Protein AF-0000000077903589 (afdb_homodimer)

Nearest PDB structures (foldseek):
  8tne-assembly3_C  TM=9.616E-01  e=4.119E-30  Butyrivibrio proteoclasticus
  8tne-assembly1_A  TM=9.639E-01  e=7.908E-30  Butyrivibrio proteoclasticus
  8tne-assembly2_B  TM=9.588E-01  e=1.260E-29  Butyrivibrio proteoclasticus
  8tms-assembly4_D  TM=8.618E-01  e=4.785E-21  Butyrivibrio fibrisolvens
  1qjv-assembly2_B  TM=7.754E-01  e=7.533E-18  Dickeya chrysanthemi

Organism: NCBI:txid853

Structure (mmCIF, N/CA/C/O backbone):
data_AF-0000000077903589-model_v1
#
loop_
_entity.id
_entity.type
_entity.pdbx_description
1 polymer Pectinesterase
#
loop_
_atom_site.group_PDB
_atom_site.id
_atom_site.type_symbol
_atom_site.label_atom_id
_atom_site.label_alt_id
_atom_site.label_comp_id
_atom_site.label_asym_id
_atom_site.label_entity_id
_atom_site.label_seq_id
_atom_site.pdbx_PDB_ins_code
_atom_site.Cartn_x
_atom_site.Cartn_y
_atom_site.Cartn_z
_atom_site.occupancy
_atom_site.B_iso_or_equiv
_atom_site.auth_seq_id
_atom_site.auth_comp_id
_atom_site.auth_asym_id
_atom_site.auth_atom_id
_atom_site.pdbx_PDB_model_num
ATOM 1 N N . MET A 1 1 ? -12.227 -7.762 14.977 1 90.69 1 MET A N 1
ATOM 2 C CA . MET A 1 1 ? -11.93 -7.812 13.547 1 90.69 1 MET A CA 1
ATOM 3 C C . MET A 1 1 ? -12.656 -6.699 12.797 1 90.69 1 MET A C 1
ATOM 5 O O . MET A 1 1 ? -13.867 -6.535 12.945 1 90.69 1 MET A O 1
ATOM 9 N N . LEU A 1 2 ? -11.93 -5.891 12.086 1 96.06 2 LEU A N 1
ATOM 10 C CA . LEU A 1 2 ? -12.492 -4.801 11.289 1 96.06 2 LEU A CA 1
ATOM 11 C C . LEU A 1 2 ? -13.188 -5.34 10.039 1 96.06 2 LEU A C 1
ATOM 13 O O . LEU A 1 2 ? -12.648 -6.203 9.352 1 96.06 2 LEU A O 1
ATOM 17 N N . THR A 1 3 ? -14.445 -4.949 9.812 1 98.19 3 THR A N 1
ATOM 18 C CA . THR A 1 3 ? -15.156 -5.324 8.594 1 98.19 3 THR A CA 1
ATOM 19 C C . THR A 1 3 ? -15.336 -4.113 7.684 1 98.19 3 THR A C 1
ATOM 21 O O . THR A 1 3 ? -15.836 -3.07 8.117 1 98.19 3 THR A O 1
ATOM 24 N N . VAL A 1 4 ? -14.953 -4.211 6.496 1 98.69 4 VAL A N 1
ATOM 25 C CA . VAL A 1 4 ? -15.062 -3.172 5.477 1 98.69 4 VAL A CA 1
ATOM 26 C C . VAL A 1 4 ? -15.852 -3.695 4.281 1 98.69 4 VAL A C 1
ATOM 28 O O . VAL A 1 4 ? -15.633 -4.824 3.832 1 98.69 4 VAL A O 1
ATOM 31 N N . THR A 1 5 ? -16.75 -2.898 3.719 1 98.81 5 THR A N 1
ATOM 32 C CA . THR A 1 5 ? -17.578 -3.342 2.596 1 98.81 5 THR A CA 1
ATOM 33 C C . THR A 1 5 ? -17.219 -2.57 1.328 1 98.81 5 THR A C 1
ATOM 35 O O . THR A 1 5 ? -16.891 -1.38 1.388 1 98.81 5 THR A O 1
ATOM 38 N N . VAL A 1 6 ? -17.281 -3.295 0.183 1 98.88 6 VAL A N 1
ATOM 39 C CA . VAL A 1 6 ? -17.016 -2.713 -1.13 1 98.88 6 VAL A CA 1
ATOM 40 C C . VAL A 1 6 ? -18.219 -2.922 -2.037 1 98.88 6 VAL A C 1
ATOM 42 O O . VAL A 1 6 ? -18.734 -4.043 -2.164 1 98.88 6 VAL A O 1
ATOM 45 N N . ALA A 1 7 ? -18.641 -1.88 -2.586 1 98.25 7 ALA A N 1
ATOM 46 C CA . ALA A 1 7 ? -19.688 -1.937 -3.592 1 98.25 7 ALA A CA 1
ATOM 47 C C . ALA A 1 7 ? -19.516 -0.838 -4.637 1 98.25 7 ALA A C 1
ATOM 49 O O . ALA A 1 7 ? -19.391 0.339 -4.293 1 98.25 7 ALA A O 1
ATOM 50 N N . GLN A 1 8 ? -19.594 -1.178 -5.859 1 96.19 8 GLN A N 1
ATOM 51 C CA . GLN A 1 8 ? -19.344 -0.229 -6.938 1 96.19 8 GLN A CA 1
ATOM 52 C C . GLN A 1 8 ? -20.453 0.824 -7.016 1 96.19 8 GLN A C 1
ATOM 54 O O . GLN A 1 8 ? -20.219 1.936 -7.496 1 96.19 8 GLN A O 1
ATOM 59 N N . ASP A 1 9 ? -21.594 0.496 -6.453 1 93.88 9 ASP A N 1
ATOM 60 C CA . ASP A 1 9 ? -22.719 1.419 -6.57 1 93.88 9 ASP A CA 1
ATOM 61 C C . ASP A 1 9 ? -22.703 2.441 -5.434 1 93.88 9 ASP A C 1
ATOM 63 O O . ASP A 1 9 ? -23.641 3.246 -5.312 1 93.88 9 ASP A O 1
ATOM 67 N N . GLY A 1 10 ? -21.766 2.348 -4.645 1 91.56 10 GLY A N 1
ATOM 68 C CA . GLY A 1 10 ? -21.625 3.346 -3.596 1 91.56 10 GLY A CA 1
ATOM 69 C C . GLY A 1 10 ? -22.328 2.971 -2.311 1 91.56 10 GLY A C 1
ATOM 70 O O . GLY A 1 10 ? -22.281 3.715 -1.328 1 91.56 10 GLY A O 1
ATOM 71 N N . SER A 1 11 ? -22.875 1.78 -2.271 1 95 11 SER A N 1
ATOM 72 C CA . SER A 1 11 ? -23.625 1.38 -1.08 1 95 11 SER A CA 1
ATOM 73 C C . SER A 1 11 ? -22.688 0.804 -0.017 1 95 11 SER A C 1
ATOM 75 O O . SER A 1 11 ? -23.094 0.639 1.138 1 95 11 SER A O 1
ATOM 77 N N . GLY A 1 12 ? -21.453 0.441 -0.388 1 96.62 12 GLY A N 1
ATOM 78 C CA . GLY A 1 12 ? -20.469 -0.029 0.571 1 96.62 12 GLY A CA 1
ATOM 79 C C . GLY A 1 12 ? -19.672 1.094 1.199 1 96.62 12 GLY A C 1
ATOM 80 O O . GLY A 1 12 ? -19.922 2.27 0.925 1 96.62 12 GLY A O 1
ATOM 81 N N . ASP A 1 13 ? -18.812 0.75 2.111 1 97.38 13 ASP A N 1
ATOM 82 C CA . ASP A 1 13 ? -17.891 1.73 2.68 1 97.38 13 ASP A CA 1
ATOM 83 C C . ASP A 1 13 ? -17.016 2.365 1.596 1 97.38 13 ASP A C 1
ATOM 85 O O . ASP A 1 13 ? -16.719 3.559 1.655 1 97.38 13 ASP A O 1
ATOM 89 N N . PHE A 1 14 ? -16.688 1.561 0.652 1 98.12 14 PHE A N 1
ATOM 90 C CA . PHE A 1 14 ? -15.891 2.008 -0.483 1 98.12 14 PHE A CA 1
ATOM 91 C C . PHE A 1 14 ? -16.438 1.447 -1.788 1 98.12 14 PHE A C 1
ATOM 93 O O . PHE A 1 14 ? -17.188 0.469 -1.781 1 98.12 14 PHE A O 1
ATOM 100 N N . ALA A 1 15 ? -15.969 2.064 -2.887 1 97.62 15 ALA A N 1
ATOM 101 C CA . ALA A 1 15 ? -16.422 1.622 -4.203 1 97.62 15 ALA A CA 1
ATOM 102 C C . ALA A 1 15 ? -15.344 0.804 -4.906 1 97.62 15 ALA A C 1
ATOM 104 O O . ALA A 1 15 ? -15.594 0.211 -5.961 1 97.62 15 ALA A O 1
ATOM 105 N N . SER A 1 16 ? -14.156 0.757 -4.348 1 98.25 16 SER A N 1
ATOM 106 C CA . SER A 1 16 ? -13.062 -0.018 -4.922 1 98.25 16 SER A CA 1
ATOM 107 C C . SER A 1 16 ? -12.406 -0.908 -3.871 1 98.25 16 SER A C 1
ATOM 109 O O . SER A 1 16 ? -12.461 -0.61 -2.676 1 98.25 16 SER A O 1
ATOM 111 N N . ILE A 1 17 ? -11.82 -1.992 -4.359 1 98.88 17 ILE A N 1
ATOM 112 C CA . ILE A 1 17 ? -11.156 -2.939 -3.473 1 98.88 17 ILE A CA 1
ATOM 113 C C . ILE A 1 17 ? -9.883 -2.309 -2.9 1 98.88 17 ILE A C 1
ATOM 115 O O . ILE A 1 17 ? -9.609 -2.438 -1.707 1 98.88 17 ILE A O 1
ATOM 119 N N . ALA A 1 18 ? -9.18 -1.572 -3.705 1 98.81 18 ALA A N 1
ATOM 120 C CA . ALA A 1 18 ? -7.91 -0.968 -3.293 1 98.81 18 ALA A CA 1
ATOM 121 C C . ALA A 1 18 ? -8.125 0.017 -2.146 1 98.81 18 ALA A C 1
ATOM 123 O O . ALA A 1 18 ? -7.348 0.037 -1.188 1 98.81 18 ALA A O 1
ATOM 124 N N . GLU A 1 19 ? -9.156 0.852 -2.197 1 98.56 19 GLU A N 1
ATOM 125 C CA . GLU A 1 19 ? -9.414 1.812 -1.13 1 98.56 19 GLU A CA 1
ATOM 126 C C . GLU A 1 19 ? -9.828 1.106 0.16 1 98.56 19 GLU A C 1
ATOM 128 O O . GLU A 1 19 ? -9.469 1.547 1.255 1 98.56 19 GLU A O 1
ATOM 133 N N . ALA A 1 20 ? -10.602 0.03 -0.009 1 98.81 20 ALA A N 1
ATOM 134 C CA . ALA A 1 20 ? -11 -0.743 1.166 1 98.81 20 ALA A CA 1
ATOM 135 C C . ALA A 1 20 ? -9.781 -1.369 1.845 1 98.81 20 ALA A C 1
ATOM 137 O O . ALA A 1 20 ? -9.664 -1.336 3.072 1 98.81 20 ALA A O 1
ATOM 138 N N . VAL A 1 21 ? -8.898 -1.937 1.03 1 98.88 21 VAL A N 1
ATOM 139 C CA . VAL A 1 21 ? -7.684 -2.545 1.564 1 98.88 21 VAL A CA 1
ATOM 140 C C . VAL A 1 21 ? -6.828 -1.479 2.242 1 98.88 21 VAL A C 1
ATOM 142 O O . VAL A 1 21 ? -6.309 -1.695 3.338 1 98.88 21 VAL A O 1
ATOM 145 N N . LEU A 1 22 ? -6.699 -0.332 1.63 1 98.69 22 LEU A N 1
ATOM 146 C CA . LEU A 1 22 ? -5.91 0.76 2.189 1 98.69 22 LEU A CA 1
ATOM 147 C C . LEU A 1 22 ? -6.477 1.202 3.535 1 98.69 22 LEU A C 1
ATOM 149 O O . LEU A 1 22 ? -5.723 1.579 4.438 1 98.69 22 LEU A O 1
ATOM 153 N N . ALA A 1 23 ? -7.746 1.108 3.711 1 98.5 23 ALA A N 1
ATOM 154 C CA . ALA A 1 23 ? -8.43 1.576 4.914 1 98.5 23 ALA A CA 1
ATOM 155 C C . ALA A 1 23 ? -8.133 0.669 6.102 1 98.5 23 ALA A C 1
ATOM 157 O O . ALA A 1 23 ? -8.406 1.026 7.25 1 98.5 23 ALA A O 1
ATOM 158 N N . VAL A 1 24 ? -7.559 -0.486 5.887 1 98.56 24 VAL A N 1
ATOM 159 C CA . VAL A 1 24 ? -7.195 -1.426 6.941 1 98.56 24 VAL A CA 1
ATOM 160 C C . VAL A 1 24 ? -5.754 -1.181 7.383 1 98.56 24 VAL A C 1
ATOM 162 O O . VAL A 1 24 ? -4.816 -1.451 6.629 1 98.56 24 VAL A O 1
ATOM 165 N N . PRO A 1 25 ? -5.562 -0.703 8.578 1 98.06 25 PRO A N 1
ATOM 166 C CA . PRO A 1 25 ? -4.172 -0.624 9.039 1 98.06 25 PRO A CA 1
ATOM 167 C C . PRO A 1 25 ? -3.475 -1.981 9.047 1 98.06 25 PRO A C 1
ATOM 169 O O . PRO A 1 25 ? -4.117 -3.008 9.289 1 98.06 25 PRO A O 1
ATOM 172 N N . TYR A 1 26 ? -2.178 -1.967 8.867 1 98.31 26 TYR A N 1
ATOM 173 C CA . TYR A 1 26 ? -1.409 -3.201 8.734 1 98.31 26 TYR A CA 1
ATOM 174 C C . TYR A 1 26 ? -1.674 -4.133 9.914 1 98.31 26 TYR A C 1
ATOM 176 O O . TYR A 1 26 ? -1.868 -5.336 9.727 1 98.31 26 TYR A O 1
ATOM 184 N N . GLU A 1 27 ? -1.734 -3.598 11.109 1 96.75 27 GLU A N 1
ATOM 185 C CA . GLU A 1 27 ? -1.732 -4.426 12.312 1 96.75 27 GLU A CA 1
ATOM 186 C C . GLU A 1 27 ? -3.127 -4.969 12.609 1 96.75 27 GLU A C 1
ATOM 188 O O . GLU A 1 27 ? -3.283 -5.883 13.422 1 96.75 27 GLU A O 1
ATOM 193 N N . GLU A 1 28 ? -4.145 -4.434 11.984 1 97.56 28 GLU A N 1
ATOM 194 C CA . GLU A 1 28 ? -5.523 -4.793 12.289 1 97.56 28 GLU A CA 1
ATOM 195 C C . GLU A 1 28 ? -5.969 -6.012 11.484 1 97.56 28 GLU A C 1
ATOM 197 O O . GLU A 1 28 ? -5.641 -6.129 10.297 1 97.56 28 GLU A O 1
ATOM 202 N N . GLU A 1 29 ? -6.574 -6.984 12.148 1 98.44 29 GLU A N 1
ATOM 203 C CA . GLU A 1 29 ? -7.254 -8.062 11.43 1 98.44 29 GLU A CA 1
ATOM 204 C C . GLU A 1 29 ? -8.539 -7.562 10.773 1 98.44 29 GLU A C 1
ATOM 206 O O . GLU A 1 29 ? -9.305 -6.82 11.391 1 98.44 29 GLU A O 1
ATOM 211 N N . ALA A 1 30 ? -8.773 -7.984 9.453 1 98.75 30 ALA A N 1
ATOM 212 C CA . ALA A 1 30 ? -9.938 -7.391 8.797 1 98.75 30 ALA A CA 1
ATOM 213 C C . ALA A 1 30 ? -10.578 -8.375 7.82 1 98.75 30 ALA A C 1
ATOM 215 O O . ALA A 1 30 ? -9.906 -9.281 7.309 1 98.75 30 ALA A O 1
ATOM 216 N N . LEU A 1 31 ? -11.859 -8.266 7.66 1 98.88 31 LEU A N 1
ATOM 217 C CA . LEU A 1 31 ? -12.641 -8.844 6.574 1 98.88 31 LEU A CA 1
ATOM 218 C C . LEU A 1 31 ? -13.102 -7.766 5.598 1 98.88 31 LEU A C 1
ATOM 220 O O . LEU A 1 31 ? -13.773 -6.812 5.992 1 98.88 31 LEU A O 1
ATOM 224 N N . VAL A 1 32 ? -12.703 -7.871 4.387 1 98.94 32 VAL A N 1
ATOM 225 C CA . VAL A 1 32 ? -13.211 -7.023 3.314 1 98.94 32 VAL A CA 1
ATOM 226 C C . VAL A 1 32 ? -14.258 -7.781 2.506 1 98.94 32 VAL A C 1
ATOM 228 O O . VAL A 1 32 ? -13.93 -8.727 1.785 1 98.94 32 VAL A O 1
ATOM 231 N N . GLN A 1 33 ? -15.477 -7.367 2.625 1 98.94 33 GLN A N 1
ATOM 232 C CA . GLN A 1 33 ? -16.578 -7.957 1.873 1 98.94 33 GLN A CA 1
ATOM 233 C C . GLN A 1 33 ? -16.797 -7.227 0.551 1 98.94 33 GLN A C 1
ATOM 235 O O . GLN A 1 33 ? -17.156 -6.047 0.539 1 98.94 33 GLN A O 1
ATOM 240 N N . ILE A 1 34 ? -16.641 -7.953 -0.522 1 98.94 34 ILE A N 1
ATOM 241 C CA . ILE A 1 34 ? -16.672 -7.336 -1.844 1 98.94 34 ILE A CA 1
ATOM 242 C C . ILE A 1 34 ? -17.938 -7.746 -2.586 1 98.94 34 ILE A C 1
ATOM 244 O O . ILE A 1 34 ? -18.172 -8.938 -2.812 1 98.94 34 ILE A O 1
ATOM 248 N N . GLY A 1 35 ? -18.688 -6.812 -3.025 1 98.88 35 GLY A N 1
ATOM 249 C CA . GLY A 1 35 ? -19.922 -7.074 -3.729 1 98.88 35 GLY A CA 1
ATOM 250 C C . GLY A 1 35 ? -19.719 -7.5 -5.168 1 98.88 35 GLY A C 1
ATOM 251 O O . GLY A 1 35 ? -18.594 -7.5 -5.668 1 98.88 35 GLY A O 1
ATOM 252 N N . PRO A 1 36 ? -20.891 -7.875 -5.797 1 98.81 36 PRO A N 1
ATOM 253 C CA . PRO A 1 36 ? -20.797 -8.258 -7.207 1 98.81 36 PRO A CA 1
ATOM 254 C C . PRO A 1 36 ? -20.281 -7.117 -8.086 1 98.81 36 PRO A C 1
ATOM 256 O O . PRO A 1 36 ? -20.562 -5.945 -7.809 1 98.81 36 PRO A O 1
ATOM 259 N N . GLY A 1 37 ? -19.547 -7.477 -9.07 1 98.75 37 GLY A N 1
ATOM 260 C CA . GLY A 1 37 ? -19.062 -6.496 -10.023 1 98.75 37 GLY A CA 1
ATOM 261 C C . GLY A 1 37 ? -17.719 -6.867 -10.633 1 98.75 37 GLY A C 1
ATOM 262 O O . GLY A 1 37 ? -17.109 -7.859 -10.234 1 98.75 37 GLY A O 1
ATOM 263 N N . ILE A 1 38 ? -17.422 -6.176 -11.672 1 98.81 38 ILE A N 1
ATOM 264 C CA . ILE A 1 38 ? -16.094 -6.254 -12.266 1 98.81 38 ILE A CA 1
ATOM 265 C C . ILE A 1 38 ? -15.242 -5.078 -11.781 1 98.81 38 ILE A C 1
ATOM 267 O O . ILE A 1 38 ? -15.516 -3.924 -12.117 1 98.81 38 ILE A O 1
ATOM 271 N N . TYR A 1 39 ? -14.32 -5.371 -10.992 1 98.81 39 TYR A N 1
ATOM 272 C CA . TYR A 1 39 ? -13.391 -4.379 -10.453 1 98.81 39 TYR A CA 1
ATOM 273 C C . TYR A 1 39 ? -12.086 -4.367 -11.234 1 98.81 39 TYR A C 1
ATOM 275 O O . TYR A 1 39 ? -11.227 -5.23 -11.039 1 98.81 39 TYR A O 1
ATOM 283 N N . ARG A 1 40 ? -11.938 -3.375 -12.109 1 98.75 40 ARG A N 1
ATOM 284 C CA . ARG A 1 40 ? -10.695 -3.26 -12.875 1 98.75 40 ARG A CA 1
ATOM 285 C C . ARG A 1 40 ? -9.656 -2.447 -12.109 1 98.75 40 ARG A C 1
ATOM 287 O O . ARG A 1 40 ? -9.609 -1.221 -12.227 1 98.75 40 ARG A O 1
ATOM 294 N N . GLU A 1 41 ? -8.828 -3.135 -11.297 1 98.62 41 GLU A N 1
ATOM 295 C CA . GLU A 1 41 ? -7.836 -2.539 -10.406 1 98.62 41 GLU A CA 1
ATOM 296 C C . GLU A 1 41 ? -6.551 -3.359 -10.383 1 98.62 41 GLU A C 1
ATOM 298 O O . GLU A 1 41 ? -6.586 -4.582 -10.516 1 98.62 41 GLU A O 1
ATOM 303 N N . LYS A 1 42 ? -5.391 -2.693 -10.32 1 98.62 42 LYS A N 1
ATOM 304 C CA . LYS A 1 42 ? -4.148 -3.34 -9.898 1 98.62 42 LYS A CA 1
ATOM 305 C C . LYS A 1 42 ? -3.984 -3.277 -8.383 1 98.62 42 LYS A C 1
ATOM 307 O O . LYS A 1 42 ? -3.738 -2.205 -7.828 1 98.62 42 LYS A O 1
ATOM 312 N N . LEU A 1 43 ? -4.098 -4.344 -7.715 1 98.94 43 LEU A N 1
ATOM 313 C CA . LEU A 1 43 ? -4.27 -4.359 -6.266 1 98.94 43 LEU A CA 1
ATOM 314 C C . LEU A 1 43 ? -2.949 -4.648 -5.562 1 98.94 43 LEU A C 1
ATOM 316 O O . LEU A 1 43 ? -2.23 -5.578 -5.945 1 98.94 43 LEU A O 1
ATOM 320 N N . VAL A 1 44 ? -2.557 -3.826 -4.629 1 98.88 44 VAL A N 1
ATOM 321 C CA . VAL A 1 44 ? -1.501 -4.094 -3.658 1 98.88 44 VAL A CA 1
ATOM 322 C C . VAL A 1 44 ? -2.113 -4.293 -2.273 1 98.88 44 VAL A C 1
ATOM 324 O O . VAL A 1 44 ? -2.771 -3.396 -1.742 1 98.88 44 VAL A O 1
ATOM 327 N N . CYS A 1 45 ? -1.992 -5.434 -1.725 1 98.88 45 CYS A N 1
ATOM 328 C CA . CYS A 1 45 ? -2.521 -5.785 -0.411 1 98.88 45 CYS A CA 1
ATOM 329 C C . CYS A 1 45 ? -1.418 -6.312 0.499 1 98.88 45 CYS A C 1
ATOM 331 O O . CYS A 1 45 ? -1.108 -7.504 0.483 1 98.88 45 CYS A O 1
ATOM 333 N N . GLU A 1 46 ? -0.801 -5.484 1.251 1 98.81 46 GLU A N 1
ATOM 334 C CA . GLU A 1 46 ? 0.19 -5.844 2.262 1 98.81 46 GLU A CA 1
ATOM 335 C C . GLU A 1 46 ? -0.35 -5.617 3.67 1 98.81 46 GLU A C 1
ATOM 337 O O . GLU A 1 46 ? -0.288 -4.504 4.191 1 98.81 46 GLU A O 1
ATOM 342 N N . LYS A 1 47 ? -0.881 -6.648 4.277 1 98.81 47 LYS A N 1
ATOM 343 C CA . LYS A 1 47 ? -1.553 -6.594 5.574 1 98.81 47 LYS A CA 1
ATOM 344 C C . LYS A 1 47 ? -1.167 -7.789 6.441 1 98.81 47 LYS A C 1
ATOM 346 O O . LYS A 1 47 ? -0.905 -8.875 5.93 1 98.81 47 LYS A O 1
ATOM 351 N N . ARG A 1 48 ? -1.155 -7.57 7.746 1 98.5 48 ARG A N 1
ATOM 352 C CA . ARG A 1 48 ? -0.777 -8.641 8.664 1 98.5 48 ARG A CA 1
ATOM 353 C C . ARG A 1 48 ? -1.754 -9.812 8.578 1 98.5 48 ARG A C 1
ATOM 355 O O . ARG A 1 48 ? -1.34 -10.969 8.531 1 98.5 48 ARG A O 1
ATOM 362 N N . CYS A 1 49 ? -3.008 -9.516 8.625 1 98.62 49 CYS A N 1
ATOM 363 C CA . CYS A 1 49 ? -4.066 -10.516 8.633 1 98.62 49 CYS A CA 1
ATOM 364 C C . CYS A 1 49 ? -5.328 -9.984 7.965 1 98.62 49 CYS A C 1
ATOM 366 O O . CYS A 1 49 ? -6.047 -9.172 8.547 1 98.62 49 CYS A O 1
ATOM 368 N N . ILE A 1 50 ? -5.695 -10.508 6.75 1 98.88 50 ILE A N 1
ATOM 369 C CA . ILE A 1 50 ? -6.828 -9.945 6.02 1 98.88 50 ILE A CA 1
ATOM 370 C C . ILE A 1 50 ? -7.527 -11.047 5.223 1 98.88 50 ILE A C 1
ATOM 372 O O . ILE A 1 50 ? -6.875 -11.961 4.711 1 98.88 50 ILE A O 1
ATOM 376 N N . THR A 1 51 ? -8.805 -11.016 5.16 1 98.94 51 THR A N 1
ATOM 377 C CA . THR A 1 51 ? -9.648 -11.836 4.293 1 98.94 51 THR A CA 1
ATOM 378 C C . THR A 1 51 ? -10.352 -10.977 3.246 1 98.94 51 THR A C 1
ATOM 380 O O . THR A 1 51 ? -10.992 -9.977 3.584 1 98.94 51 THR A O 1
ATOM 383 N N . LEU A 1 52 ? -10.203 -11.266 2.018 1 99 52 LEU A N 1
ATOM 384 C CA . LEU A 1 52 ? -11.008 -10.734 0.925 1 99 52 LEU A CA 1
ATOM 385 C C . LEU A 1 52 ? -12.07 -11.734 0.488 1 99 52 LEU A C 1
ATOM 387 O O . LEU A 1 52 ? -11.742 -12.844 0.059 1 99 52 LEU A O 1
ATOM 391 N N . ARG A 1 53 ? -13.281 -11.375 0.63 1 98.94 53 ARG A N 1
ATOM 392 C CA . ARG A 1 53 ? -14.375 -12.281 0.299 1 98.94 53 ARG A CA 1
ATOM 393 C C . ARG A 1 53 ? -15.32 -11.656 -0.718 1 98.94 53 ARG A C 1
ATOM 395 O O . ARG A 1 53 ? -15.953 -10.633 -0.439 1 98.94 53 ARG A O 1
ATOM 402 N N . GLY A 1 54 ? -15.43 -12.242 -1.923 1 98.94 54 GLY A N 1
ATOM 403 C CA . GLY A 1 54 ? -16.391 -11.805 -2.926 1 98.94 54 GLY A CA 1
ATOM 404 C C . GLY A 1 54 ? -17.75 -12.43 -2.75 1 98.94 54 GLY A C 1
ATOM 405 O O . GLY A 1 54 ? -18 -13.125 -1.764 1 98.94 54 GLY A O 1
ATOM 406 N N . ALA A 1 55 ? -18.625 -12.117 -3.734 1 98.81 55 ALA A N 1
ATOM 407 C CA . ALA A 1 55 ? -20 -12.609 -3.723 1 98.81 55 ALA A CA 1
ATOM 408 C C . ALA A 1 55 ? -20.109 -13.93 -4.477 1 98.81 55 ALA A C 1
ATOM 410 O O . ALA A 1 55 ? -21.219 -14.43 -4.699 1 98.81 55 ALA A O 1
ATOM 411 N N . GLY A 1 56 ? -19.047 -14.484 -4.797 1 98.81 56 GLY A N 1
ATOM 412 C CA . GLY A 1 56 ? -18.969 -15.656 -5.648 1 98.81 56 GLY A CA 1
ATOM 413 C C . GLY A 1 56 ? -18.031 -15.477 -6.832 1 98.81 56 GLY A C 1
ATOM 414 O O . GLY A 1 56 ? -17.953 -14.383 -7.398 1 98.81 56 GLY A O 1
ATOM 415 N N . ALA A 1 57 ? -17.391 -16.531 -7.242 1 98.69 57 ALA A N 1
ATOM 416 C CA . ALA A 1 57 ? -16.359 -16.469 -8.273 1 98.69 57 ALA A CA 1
ATOM 417 C C . ALA A 1 57 ? -16.938 -15.992 -9.602 1 98.69 57 ALA A C 1
ATOM 419 O O . ALA A 1 57 ? -16.234 -15.43 -10.438 1 98.69 57 ALA A O 1
ATOM 420 N N . ASP A 1 58 ? -18.266 -16.125 -9.758 1 98.5 58 ASP A N 1
ATOM 421 C CA . ASP A 1 58 ? -18.891 -15.719 -11.008 1 98.5 58 ASP A CA 1
ATOM 422 C C . ASP A 1 58 ? -19.484 -14.312 -10.898 1 98.5 58 ASP A C 1
ATOM 424 O O . ASP A 1 58 ? -19.922 -13.742 -11.898 1 98.5 58 ASP A O 1
ATOM 428 N N . LYS A 1 59 ? -19.438 -13.773 -9.727 1 98.81 59 LYS A N 1
ATOM 429 C CA . LYS A 1 59 ? -20.141 -12.508 -9.508 1 98.81 59 LYS A CA 1
ATOM 430 C C . LYS A 1 59 ? -19.156 -11.391 -9.18 1 98.81 59 LYS A C 1
ATOM 432 O O . LYS A 1 59 ? -19.422 -10.219 -9.461 1 98.81 59 LYS A O 1
ATOM 437 N N . THR A 1 60 ? -18.078 -11.703 -8.492 1 98.94 60 THR A N 1
ATOM 438 C CA . THR A 1 60 ? -17.047 -10.727 -8.125 1 98.94 60 THR A CA 1
ATOM 439 C C . THR A 1 60 ? -15.742 -11.008 -8.859 1 98.94 60 THR A C 1
ATOM 441 O O . THR A 1 60 ? -15.148 -12.078 -8.695 1 98.94 60 THR A O 1
ATOM 444 N N . LYS A 1 61 ? -15.328 -10.094 -9.664 1 98.94 61 LYS A N 1
ATOM 445 C CA . LYS A 1 61 ? -14.102 -10.273 -10.445 1 98.94 61 LYS A CA 1
ATOM 446 C C . LYS A 1 61 ? -13.156 -9.094 -10.266 1 98.94 61 LYS A C 1
ATOM 448 O O . LYS A 1 61 ? -13.547 -7.941 -10.445 1 98.94 61 LYS A O 1
ATOM 453 N N . LEU A 1 62 ? -11.945 -9.336 -9.781 1 98.94 62 LEU A N 1
ATOM 454 C CA . LEU A 1 62 ? -10.828 -8.398 -9.844 1 98.94 62 LEU A CA 1
ATOM 455 C C . LEU A 1 62 ? -9.992 -8.633 -11.102 1 98.94 62 LEU A C 1
ATOM 457 O O . LEU A 1 62 ? -9.508 -9.742 -11.336 1 98.94 62 LEU A O 1
ATOM 461 N N . VAL A 1 63 ? -9.836 -7.562 -11.961 1 98.94 63 VAL A N 1
ATOM 462 C CA . VAL A 1 63 ? -9.188 -7.793 -13.25 1 98.94 63 VAL A CA 1
ATOM 463 C C . VAL A 1 63 ? -8.234 -6.645 -13.562 1 98.94 63 VAL A C 1
ATOM 465 O O . VAL A 1 63 ? -8.508 -5.488 -13.227 1 98.94 63 VAL A O 1
ATOM 468 N N . TRP A 1 64 ? -7.094 -6.922 -14.062 1 98.81 64 TRP A N 1
ATOM 469 C CA . TRP A 1 64 ? -6.109 -5.996 -14.617 1 98.81 64 TRP A CA 1
ATOM 470 C C . TRP A 1 64 ? -5.402 -6.609 -15.82 1 98.81 64 TRP A C 1
ATOM 472 O O . TRP A 1 64 ? -5.656 -7.762 -16.172 1 98.81 64 TRP A O 1
ATOM 482 N N . GLY A 1 65 ? -4.512 -5.781 -16.609 1 98.62 65 GLY A N 1
ATOM 483 C CA . GLY A 1 65 ? -4.059 -6.305 -17.875 1 98.62 65 GLY A CA 1
ATOM 484 C C . GLY A 1 65 ? -2.625 -5.938 -18.203 1 98.62 65 GLY A C 1
ATOM 485 O O . GLY A 1 65 ? -2.295 -5.648 -19.359 1 98.62 65 GLY A O 1
ATOM 486 N N . ASP A 1 66 ? -1.746 -5.945 -17.203 1 98.44 66 ASP A N 1
ATOM 487 C CA . ASP A 1 66 ? -0.326 -5.77 -17.484 1 98.44 66 ASP A CA 1
ATOM 488 C C . ASP A 1 66 ? 0.287 -7.059 -18.031 1 98.44 66 ASP A C 1
ATOM 490 O O . ASP A 1 66 ? -0.186 -8.156 -17.734 1 98.44 66 ASP A O 1
ATOM 494 N N . GLY A 1 67 ? 1.332 -6.918 -18.844 1 98.56 67 GLY A N 1
ATOM 495 C CA . GLY A 1 67 ? 2.1 -8.016 -19.406 1 98.56 67 GLY A CA 1
ATOM 496 C C . GLY A 1 67 ? 3.594 -7.754 -19.422 1 98.56 67 GLY A C 1
ATOM 497 O O . GLY A 1 67 ? 4.031 -6.617 -19.625 1 98.56 67 GLY A O 1
ATOM 498 N N . GLY A 1 68 ? 4.301 -8.766 -19.25 1 98 68 GLY A N 1
ATOM 499 C CA . GLY A 1 68 ? 5.742 -8.648 -19.109 1 98 68 GLY A CA 1
ATOM 500 C C . GLY A 1 68 ? 6.406 -7.957 -20.297 1 98 68 GLY A C 1
ATOM 501 O O . GLY A 1 68 ? 7.402 -7.254 -20.125 1 98 68 GLY A O 1
ATOM 502 N N . LYS A 1 69 ? 5.855 -8.109 -21.5 1 96.94 69 LYS A N 1
ATOM 503 C CA . LYS A 1 69 ? 6.445 -7.543 -22.703 1 96.94 69 LYS A CA 1
ATOM 504 C C . LYS A 1 69 ? 5.887 -6.152 -22.984 1 96.94 69 LYS A C 1
ATOM 506 O O . LYS A 1 69 ? 6.422 -5.418 -23.828 1 96.94 69 LYS A O 1
ATOM 511 N N . LEU A 1 70 ? 4.766 -5.828 -22.297 1 96.94 70 LEU A N 1
ATOM 512 C CA . LEU A 1 70 ? 4.129 -4.531 -22.516 1 96.94 70 LEU A CA 1
ATOM 513 C C . LEU A 1 70 ? 4.867 -3.428 -21.781 1 96.94 70 LEU A C 1
ATOM 515 O O . LEU A 1 70 ? 5.516 -3.688 -20.75 1 96.94 70 LEU A O 1
ATOM 519 N N . PRO A 1 71 ? 4.719 -2.252 -22.266 1 95.88 71 PRO A N 1
ATOM 520 C CA . PRO A 1 71 ? 5.465 -1.163 -21.641 1 95.88 71 PRO A CA 1
ATOM 521 C C . PRO A 1 71 ? 4.938 -0.822 -20.25 1 95.88 71 PRO A C 1
ATOM 523 O O . PRO A 1 71 ? 3.729 -0.874 -20 1 95.88 71 PRO A O 1
ATOM 526 N N . HIS A 1 72 ? 5.84 -0.451 -19.438 1 95.12 72 HIS A N 1
ATOM 527 C CA . HIS A 1 72 ? 5.559 0.123 -18.125 1 95.12 72 HIS A CA 1
ATOM 528 C C . HIS A 1 72 ? 5.602 1.646 -18.172 1 95.12 72 HIS A C 1
ATOM 530 O O . HIS A 1 72 ? 6.133 2.229 -19.125 1 95.12 72 HIS A O 1
ATOM 536 N N . LYS A 1 73 ? 5.055 2.295 -17.172 1 91.62 73 LYS A N 1
ATOM 537 C CA . LYS A 1 73 ? 4.992 3.754 -17.141 1 91.62 73 LYS A CA 1
ATOM 538 C C . LYS A 1 73 ? 6.395 4.359 -17.109 1 91.62 73 LYS A C 1
ATOM 540 O O . LYS A 1 73 ? 6.578 5.523 -17.469 1 91.62 73 LYS A O 1
ATOM 545 N N . ASP A 1 74 ? 7.363 3.639 -16.703 1 91.56 74 ASP A N 1
ATOM 546 C CA . ASP A 1 74 ? 8.719 4.172 -16.609 1 91.56 74 ASP A CA 1
ATOM 547 C C . ASP A 1 74 ? 9.461 4.016 -17.938 1 91.56 74 ASP A C 1
ATOM 549 O O . ASP A 1 74 ? 10.641 4.355 -18.047 1 91.56 74 ASP A O 1
ATOM 553 N N . GLY A 1 75 ? 8.836 3.479 -18.938 1 91 75 GLY A N 1
ATOM 554 C CA . GLY A 1 75 ? 9.414 3.361 -20.266 1 91 75 GLY A CA 1
ATOM 555 C C . GLY A 1 75 ? 10.086 2.025 -20.5 1 91 75 GLY A C 1
ATOM 556 O O . GLY A 1 75 ? 10.43 1.691 -21.641 1 91 75 GLY A O 1
ATOM 557 N N . ARG A 1 76 ? 10.266 1.241 -19.469 1 90.88 76 ARG A N 1
ATOM 558 C CA . ARG A 1 76 ? 10.828 -0.1 -19.578 1 90.88 76 ARG A CA 1
ATOM 559 C C . ARG A 1 76 ? 9.734 -1.138 -19.812 1 90.88 76 ARG A C 1
ATOM 561 O O . ARG A 1 76 ? 8.555 -0.849 -19.625 1 90.88 76 ARG A O 1
ATOM 568 N N . PRO A 1 77 ? 10.203 -2.373 -20.156 1 93.12 77 PRO A N 1
ATOM 569 C CA . PRO A 1 77 ? 9.211 -3.447 -20.094 1 93.12 77 PRO A CA 1
ATOM 570 C C . PRO A 1 77 ? 8.688 -3.684 -18.672 1 93.12 77 PRO A C 1
ATOM 572 O O . PRO A 1 77 ? 9.391 -3.418 -17.688 1 93.12 77 PRO A O 1
ATOM 575 N N . THR A 1 78 ? 7.477 -4.195 -18.562 1 97.12 78 THR A N 1
ATOM 576 C CA . THR A 1 78 ? 6.836 -4.414 -17.266 1 97.12 78 THR A CA 1
ATOM 577 C C . THR A 1 78 ? 7.516 -5.551 -16.516 1 97.12 78 THR A C 1
ATOM 579 O O . THR A 1 78 ? 7.598 -5.527 -15.289 1 97.12 78 THR A O 1
ATOM 582 N N . HIS A 1 79 ? 8.031 -6.531 -17.297 1 96.75 79 HIS A N 1
ATOM 583 C CA . HIS A 1 79 ? 8.633 -7.727 -16.719 1 96.75 79 HIS A CA 1
ATOM 584 C C . HIS A 1 79 ? 7.617 -8.516 -15.898 1 96.75 79 HIS A C 1
ATOM 586 O O . HIS A 1 79 ? 6.504 -8.047 -15.664 1 96.75 79 HIS A O 1
ATOM 592 N N . THR A 1 80 ? 7.945 -9.656 -15.461 1 98.31 80 THR A N 1
ATOM 593 C CA . THR A 1 80 ? 7.023 -10.633 -14.891 1 98.31 80 THR A CA 1
ATOM 594 C C . THR A 1 80 ? 6.441 -10.117 -13.57 1 98.31 80 THR A C 1
ATOM 596 O O . THR A 1 80 ? 5.223 -10.047 -13.414 1 98.31 80 THR A O 1
ATOM 599 N N . PHE A 1 81 ? 7.277 -9.641 -12.773 1 98.69 81 PHE A N 1
ATOM 600 C CA . PHE A 1 81 ? 6.867 -9.5 -11.383 1 98.69 81 PHE A CA 1
ATOM 601 C C . PHE A 1 81 ? 6.246 -8.133 -11.133 1 98.69 81 PHE A C 1
ATOM 603 O O . PHE A 1 81 ? 5.777 -7.852 -10.031 1 98.69 81 PHE A O 1
ATOM 610 N N . ARG A 1 82 ? 6.172 -7.328 -12.195 1 98.5 82 ARG A N 1
ATOM 611 C CA . ARG A 1 82 ? 5.406 -6.086 -12.164 1 98.5 82 ARG A CA 1
ATOM 612 C C . ARG A 1 82 ? 4.074 -6.242 -12.883 1 98.5 82 ARG A C 1
ATOM 614 O O . ARG A 1 82 ? 3.248 -5.328 -12.883 1 98.5 82 ARG A O 1
ATOM 621 N N . SER A 1 83 ? 3.805 -7.406 -13.422 1 98.81 83 SER A N 1
ATOM 622 C CA . SER A 1 83 ? 2.654 -7.582 -14.305 1 98.81 83 SER A CA 1
ATOM 623 C C . SER A 1 83 ? 1.428 -8.039 -13.531 1 98.81 83 SER A C 1
ATOM 625 O O . SER A 1 83 ? 0.386 -8.336 -14.117 1 98.81 83 SER A O 1
ATOM 627 N N . TYR A 1 84 ? 1.439 -8.07 -12.258 1 98.94 84 TYR A N 1
ATOM 628 C CA . TYR A 1 84 ? 0.394 -8.688 -11.453 1 98.94 84 TYR A CA 1
ATOM 629 C C . TYR A 1 84 ? -0.887 -7.859 -11.492 1 98.94 84 TYR A C 1
ATOM 631 O O . TYR A 1 84 ? -0.837 -6.629 -11.578 1 98.94 84 TYR A O 1
ATOM 639 N N . THR A 1 85 ? -1.98 -8.602 -11.398 1 98.94 85 THR A N 1
ATOM 640 C CA . THR A 1 85 ? -3.252 -7.977 -11.047 1 98.94 85 THR A CA 1
ATOM 641 C C . THR A 1 85 ? -3.32 -7.703 -9.547 1 98.94 85 THR A C 1
ATOM 643 O O . THR A 1 85 ? -3.693 -6.605 -9.125 1 98.94 85 THR A O 1
ATOM 646 N N . ALA A 1 86 ? -2.941 -8.695 -8.789 1 99 86 ALA A N 1
ATOM 647 C CA . ALA A 1 86 ? -2.967 -8.539 -7.34 1 99 86 ALA A CA 1
ATOM 648 C C . ALA A 1 86 ? -1.648 -8.992 -6.719 1 99 86 ALA A C 1
ATOM 650 O O . ALA A 1 86 ? -1.159 -10.086 -7.004 1 99 86 ALA A O 1
ATOM 651 N N . PHE A 1 87 ? -1.077 -8.18 -5.969 1 98.94 87 PHE A N 1
ATOM 652 C CA . PHE A 1 87 ? 0.071 -8.492 -5.129 1 98.94 87 PHE A CA 1
ATOM 653 C C . PHE A 1 87 ? -0.344 -8.609 -3.666 1 98.94 87 PHE A C 1
ATOM 655 O O . PHE A 1 87 ? -0.962 -7.695 -3.117 1 98.94 87 PHE A O 1
ATOM 662 N N . PHE A 1 88 ? -0.092 -9.75 -3.049 1 98.94 88 PHE A N 1
ATOM 663 C CA . PHE A 1 88 ? -0.41 -10 -1.648 1 98.94 88 PHE A CA 1
ATOM 664 C C . PHE A 1 88 ? 0.861 -10.203 -0.832 1 98.94 88 PHE A C 1
ATOM 666 O O . PHE A 1 88 ? 1.751 -10.953 -1.233 1 98.94 88 PHE A O 1
ATOM 673 N N . SER A 1 89 ? 0.965 -9.547 0.259 1 98.69 89 SER A N 1
ATOM 674 C CA . SER A 1 89 ? 2.072 -9.703 1.195 1 98.69 89 SER A CA 1
ATOM 675 C C . SER A 1 89 ? 1.611 -9.508 2.637 1 98.69 89 SER A C 1
ATOM 677 O O . SER A 1 89 ? 0.533 -8.961 2.879 1 98.69 89 SER A O 1
ATOM 679 N N . GLY A 1 90 ? 2.426 -9.859 3.57 1 98.19 90 GLY A N 1
ATOM 680 C CA . GLY A 1 90 ? 2.098 -9.852 4.984 1 98.19 90 GLY A CA 1
ATOM 681 C C . GLY A 1 90 ? 2.145 -11.234 5.613 1 98.19 90 GLY A C 1
ATOM 682 O O . GLY A 1 90 ? 2.885 -12.102 5.156 1 98.19 90 GLY A O 1
ATOM 683 N N . GLU A 1 91 ? 1.326 -11.438 6.699 1 98.25 91 GLU A N 1
ATOM 684 C CA . GLU A 1 91 ? 1.452 -12.688 7.445 1 98.25 91 GLU A CA 1
ATOM 685 C C . GLU A 1 91 ? 0.392 -13.703 7.012 1 98.25 91 GLU A C 1
ATOM 687 O O . GLU A 1 91 ? 0.72 -14.766 6.484 1 98.25 91 GLU A O 1
ATOM 692 N N . THR A 1 92 ? -0.903 -13.32 7.203 1 98.5 92 THR A N 1
ATOM 693 C CA . THR A 1 92 ? -2 -14.242 6.93 1 98.5 92 THR A CA 1
ATOM 694 C C . THR A 1 92 ? -2.973 -13.633 5.918 1 98.5 92 THR A C 1
ATOM 696 O O . THR A 1 92 ? -3.535 -12.562 6.156 1 98.5 92 THR A O 1
ATOM 699 N N . LEU A 1 93 ? -3.182 -14.359 4.824 1 98.88 93 LEU A N 1
ATOM 700 C CA . LEU A 1 93 ? -4.102 -13.953 3.768 1 98.88 93 LEU A CA 1
ATOM 701 C C . LEU A 1 93 ? -5.156 -15.023 3.52 1 98.88 93 LEU A C 1
ATOM 703 O O . LEU A 1 93 ? -4.84 -16.219 3.475 1 98.88 93 LEU A O 1
ATOM 707 N N . CYS A 1 94 ? -6.355 -14.602 3.385 1 98.88 94 CYS A N 1
ATOM 708 C CA . CYS A 1 94 ? -7.422 -15.461 2.873 1 98.88 94 CYS A CA 1
ATOM 709 C C . CYS A 1 94 ? -8.188 -14.766 1.754 1 98.88 94 CYS A C 1
ATOM 711 O O . CYS A 1 94 ? -8.609 -13.617 1.905 1 98.88 94 CYS A O 1
ATOM 713 N N . VAL A 1 95 ? -8.344 -15.391 0.62 1 98.94 95 VAL A N 1
ATOM 714 C CA . VAL A 1 95 ? -9.164 -14.922 -0.491 1 98.94 95 VAL A CA 1
ATOM 715 C C . VAL A 1 95 ? -10.234 -15.961 -0.814 1 98.94 95 VAL A C 1
ATOM 717 O O . VAL A 1 95 ? -9.93 -17.141 -0.994 1 98.94 95 VAL A O 1
ATOM 720 N N . GLU A 1 96 ? -11.469 -15.477 -0.937 1 98.88 96 GLU A N 1
ATOM 721 C CA . GLU A 1 96 ? -12.547 -16.438 -1.135 1 98.88 96 GLU A CA 1
ATOM 722 C C . GLU A 1 96 ? -13.602 -15.883 -2.09 1 98.88 96 GLU A C 1
ATOM 724 O O . GLU A 1 96 ? -13.883 -14.68 -2.084 1 98.88 96 GLU A O 1
ATOM 729 N N . GLU A 1 97 ? -14.195 -16.75 -2.834 1 98.88 97 GLU A N 1
ATOM 730 C CA . GLU A 1 97 ? -15.453 -16.516 -3.543 1 98.88 97 GLU A CA 1
ATOM 731 C C . GLU A 1 97 ? -15.312 -15.359 -4.531 1 98.88 97 GLU A C 1
ATOM 733 O O . GLU A 1 97 ? -16.172 -14.469 -4.574 1 98.88 97 GLU A O 1
ATOM 738 N N . MET A 1 98 ? -14.281 -15.359 -5.285 1 98.94 98 MET A N 1
ATOM 739 C CA . MET A 1 98 ? -14.102 -14.328 -6.305 1 98.94 98 MET A CA 1
ATOM 740 C C . MET A 1 98 ? -13.148 -14.797 -7.398 1 98.94 98 MET A C 1
ATOM 742 O O . MET A 1 98 ? -12.508 -15.844 -7.262 1 98.94 98 MET A O 1
ATOM 746 N N . THR A 1 99 ? -13.086 -14.062 -8.484 1 99 99 THR A N 1
ATOM 747 C CA . THR A 1 99 ? -12.133 -14.281 -9.57 1 99 99 THR A CA 1
ATOM 748 C C . THR A 1 99 ? -11.062 -13.188 -9.578 1 99 99 THR A C 1
ATOM 750 O O . THR A 1 99 ? -11.375 -12.008 -9.398 1 99 99 THR A O 1
ATOM 753 N N . ILE A 1 100 ? -9.852 -13.586 -9.656 1 99 100 ILE A N 1
ATOM 754 C CA . ILE A 1 100 ? -8.75 -12.68 -9.977 1 99 100 ILE A CA 1
ATOM 755 C C . ILE A 1 100 ? -8.18 -13.023 -11.352 1 99 100 ILE A C 1
ATOM 757 O O . ILE A 1 100 ? -7.762 -14.164 -11.586 1 99 100 ILE A O 1
ATOM 761 N N . GLU A 1 101 ? -8.164 -12.031 -12.25 1 98.94 101 GLU A N 1
ATOM 762 C CA . GLU A 1 101 ? -7.793 -12.297 -13.641 1 98.94 101 GLU A CA 1
ATOM 763 C C . GLU A 1 101 ? -6.762 -11.289 -14.133 1 98.94 101 GLU A C 1
ATOM 765 O O . GLU A 1 101 ? -6.852 -10.102 -13.828 1 98.94 101 GLU A O 1
ATOM 770 N N . ASN A 1 102 ? -5.707 -11.758 -14.766 1 98.94 102 ASN A N 1
ATOM 771 C CA . ASN A 1 102 ? -4.914 -10.938 -15.672 1 98.94 102 ASN A CA 1
ATOM 772 C C . ASN A 1 102 ? -5.328 -11.156 -17.125 1 98.94 102 ASN A C 1
ATOM 774 O O . ASN A 1 102 ? -5.141 -12.242 -17.672 1 98.94 102 ASN A O 1
ATOM 778 N N . ASP A 1 103 ? -5.844 -10.094 -17.688 1 98.75 103 ASP A N 1
ATOM 779 C CA . ASP A 1 103 ? -6.426 -10.281 -19.016 1 98.75 103 ASP A CA 1
ATOM 780 C C . ASP A 1 103 ? -5.52 -9.695 -20.094 1 98.75 103 ASP A C 1
ATOM 782 O O . ASP A 1 103 ? -6.004 -9.242 -21.141 1 98.75 103 ASP A O 1
ATOM 786 N N . ALA A 1 104 ? -4.195 -9.609 -19.891 1 98.38 104 ALA A N 1
ATOM 787 C CA . ALA A 1 104 ? -3.236 -9.062 -20.844 1 98.38 104 ALA A CA 1
ATOM 788 C C . ALA A 1 104 ? -3.238 -9.867 -22.141 1 98.38 104 ALA A C 1
ATOM 790 O O . ALA A 1 104 ? -2.922 -9.328 -23.219 1 98.38 104 ALA A O 1
ATOM 791 N N . GLY A 1 105 ? -3.568 -11.188 -22 1 96.94 105 GLY A N 1
ATOM 792 C CA . GLY A 1 105 ? -3.629 -12.023 -23.188 1 96.94 105 GLY A CA 1
ATOM 793 C C . GLY A 1 105 ? -2.479 -13.008 -23.297 1 96.94 105 GLY A C 1
ATOM 794 O O . GLY A 1 105 ? -1.745 -13.211 -22.328 1 96.94 105 GLY A O 1
ATOM 795 N N . PRO A 1 106 ? -2.346 -13.633 -24.453 1 96.06 106 PRO A N 1
ATOM 796 C CA . PRO A 1 106 ? -1.363 -14.703 -24.625 1 96.06 106 PRO A CA 1
ATOM 797 C C . PRO A 1 106 ? 0.077 -14.211 -24.516 1 96.06 106 PRO A C 1
ATOM 799 O O . PRO A 1 106 ? 0.383 -13.086 -24.938 1 96.06 106 PRO A O 1
ATOM 802 N N . GLY A 1 107 ? 0.913 -15.094 -24.047 1 92.31 107 GLY A N 1
ATOM 803 C CA . GLY A 1 107 ? 2.309 -14.766 -23.797 1 92.31 107 GLY A CA 1
ATOM 804 C C . GLY A 1 107 ? 3.043 -14.305 -25.047 1 92.31 107 GLY A C 1
ATOM 805 O O . GLY A 1 107 ? 3.951 -13.477 -24.969 1 92.31 107 GLY A O 1
ATOM 806 N N . ALA A 1 108 ? 2.633 -14.859 -26.172 1 89.31 108 ALA A N 1
ATOM 807 C CA . ALA A 1 108 ? 3.291 -14.469 -27.422 1 89.31 108 ALA A CA 1
ATOM 808 C C . ALA A 1 108 ? 3.209 -12.961 -27.641 1 89.31 108 ALA A C 1
ATOM 810 O O . ALA A 1 108 ? 4.137 -12.359 -28.172 1 89.31 108 ALA A O 1
ATOM 811 N N . LYS A 1 109 ? 2.213 -12.406 -27.141 1 91.25 109 LYS A N 1
ATOM 812 C CA . LYS A 1 109 ? 2.006 -10.977 -27.328 1 91.25 109 LYS A CA 1
ATOM 813 C C . LYS A 1 109 ? 2.299 -10.211 -26.031 1 91.25 109 LYS A C 1
ATOM 815 O O . LYS A 1 109 ? 3.109 -9.281 -26.031 1 91.25 109 LYS A O 1
ATOM 820 N N . ALA A 1 110 ? 1.765 -10.648 -24.906 1 96.62 110 ALA A N 1
ATOM 821 C CA . ALA A 1 110 ? 1.763 -9.883 -23.656 1 96.62 110 ALA A CA 1
ATOM 822 C C . ALA A 1 110 ? 2.938 -10.273 -22.766 1 96.62 110 ALA A C 1
ATOM 824 O O . ALA A 1 110 ? 3.309 -9.531 -21.859 1 96.62 110 ALA A O 1
ATOM 825 N N . GLY A 1 111 ? 3.59 -11.438 -23.094 1 97.06 111 GLY A N 1
ATOM 826 C CA . GLY A 1 111 ? 4.555 -11.969 -22.141 1 97.06 111 GLY A CA 1
ATOM 827 C C . GLY A 1 111 ? 3.912 -12.5 -20.875 1 97.06 111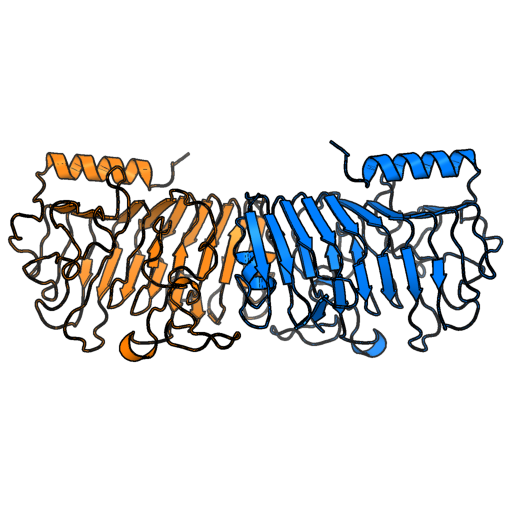 GLY A C 1
ATOM 828 O O . GLY A 1 111 ? 2.791 -13.008 -20.906 1 97.06 111 GLY A O 1
ATOM 829 N N . GLN A 1 112 ? 4.645 -12.562 -19.812 1 98.12 112 GLN A N 1
ATOM 830 C CA . GLN A 1 112 ? 4.168 -12.984 -18.5 1 98.12 112 GLN A CA 1
ATOM 831 C C . GLN A 1 112 ? 3.053 -12.07 -18 1 98.12 112 GLN A C 1
ATOM 833 O O . GLN A 1 112 ? 3.115 -10.852 -18.188 1 98.12 112 GLN A O 1
ATOM 838 N N . ALA A 1 113 ? 2.072 -12.617 -17.438 1 98.69 113 ALA A N 1
ATOM 839 C CA . ALA A 1 113 ? 0.907 -11.883 -16.938 1 98.69 113 ALA A CA 1
ATOM 840 C C . ALA A 1 113 ? 0.376 -12.5 -15.656 1 98.69 113 ALA A C 1
ATOM 842 O O . ALA A 1 113 ? -0.538 -13.328 -15.688 1 98.69 113 ALA A O 1
ATOM 843 N N . VAL A 1 114 ? 0.837 -12.031 -14.531 1 98.94 114 VAL A N 1
ATOM 844 C CA . VAL A 1 114 ? 0.541 -12.617 -13.227 1 98.94 114 VAL A CA 1
ATOM 845 C C . VAL A 1 114 ? -0.833 -12.148 -12.75 1 98.94 114 VAL A C 1
ATOM 847 O O . VAL A 1 114 ? -1.103 -10.945 -12.695 1 98.94 114 VAL A O 1
ATOM 850 N N . ALA A 1 115 ? -1.714 -13.094 -12.469 1 98.94 115 ALA A N 1
ATOM 851 C CA . ALA A 1 115 ? -2.967 -12.727 -11.812 1 98.94 115 ALA A CA 1
ATOM 852 C C . ALA A 1 115 ? -2.752 -12.469 -10.32 1 98.94 115 ALA A C 1
ATOM 854 O O . ALA A 1 115 ? -3.131 -11.414 -9.805 1 98.94 115 ALA A O 1
ATOM 855 N N . ALA A 1 116 ? -2.072 -13.414 -9.695 1 99 116 ALA A N 1
ATOM 856 C CA . ALA A 1 116 ? -1.834 -13.289 -8.258 1 99 116 ALA A CA 1
ATOM 857 C C . ALA A 1 116 ? -0.363 -13.516 -7.926 1 99 116 ALA A C 1
ATOM 859 O O . ALA A 1 116 ? 0.193 -14.57 -8.242 1 99 116 ALA A O 1
ATOM 860 N N . TYR A 1 117 ? 0.309 -12.523 -7.434 1 98.94 117 TYR A N 1
ATOM 861 C CA . TYR A 1 117 ? 1.614 -12.586 -6.785 1 98.94 117 TYR A CA 1
ATOM 862 C C . TYR A 1 117 ? 1.469 -12.773 -5.281 1 98.94 117 TYR A C 1
ATOM 864 O O . TYR A 1 117 ? 1.192 -11.812 -4.555 1 98.94 117 TYR A O 1
ATOM 872 N N . VAL A 1 118 ? 1.618 -14.039 -4.781 1 98.94 118 VAL A N 1
ATOM 873 C CA . VAL A 1 118 ? 1.292 -14.367 -3.396 1 98.94 118 VAL A CA 1
ATOM 874 C C . VAL A 1 118 ? 2.574 -14.477 -2.574 1 98.94 118 VAL A C 1
ATOM 876 O O . VAL A 1 118 ? 3.27 -15.5 -2.631 1 98.94 118 VAL A O 1
ATOM 879 N N . ASP A 1 119 ? 2.84 -13.492 -1.808 1 98.88 119 ASP A N 1
ATOM 880 C CA . ASP A 1 119 ? 4.051 -13.406 -0.995 1 98.88 119 ASP A CA 1
ATOM 881 C C . ASP A 1 119 ? 3.709 -13.352 0.493 1 98.88 119 ASP A C 1
ATOM 883 O O . ASP A 1 119 ? 4.562 -13.023 1.319 1 98.88 119 ASP A O 1
ATOM 887 N N . SER A 1 120 ? 2.482 -13.672 0.895 1 98.75 120 SER A N 1
ATOM 888 C CA . SER A 1 120 ? 2.107 -13.789 2.301 1 98.75 120 SER A CA 1
ATOM 889 C C . SER A 1 120 ? 2.715 -15.039 2.936 1 98.75 120 SER A C 1
ATOM 891 O O . SER A 1 120 ? 2.785 -16.094 2.301 1 98.75 120 SER A O 1
ATOM 893 N N . THR A 1 121 ? 3.035 -14.93 4.238 1 98.5 121 THR A N 1
ATOM 894 C CA . THR A 1 121 ? 3.623 -16.078 4.93 1 98.5 121 THR A CA 1
ATOM 895 C C . THR A 1 121 ? 2.703 -17.281 4.852 1 98.5 121 THR A C 1
ATOM 897 O O . THR A 1 121 ? 3.16 -18.406 4.598 1 98.5 121 THR A O 1
ATOM 900 N N . ARG A 1 122 ? 1.463 -17.078 5.141 1 98.75 122 ARG A N 1
ATOM 901 C CA . ARG A 1 122 ? 0.412 -18.078 5.012 1 98.75 122 ARG A CA 1
ATOM 902 C C . ARG A 1 122 ? -0.746 -17.562 4.168 1 98.75 122 ARG A C 1
ATOM 904 O O . ARG A 1 122 ? -1.321 -16.516 4.477 1 98.75 122 ARG A O 1
ATOM 911 N N . ALA A 1 123 ? -1.104 -18.312 3.137 1 98.88 123 ALA A N 1
ATOM 912 C CA . ALA A 1 123 ? -2.188 -17.875 2.264 1 98.88 123 ALA A CA 1
ATOM 913 C C . ALA A 1 123 ? -3.176 -19.016 2 1 98.88 123 ALA A C 1
ATOM 915 O O . ALA A 1 123 ? -2.773 -20.156 1.814 1 98.88 123 ALA A O 1
ATOM 916 N N . VAL A 1 124 ? -4.426 -18.672 2.051 1 98.94 124 VAL A N 1
ATOM 917 C CA . VAL A 1 124 ? -5.492 -19.609 1.727 1 98.94 124 VAL A CA 1
ATOM 918 C C . VAL A 1 124 ? -6.391 -19.016 0.643 1 98.94 124 VAL A C 1
ATOM 920 O O . VAL A 1 124 ? -6.867 -17.891 0.772 1 98.94 124 VAL A O 1
ATOM 923 N N . PHE A 1 125 ? -6.59 -19.75 -0.408 1 98.94 125 PHE A N 1
ATOM 924 C CA . PHE A 1 125 ? -7.562 -19.438 -1.448 1 98.94 125 PHE A CA 1
ATOM 925 C C . PHE A 1 125 ? -8.656 -20.5 -1.503 1 98.94 125 PHE A C 1
ATOM 927 O O . PHE A 1 125 ? -8.359 -21.703 -1.604 1 98.94 125 PHE A O 1
ATOM 934 N N . ARG A 1 126 ? -9.914 -20.062 -1.405 1 98.81 126 ARG A N 1
ATOM 935 C CA . ARG A 1 126 ? -11.047 -20.969 -1.413 1 98.81 126 ARG A CA 1
ATOM 936 C C . ARG A 1 126 ? -12.109 -20.516 -2.406 1 98.81 126 ARG A C 1
ATOM 938 O O . ARG A 1 126 ? -12.617 -19.391 -2.314 1 98.81 126 ARG A O 1
ATOM 945 N N . ARG A 1 127 ? -12.477 -21.406 -3.33 1 98.88 127 ARG A N 1
ATOM 946 C CA . ARG A 1 127 ? -13.508 -21.094 -4.309 1 98.88 127 ARG A CA 1
ATOM 947 C C . ARG A 1 127 ? -13.172 -19.812 -5.074 1 98.88 127 ARG A C 1
ATOM 949 O O . ARG A 1 127 ? -14.008 -18.922 -5.191 1 98.88 127 ARG A O 1
ATOM 956 N N . VAL A 1 128 ? -11.977 -19.844 -5.52 1 98.94 128 VAL A N 1
ATOM 957 C CA . VAL A 1 128 ? -11.43 -18.719 -6.285 1 98.94 128 VAL A CA 1
ATOM 958 C C . VAL A 1 128 ? -11.055 -19.188 -7.688 1 98.94 128 VAL A C 1
ATOM 960 O O . VAL A 1 128 ? -10.609 -20.328 -7.871 1 98.94 128 VAL A O 1
ATOM 963 N N . LYS A 1 129 ? -11.281 -18.344 -8.688 1 99 129 LYS A N 1
ATOM 964 C CA . LYS A 1 129 ? -10.703 -18.531 -10.016 1 99 129 LYS A CA 1
ATOM 965 C C . LYS A 1 129 ? -9.508 -17.609 -10.242 1 99 129 LYS A C 1
ATOM 967 O O . LYS A 1 129 ? -9.609 -16.406 -10.031 1 99 129 LYS A O 1
ATOM 972 N N . LEU A 1 130 ? -8.367 -18.188 -10.508 1 99 130 LEU A N 1
ATOM 973 C CA . LEU A 1 130 ? -7.195 -17.453 -10.977 1 99 130 LEU A CA 1
ATOM 974 C C . LEU A 1 130 ? -6.984 -17.656 -12.469 1 99 130 LEU A C 1
ATOM 976 O O . LEU A 1 130 ? -6.699 -18.781 -12.914 1 99 130 LEU A O 1
ATOM 980 N N . LEU A 1 131 ? -7.152 -16.562 -13.25 1 98.94 131 LEU A N 1
ATOM 981 C CA . LEU A 1 131 ? -7.219 -16.719 -14.695 1 98.94 131 LEU A CA 1
ATOM 982 C C . LEU A 1 131 ? -6.16 -15.867 -15.383 1 98.94 131 LEU A C 1
ATOM 984 O O . LEU A 1 131 ? -5.945 -14.711 -15.016 1 98.94 131 LEU A O 1
ATOM 988 N N . GLY A 1 132 ? -5.484 -16.406 -16.281 1 98.56 132 GLY A N 1
ATOM 989 C CA . GLY A 1 132 ? -4.48 -15.742 -17.109 1 98.56 132 GLY A CA 1
ATOM 990 C C . GLY A 1 132 ? -3.961 -16.609 -18.234 1 98.56 132 GLY A C 1
ATOM 991 O O . GLY A 1 132 ? -4.707 -17.406 -18.797 1 98.56 132 GLY A O 1
ATOM 992 N N . SER A 1 133 ? -2.748 -16.344 -18.719 1 97.75 133 SER A N 1
ATOM 993 C CA . SER A 1 133 ? -2.041 -17.125 -19.719 1 97.75 133 SER A CA 1
ATOM 994 C C . SER A 1 133 ? -0.678 -17.578 -19.203 1 97.75 133 SER A C 1
ATOM 996 O O . SER A 1 133 ? -0.587 -18.547 -18.438 1 97.75 133 SER A O 1
ATOM 998 N N . GLN A 1 134 ? 0.321 -16.781 -19.453 1 98.31 134 GLN A N 1
ATOM 999 C CA . GLN A 1 134 ? 1.648 -17.141 -18.953 1 98.31 134 GLN A CA 1
ATOM 1000 C C . GLN A 1 134 ? 1.888 -16.578 -17.562 1 98.31 134 GLN A C 1
ATOM 1002 O O . GLN A 1 134 ? 1.656 -15.391 -17.312 1 98.31 134 GLN A O 1
ATOM 1007 N N . ASP A 1 135 ? 2.338 -17.438 -16.594 1 98.69 135 ASP A N 1
ATOM 1008 C CA . ASP A 1 135 ? 2.711 -17.031 -15.242 1 98.69 135 ASP A CA 1
ATOM 1009 C C . ASP A 1 135 ? 1.509 -16.469 -14.492 1 98.69 135 ASP A C 1
ATOM 1011 O O . ASP A 1 135 ? 1.576 -15.367 -13.938 1 98.69 135 ASP A O 1
ATOM 1015 N N . THR A 1 136 ? 0.46 -17.266 -14.312 1 98.88 136 THR A N 1
ATOM 1016 C CA . THR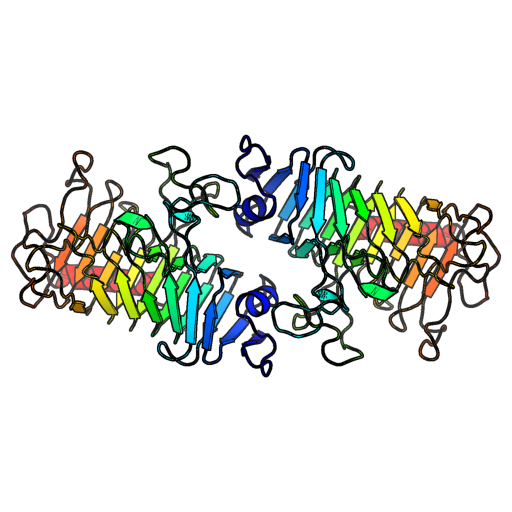 A 1 136 ? -0.792 -16.812 -13.711 1 98.88 136 THR A CA 1
ATOM 1017 C C . THR A 1 136 ? -0.639 -16.641 -12.203 1 98.88 136 THR A C 1
ATOM 1019 O O . THR A 1 136 ? -1 -15.602 -11.656 1 98.88 136 THR A O 1
ATOM 1022 N N . LEU A 1 137 ? -0.128 -17.656 -11.547 1 99 137 LEU A N 1
ATOM 1023 C CA . LEU A 1 137 ? 0.003 -17.688 -10.094 1 99 137 LEU A CA 1
ATOM 1024 C C . LEU A 1 137 ? 1.466 -17.812 -9.68 1 99 137 LEU A C 1
ATOM 1026 O O . LEU A 1 137 ? 2.109 -18.828 -9.961 1 99 137 LEU A O 1
ATOM 1030 N N . PHE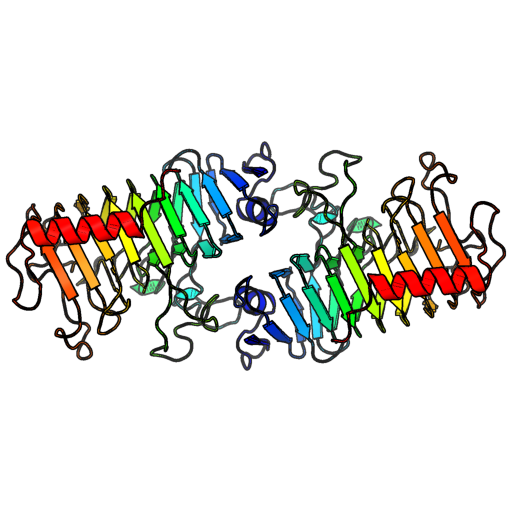 A 1 138 ? 1.951 -16.812 -9.07 1 98.94 138 PHE A N 1
ATOM 1031 C CA . PHE A 1 138 ? 3.291 -16.875 -8.5 1 98.94 138 PHE A CA 1
ATOM 1032 C C . PHE A 1 138 ? 3.23 -17.203 -7.008 1 98.94 138 PHE A C 1
ATOM 1034 O O . PHE A 1 138 ? 2.738 -16.391 -6.211 1 98.94 138 PHE A O 1
ATOM 1041 N N . CYS A 1 139 ? 3.736 -18.281 -6.672 1 98.94 139 CYS A N 1
ATOM 1042 C CA . CYS A 1 139 ? 3.891 -18.688 -5.277 1 98.94 139 CYS A CA 1
ATOM 1043 C C . CYS A 1 139 ? 5.27 -18.297 -4.75 1 98.94 139 CYS A C 1
ATOM 1045 O O . CYS A 1 139 ? 6.215 -19.094 -4.848 1 98.94 139 CYS A O 1
ATOM 1047 N N . ALA A 1 140 ? 5.379 -17.219 -4.102 1 98.69 140 ALA A N 1
ATOM 1048 C CA . ALA A 1 140 ? 6.652 -16.734 -3.584 1 98.69 140 ALA A CA 1
ATOM 1049 C C . ALA A 1 140 ? 7.219 -17.688 -2.535 1 98.69 140 ALA A C 1
ATOM 1051 O O . ALA A 1 140 ? 6.473 -18.453 -1.926 1 98.69 140 ALA A O 1
ATOM 1052 N N . PRO A 1 141 ? 8.578 -17.625 -2.332 1 98.5 141 PRO A N 1
ATOM 1053 C CA . PRO A 1 141 ? 9.516 -16.531 -2.654 1 98.5 141 PRO A CA 1
ATOM 1054 C C . PRO A 1 141 ? 10.164 -16.703 -4.027 1 98.5 141 PRO A C 1
ATOM 1056 O O . PRO A 1 141 ? 10.039 -17.766 -4.645 1 98.5 141 PRO A O 1
ATOM 1059 N N . LEU A 1 142 ? 10.844 -15.672 -4.457 1 98.44 142 LEU A N 1
ATOM 1060 C CA . LEU A 1 142 ? 11.766 -15.672 -5.59 1 98.44 142 LEU A CA 1
ATOM 1061 C C . LEU A 1 142 ? 12.984 -16.531 -5.297 1 98.44 142 LEU A C 1
ATOM 1063 O O . LEU A 1 142 ? 13.367 -16.703 -4.137 1 98.44 142 LEU A O 1
ATOM 1067 N N . PRO A 1 143 ? 13.57 -17 -6.438 1 96.62 143 PRO A N 1
ATOM 1068 C CA . PRO A 1 143 ? 14.914 -17.547 -6.254 1 96.62 143 PRO A CA 1
ATOM 1069 C C . PRO A 1 143 ? 15.898 -16.516 -5.715 1 96.62 143 PRO A C 1
ATOM 1071 O O . PRO A 1 143 ? 15.617 -15.312 -5.734 1 96.62 143 PRO A O 1
ATOM 1074 N N . GLU A 1 144 ? 17.047 -16.984 -5.246 1 95.19 144 GLU A N 1
ATOM 1075 C CA . GLU A 1 144 ? 18.031 -16.094 -4.645 1 95.19 144 GLU A CA 1
ATOM 1076 C C . GLU A 1 144 ? 18.609 -15.117 -5.676 1 95.19 144 GLU A C 1
ATOM 1078 O O . GLU A 1 144 ? 18.859 -13.953 -5.363 1 95.19 144 GLU A O 1
ATOM 1083 N N . LYS A 1 145 ? 18.781 -15.656 -6.922 1 94.44 145 LYS A N 1
ATOM 1084 C CA . LYS A 1 145 ? 19.406 -14.828 -7.953 1 94.44 145 LYS A CA 1
ATOM 1085 C C . LYS A 1 145 ? 18.578 -14.844 -9.242 1 94.44 145 LYS A C 1
ATOM 1087 O O . LYS A 1 145 ? 18.047 -15.883 -9.625 1 94.44 145 LYS A O 1
ATOM 1092 N N . GLU A 1 146 ? 18.531 -13.656 -9.891 1 94.69 146 GLU A N 1
ATOM 1093 C CA . GLU A 1 146 ? 17.891 -13.586 -11.203 1 94.69 146 GLU A CA 1
ATOM 1094 C C . GLU A 1 146 ? 18.781 -14.188 -12.289 1 94.69 146 GLU A C 1
ATOM 1096 O O . GLU A 1 146 ? 20 -14.242 -12.133 1 94.69 146 GLU A O 1
ATOM 1101 N N . ARG A 1 147 ? 18.219 -14.641 -13.383 1 89.19 147 ARG A N 1
ATOM 1102 C CA . ARG A 1 147 ? 18.969 -15.18 -14.508 1 89.19 147 ARG A CA 1
ATOM 1103 C C . ARG A 1 147 ? 19.359 -14.078 -15.492 1 89.19 147 ARG A C 1
ATOM 1105 O O . ARG A 1 147 ? 20.375 -14.188 -16.188 1 89.19 147 ARG A O 1
ATOM 1112 N N . GLU A 1 148 ? 18.516 -13.141 -15.547 1 90 148 GLU A N 1
ATOM 1113 C CA . GLU A 1 148 ? 18.734 -12 -16.422 1 90 148 GLU A CA 1
ATOM 1114 C C . GLU A 1 148 ? 18.547 -10.68 -15.68 1 90 148 GLU A C 1
ATOM 1116 O O . GLU A 1 148 ? 17.828 -10.633 -14.68 1 90 148 GLU A O 1
ATOM 1121 N N . LYS A 1 149 ? 19.203 -9.727 -16.312 1 87.94 149 LYS A N 1
ATOM 1122 C CA . LYS A 1 149 ? 19.094 -8.406 -15.688 1 87.94 149 LYS A CA 1
ATOM 1123 C C . LYS A 1 149 ? 17.641 -7.965 -15.562 1 87.94 149 LYS A C 1
ATOM 1125 O O . LYS A 1 149 ? 16.859 -8.094 -16.5 1 87.94 149 LYS A O 1
ATOM 1130 N N . ASP A 1 150 ? 17.203 -7.523 -14.344 1 89.25 150 ASP A N 1
ATOM 1131 C CA . ASP A 1 150 ? 15.883 -6.992 -14.039 1 89.25 150 ASP A CA 1
ATOM 1132 C C . ASP A 1 150 ? 14.828 -8.094 -14.047 1 89.25 150 ASP A C 1
ATOM 1134 O O . ASP A 1 150 ? 13.633 -7.816 -14.109 1 89.25 150 ASP A O 1
ATOM 1138 N N . GLY A 1 151 ? 15.352 -9.336 -14.023 1 94.94 151 GLY A N 1
ATOM 1139 C CA . GLY A 1 151 ? 14.438 -10.469 -14.047 1 94.94 151 GLY A CA 1
ATOM 1140 C C . GLY A 1 151 ? 13.508 -10.516 -12.844 1 94.94 151 GLY A C 1
ATOM 1141 O O . GLY A 1 151 ? 12.453 -11.156 -12.891 1 94.94 151 GLY A O 1
ATOM 1142 N N . PHE A 1 152 ? 13.93 -9.852 -11.75 1 97.5 152 PHE A N 1
ATOM 1143 C CA . PHE A 1 152 ? 13.117 -9.852 -10.539 1 97.5 152 PHE A CA 1
ATOM 1144 C C . PHE A 1 152 ? 12.578 -8.461 -10.242 1 97.5 152 PHE A C 1
ATOM 1146 O O . PHE A 1 152 ? 12.133 -8.188 -9.125 1 97.5 152 PHE A O 1
ATOM 1153 N N . LEU A 1 153 ? 12.703 -7.555 -11.242 1 97.19 153 LEU A N 1
ATOM 1154 C CA . LEU A 1 153 ? 12.211 -6.191 -11.055 1 97.19 153 LEU A CA 1
ATOM 1155 C C . LEU A 1 153 ? 10.758 -6.199 -10.609 1 97.19 153 LEU A C 1
ATOM 1157 O O . LEU A 1 153 ? 9.891 -6.727 -11.305 1 97.19 153 LEU A O 1
ATOM 1161 N N . GLY A 1 154 ? 10.508 -5.73 -9.438 1 97.62 154 GLY A N 1
ATOM 1162 C CA . GLY A 1 154 ? 9.18 -5.758 -8.836 1 97.62 154 GLY A CA 1
ATOM 1163 C C . GLY A 1 154 ? 9.203 -5.68 -7.324 1 97.62 154 GLY A C 1
ATOM 1164 O O . GLY A 1 154 ? 10.227 -5.324 -6.73 1 97.62 154 GLY A O 1
ATOM 1165 N N . PRO A 1 155 ? 8.117 -5.953 -6.664 1 98.06 155 PRO A N 1
ATOM 1166 C CA . PRO A 1 155 ? 7.93 -5.641 -5.246 1 98.06 155 PRO A CA 1
ATOM 1167 C C . PRO A 1 155 ? 8.914 -6.379 -4.34 1 98.06 155 PRO A C 1
ATOM 1169 O O . PRO A 1 155 ? 9.289 -5.867 -3.283 1 98.06 155 PRO A O 1
ATOM 1172 N N . ARG A 1 156 ? 9.438 -7.562 -4.746 1 98.19 156 ARG A N 1
ATOM 1173 C CA . ARG A 1 156 ? 10.242 -8.344 -3.805 1 98.19 156 ARG A CA 1
ATOM 1174 C C . ARG A 1 156 ? 11.609 -8.672 -4.395 1 98.19 156 ARG A C 1
ATOM 1176 O O . ARG A 1 156 ? 12.305 -9.555 -3.895 1 98.19 156 ARG A O 1
ATOM 1183 N N . GLY A 1 157 ? 11.922 -7.93 -5.461 1 97.88 157 GLY A N 1
ATOM 1184 C CA . GLY A 1 157 ? 13.203 -8.164 -6.105 1 97.88 157 GLY A CA 1
ATOM 1185 C C . GLY A 1 157 ? 14.383 -7.957 -5.176 1 97.88 157 GLY A C 1
ATOM 1186 O O . GLY A 1 157 ? 15.367 -8.695 -5.242 1 97.88 157 GLY A O 1
ATOM 1187 N N . LEU A 1 158 ? 14.234 -7.016 -4.215 1 96.75 158 LEU A N 1
ATOM 1188 C CA . LEU A 1 158 ? 15.352 -6.629 -3.355 1 96.75 158 LEU A CA 1
ATOM 1189 C C . LEU A 1 158 ? 15.156 -7.172 -1.942 1 96.75 158 LEU A C 1
ATOM 1191 O O . LEU A 1 158 ? 16 -6.965 -1.072 1 96.75 158 LEU A O 1
ATOM 1195 N N . ALA A 1 159 ? 14.094 -7.816 -1.714 1 96.44 159 ALA A N 1
ATOM 1196 C CA . ALA A 1 159 ? 13.719 -8.25 -0.37 1 96.44 159 ALA A CA 1
ATOM 1197 C C . ALA A 1 159 ? 14.383 -9.578 -0.019 1 96.44 159 ALA A C 1
ATOM 1199 O O . ALA A 1 159 ? 14.672 -10.391 -0.904 1 96.44 159 ALA A O 1
ATOM 1200 N N . PRO A 1 160 ? 14.602 -9.773 1.288 1 95.75 160 PRO A N 1
ATOM 1201 C CA . PRO A 1 160 ? 14.992 -11.133 1.683 1 95.75 160 PRO A CA 1
ATOM 1202 C C . PRO A 1 160 ? 13.945 -12.18 1.312 1 95.75 160 PRO A C 1
ATOM 1204 O O . PRO A 1 160 ? 12.75 -11.875 1.285 1 95.75 160 PRO A O 1
ATOM 1207 N N . ARG A 1 161 ? 14.445 -13.391 1.028 1 97.25 161 ARG A N 1
ATOM 1208 C CA . ARG A 1 161 ? 13.531 -14.484 0.72 1 97.25 161 ARG A CA 1
ATOM 1209 C C . ARG A 1 161 ? 12.906 -15.055 1.99 1 97.25 161 ARG A C 1
ATOM 1211 O O . ARG A 1 161 ? 13.625 -15.43 2.924 1 97.25 161 ARG A O 1
ATOM 1218 N N . LYS A 1 162 ? 11.633 -15.055 1.977 1 96 162 LYS A N 1
ATOM 1219 C CA . LYS A 1 162 ? 10.906 -15.648 3.096 1 96 162 LYS A CA 1
ATOM 1220 C C . LYS A 1 162 ? 10.023 -16.812 2.631 1 96 162 LYS A C 1
ATOM 1222 O O . LYS A 1 162 ? 9.32 -16.688 1.627 1 96 162 LYS A O 1
ATOM 1227 N N . PRO A 1 163 ? 10.109 -17.906 3.395 1 97.38 163 PRO A N 1
ATOM 1228 C CA . PRO A 1 163 ? 9.258 -19.031 3.004 1 97.38 163 PRO A CA 1
ATOM 1229 C C . PRO A 1 163 ? 7.77 -18.703 3.084 1 97.38 163 PRO A C 1
ATOM 1231 O O . PRO A 1 163 ? 7.344 -17.969 3.98 1 97.38 163 PRO A O 1
ATOM 1234 N N . THR A 1 164 ? 7.031 -19.25 2.193 1 98.56 164 THR A N 1
ATOM 1235 C CA . THR A 1 164 ? 5.578 -19.141 2.215 1 98.56 164 THR A CA 1
ATOM 1236 C C . THR A 1 164 ? 4.922 -20.516 2.162 1 98.56 164 THR A C 1
ATOM 1238 O O . THR A 1 164 ? 5.469 -21.438 1.565 1 98.56 164 THR A O 1
ATOM 1241 N N . ALA A 1 165 ? 3.791 -20.656 2.842 1 98.81 165 ALA A N 1
ATOM 1242 C CA . ALA A 1 165 ? 2.92 -21.828 2.787 1 98.81 165 ALA A CA 1
ATOM 1243 C C . ALA A 1 165 ? 1.531 -21.453 2.275 1 98.81 165 ALA A C 1
ATOM 1245 O O . ALA A 1 165 ? 0.85 -20.609 2.869 1 98.81 165 ALA A O 1
ATOM 1246 N N . GLN A 1 166 ? 1.121 -22.141 1.206 1 98.94 166 GLN A N 1
ATOM 1247 C CA . GLN A 1 166 ? -0.086 -21.703 0.514 1 98.94 166 GLN A CA 1
ATOM 1248 C C . GLN A 1 166 ? -1.045 -22.859 0.287 1 98.94 166 GLN A C 1
ATOM 1250 O O . GLN A 1 166 ? -0.616 -23.969 -0.034 1 98.94 166 GLN A O 1
ATOM 1255 N N . TYR A 1 167 ? -2.32 -22.625 0.489 1 98.94 167 TYR A N 1
ATOM 1256 C CA . TYR A 1 167 ? -3.367 -23.641 0.35 1 98.94 167 TYR A CA 1
ATOM 1257 C C . TYR A 1 167 ? -4.453 -23.156 -0.611 1 98.94 167 TYR A C 1
ATOM 1259 O O . TYR A 1 167 ? -5.055 -22.109 -0.408 1 98.94 167 TYR A O 1
ATOM 1267 N N . TYR A 1 168 ? -4.676 -23.891 -1.625 1 98.94 168 TYR A N 1
ATOM 1268 C CA . TYR A 1 168 ? -5.719 -23.656 -2.613 1 98.94 168 TYR A CA 1
ATOM 1269 C C . TYR A 1 168 ? -6.742 -24.781 -2.617 1 98.94 168 TYR A C 1
ATOM 1271 O O . TYR A 1 168 ? -6.391 -25.938 -2.84 1 98.94 168 TYR A O 1
ATOM 1279 N N . THR A 1 169 ? -7.98 -24.484 -2.371 1 98.94 169 THR A N 1
ATOM 1280 C CA . THR A 1 169 ? -8.992 -25.531 -2.354 1 98.94 169 THR A CA 1
ATOM 1281 C C . THR A 1 169 ? -10.242 -25.094 -3.121 1 98.94 169 THR A C 1
ATOM 1283 O O . THR A 1 169 ? -10.68 -23.953 -2.996 1 98.94 169 THR A O 1
ATOM 1286 N N . ASP A 1 170 ? -10.75 -25.953 -3.936 1 98.88 170 ASP A N 1
ATOM 1287 C CA . ASP A 1 170 ? -11.945 -25.703 -4.73 1 98.88 170 ASP A CA 1
ATOM 1288 C C . ASP A 1 170 ? -11.766 -24.469 -5.613 1 98.88 170 ASP A C 1
ATOM 1290 O O . ASP A 1 170 ? -12.672 -23.641 -5.738 1 98.88 170 ASP A O 1
ATOM 1294 N N . CYS A 1 171 ? -10.539 -24.391 -6.152 1 98.94 171 CYS A N 1
ATOM 1295 C CA . CYS A 1 171 ? -10.195 -23.281 -7.035 1 98.94 171 CYS A CA 1
ATOM 1296 C C . CYS A 1 171 ? -10.109 -23.75 -8.484 1 98.94 171 CYS A C 1
ATOM 1298 O O . CYS A 1 171 ? -10.023 -24.938 -8.75 1 98.94 171 CYS A O 1
ATOM 1300 N N . GLU A 1 172 ? -10.242 -22.828 -9.383 1 98.94 172 GLU A N 1
ATOM 1301 C CA . GLU A 1 172 ? -9.828 -22.984 -10.773 1 98.94 172 GLU A CA 1
ATOM 1302 C C . GLU A 1 172 ? -8.625 -22.109 -11.102 1 98.94 172 GLU A C 1
ATOM 1304 O O . GLU A 1 172 ? -8.633 -20.906 -10.836 1 98.94 172 GLU A O 1
ATOM 1309 N N . ILE A 1 173 ? -7.574 -22.688 -11.562 1 99 173 ILE A N 1
ATOM 1310 C CA . ILE A 1 173 ? -6.387 -21.953 -11.992 1 99 173 ILE A CA 1
ATOM 1311 C C . ILE A 1 173 ? -6.121 -22.234 -13.469 1 99 173 ILE A C 1
ATOM 1313 O O . ILE A 1 173 ? -6.004 -23.391 -13.883 1 99 173 ILE A O 1
ATOM 1317 N N . ALA A 1 174 ? -6.062 -21.156 -14.25 1 98.94 174 ALA A N 1
ATOM 1318 C CA . ALA A 1 174 ? -5.957 -21.328 -15.695 1 98.94 174 ALA A CA 1
ATOM 1319 C C . ALA A 1 174 ? -4.762 -20.562 -16.25 1 98.94 174 ALA A C 1
ATOM 1321 O O . ALA A 1 174 ? -4.457 -19.469 -15.805 1 98.94 174 ALA A O 1
ATOM 1322 N N . GLY A 1 175 ? -4.113 -21.109 -17.219 1 98.62 175 GLY A N 1
ATOM 1323 C CA . GLY A 1 175 ? -3.004 -20.5 -17.938 1 98.62 175 GLY A CA 1
ATOM 1324 C C . GLY A 1 175 ? -2.432 -21.406 -19.016 1 98.62 175 GLY A C 1
ATOM 1325 O O . GLY A 1 175 ? -3.016 -22.438 -19.344 1 98.62 175 GLY A O 1
ATOM 1326 N N . ASP A 1 176 ? -1.313 -21 -19.641 1 97.44 176 ASP A N 1
ATOM 1327 C CA . ASP A 1 176 ? -0.757 -21.812 -20.719 1 97.44 176 ASP A CA 1
ATOM 1328 C C . ASP A 1 176 ? 0.707 -22.156 -20.453 1 97.44 176 ASP A C 1
ATOM 1330 O O . ASP A 1 176 ? 1.111 -23.312 -20.578 1 97.44 176 ASP A O 1
ATOM 1334 N N . ILE A 1 177 ? 1.491 -21.141 -20.078 1 98.06 177 ILE A N 1
ATOM 1335 C CA . ILE A 1 177 ? 2.916 -21.391 -19.891 1 98.06 177 ILE A CA 1
ATOM 1336 C C . ILE A 1 177 ? 3.291 -21.109 -18.438 1 98.06 177 ILE A C 1
ATOM 1338 O O . ILE A 1 177 ? 3.133 -20 -17.953 1 98.06 177 ILE A O 1
ATOM 1342 N N . ASP A 1 178 ? 3.83 -22.172 -17.734 1 98.25 178 ASP A N 1
ATOM 1343 C CA . ASP A 1 178 ? 4.324 -22.031 -16.375 1 98.25 178 ASP A CA 1
ATOM 1344 C C . ASP A 1 178 ? 3.328 -21.266 -15.5 1 98.25 178 ASP A C 1
ATOM 1346 O O . ASP A 1 178 ? 3.707 -20.359 -14.766 1 98.25 178 ASP A O 1
ATOM 1350 N N . PHE A 1 179 ? 2.078 -21.641 -15.578 1 98.69 179 PHE A N 1
ATOM 1351 C CA . PHE A 1 179 ? 1.089 -20.703 -15.039 1 98.69 179 PHE A CA 1
ATOM 1352 C C . PHE A 1 179 ? 0.912 -20.922 -13.539 1 98.69 179 PHE A C 1
ATOM 1354 O O . PHE A 1 179 ? 0.191 -20.172 -12.883 1 98.69 179 PHE A O 1
ATOM 1361 N N . ILE A 1 180 ? 1.517 -21.891 -12.969 1 98.94 180 ILE A N 1
ATOM 1362 C CA . ILE A 1 180 ? 1.758 -22.016 -11.539 1 98.94 180 ILE A CA 1
ATOM 1363 C C . ILE A 1 180 ? 3.258 -22.125 -11.273 1 98.94 180 ILE A C 1
ATOM 1365 O O . ILE A 1 180 ? 3.877 -23.141 -11.609 1 98.94 180 ILE A O 1
ATOM 1369 N N . PHE A 1 181 ? 3.875 -21.094 -10.672 1 98.81 181 PHE A N 1
ATOM 1370 C CA . PHE A 1 181 ? 5.332 -21.094 -10.594 1 98.81 181 PHE A CA 1
ATOM 1371 C C . PHE A 1 181 ? 5.805 -20.453 -9.305 1 98.81 181 PHE A C 1
ATOM 1373 O O . PHE A 1 181 ? 5.023 -19.797 -8.609 1 98.81 181 PHE A O 1
ATOM 1380 N N . GLY A 1 182 ? 7.039 -20.688 -8.938 1 98.56 182 GLY A N 1
ATOM 1381 C CA . GLY A 1 182 ? 7.625 -20.016 -7.785 1 98.56 182 GLY A CA 1
ATOM 1382 C C . GLY A 1 182 ? 8.25 -20.984 -6.793 1 98.56 182 GLY A C 1
ATOM 1383 O O . GLY A 1 182 ? 8.43 -22.172 -7.098 1 98.56 182 GLY A O 1
ATOM 1384 N N . GLY A 1 183 ? 8.664 -20.391 -5.668 1 98.25 183 GLY A N 1
ATOM 1385 C CA . GLY A 1 183 ? 9.461 -21.156 -4.723 1 98.25 183 GLY A CA 1
ATOM 1386 C C . GLY A 1 183 ? 8.703 -21.516 -3.457 1 98.25 183 GLY A C 1
ATOM 1387 O O . GLY A 1 183 ? 9.281 -22.047 -2.508 1 98.25 183 GLY A O 1
ATOM 1388 N N . GLY A 1 184 ? 7.422 -21.25 -3.391 1 98.5 184 GLY A N 1
ATOM 1389 C CA . GLY A 1 184 ? 6.629 -21.5 -2.199 1 98.5 184 GLY A CA 1
ATOM 1390 C C . GLY A 1 184 ? 6.234 -22.969 -2.053 1 98.5 184 GLY A C 1
ATOM 1391 O O . GLY A 1 184 ? 6.391 -23.75 -2.988 1 98.5 184 GLY A O 1
ATOM 1392 N N . ASP A 1 185 ? 5.82 -23.328 -0.875 1 98.81 185 ASP A N 1
ATOM 1393 C CA . ASP A 1 185 ? 5.168 -24.609 -0.6 1 98.81 185 ASP A CA 1
ATOM 1394 C C . ASP A 1 185 ? 3.65 -24.484 -0.727 1 98.81 185 ASP A C 1
ATOM 1396 O O . ASP A 1 185 ? 3.027 -23.672 -0.036 1 98.81 185 ASP A O 1
ATOM 1400 N N . ALA A 1 186 ? 3.078 -25.297 -1.595 1 98.94 186 ALA A N 1
ATOM 1401 C CA . ALA A 1 186 ? 1.658 -25.109 -1.874 1 98.94 186 ALA A CA 1
ATOM 1402 C C . ALA A 1 186 ? 0.941 -26.453 -2.02 1 98.94 186 ALA A C 1
ATOM 1404 O O . ALA A 1 186 ? 1.479 -27.391 -2.613 1 98.94 186 ALA A O 1
ATOM 1405 N N . LEU A 1 187 ? -0.192 -26.516 -1.442 1 98.94 187 LEU A N 1
ATOM 1406 C CA . LEU A 1 187 ? -1.12 -27.625 -1.634 1 98.94 187 LEU A CA 1
ATOM 1407 C C . LEU A 1 187 ? -2.354 -27.172 -2.41 1 98.94 187 LEU A C 1
ATOM 1409 O O . LEU A 1 187 ? -3.033 -26.234 -2.008 1 98.94 187 LEU A O 1
ATOM 1413 N N . PHE A 1 188 ? -2.592 -27.828 -3.539 1 99 188 PHE A N 1
ATOM 1414 C CA . PHE A 1 188 ? -3.797 -27.641 -4.34 1 99 188 PHE A CA 1
ATOM 1415 C C . PHE A 1 188 ? -4.742 -28.828 -4.16 1 99 188 PHE A C 1
ATOM 1417 O O . PHE A 1 188 ? -4.414 -29.953 -4.535 1 99 188 PHE A O 1
ATOM 1424 N N . GLU A 1 189 ? -5.867 -28.547 -3.555 1 98.88 189 GLU A N 1
ATOM 1425 C CA . GLU A 1 189 ? -6.805 -29.609 -3.215 1 98.88 189 GLU A CA 1
ATOM 1426 C C . GLU A 1 189 ? -8.164 -29.391 -3.879 1 98.88 189 GLU A C 1
ATOM 1428 O O . GLU A 1 189 ? -8.781 -28.328 -3.699 1 98.88 189 GLU A O 1
ATOM 1433 N N . ASN A 1 190 ? -8.656 -30.375 -4.637 1 98.88 190 ASN A N 1
ATOM 1434 C CA . ASN A 1 190 ? -9.961 -30.312 -5.281 1 98.88 190 ASN A CA 1
ATOM 1435 C C . ASN A 1 190 ? -10.062 -29.125 -6.234 1 98.88 190 ASN A C 1
ATOM 1437 O O . ASN A 1 190 ? -11.07 -28.406 -6.246 1 98.88 190 ASN A O 1
ATOM 1441 N N . CYS A 1 191 ? -8.969 -28.922 -6.949 1 98.94 191 CYS A N 1
ATOM 1442 C CA . CYS A 1 191 ? -8.922 -27.797 -7.871 1 98.94 191 CYS A CA 1
ATOM 1443 C C . CYS A 1 191 ? -9.102 -28.266 -9.312 1 98.94 191 CYS A C 1
ATOM 1445 O O . CYS A 1 191 ? -8.906 -29.438 -9.617 1 98.94 191 CYS A O 1
ATOM 1447 N N . VAL A 1 192 ? -9.555 -27.359 -10.148 1 99 192 VAL A N 1
ATOM 1448 C CA . VAL A 1 192 ? -9.484 -27.516 -11.602 1 99 192 VAL A CA 1
ATOM 1449 C C . VAL A 1 192 ? -8.281 -26.75 -12.141 1 99 192 VAL A C 1
ATOM 1451 O O . VAL A 1 192 ? -8.164 -25.547 -11.945 1 99 192 VAL A O 1
ATOM 1454 N N . ILE A 1 193 ? -7.375 -27.5 -12.695 1 99 193 ILE A N 1
ATOM 1455 C CA . ILE A 1 193 ? -6.211 -26.922 -13.359 1 99 193 ILE A CA 1
ATOM 1456 C C . ILE A 1 193 ? -6.422 -26.906 -14.867 1 99 193 ILE A C 1
ATOM 1458 O O . ILE A 1 193 ? -6.359 -27.953 -15.516 1 99 193 ILE A O 1
ATOM 1462 N N . ARG A 1 194 ? -6.652 -25.75 -15.461 1 98.94 194 ARG A N 1
ATOM 1463 C CA . ARG A 1 194 ? -7.078 -25.672 -16.859 1 98.94 194 ARG A CA 1
ATOM 1464 C C . ARG A 1 194 ? -6.008 -25.031 -17.719 1 98.94 194 ARG A C 1
ATOM 1466 O O . ARG A 1 194 ? -5.723 -23.828 -17.578 1 98.94 194 ARG A O 1
ATOM 1473 N N . THR A 1 195 ? -5.422 -25.812 -18.656 1 98.81 195 THR A N 1
ATOM 1474 C CA . THR A 1 195 ? -4.52 -25.219 -19.641 1 98.81 195 THR A CA 1
ATOM 1475 C C . THR A 1 195 ? -5.309 -24.562 -20.766 1 98.81 195 THR A C 1
ATOM 1477 O O . THR A 1 195 ? -6.125 -25.219 -21.422 1 98.81 195 THR A O 1
ATOM 1480 N N . VAL A 1 196 ? -5.023 -23.297 -20.953 1 98.31 196 VAL A N 1
ATOM 1481 C CA . VAL A 1 196 ? -5.699 -22.531 -22.016 1 98.31 196 VAL A CA 1
ATOM 1482 C C . VAL A 1 196 ? -5.035 -22.812 -23.359 1 98.31 196 VAL A C 1
ATOM 1484 O O . VAL A 1 196 ? -3.807 -22.812 -23.469 1 98.31 196 VAL A O 1
ATOM 1487 N N . ASP A 1 197 ? -5.871 -23.078 -24.359 1 97.88 197 ASP A N 1
ATOM 1488 C CA . ASP A 1 197 ? -5.34 -23.312 -25.703 1 97.88 197 ASP A CA 1
ATOM 1489 C C . ASP A 1 197 ? -5.105 -21.984 -26.438 1 97.88 197 ASP A C 1
ATOM 1491 O O . ASP A 1 197 ? -6.023 -21.438 -27.047 1 97.88 197 ASP A O 1
ATOM 1495 N N . ASN A 1 198 ? -3.934 -21.562 -26.375 1 96.19 198 ASN A N 1
ATOM 1496 C CA . ASN A 1 198 ? -3.543 -20.375 -27.125 1 96.19 198 ASN A CA 1
ATOM 1497 C C . ASN A 1 198 ? -2.814 -20.734 -28.422 1 96.19 198 ASN A C 1
ATOM 1499 O O . ASN A 1 198 ? -2.109 -19.906 -29 1 96.19 198 ASN A O 1
ATOM 1503 N N . HIS A 1 199 ? -2.916 -21.969 -28.828 1 96 199 HIS A N 1
ATOM 1504 C CA . HIS A 1 199 ? -2.416 -22.516 -30.094 1 96 199 HIS A CA 1
ATOM 1505 C C . HIS A 1 199 ? -0.893 -22.469 -30.156 1 96 199 HIS A C 1
ATOM 1507 O O . HIS A 1 199 ? -0.322 -22.047 -31.156 1 96 199 HIS A O 1
ATOM 1513 N N . ILE A 1 200 ? -0.277 -22.766 -29.031 1 96.06 200 ILE A N 1
ATOM 1514 C CA . ILE A 1 200 ? 1.174 -22.922 -28.984 1 96.06 200 ILE A CA 1
ATOM 1515 C C . ILE A 1 200 ? 1.543 -24.391 -28.969 1 96.06 200 ILE A C 1
ATOM 1517 O O . ILE A 1 200 ? 0.724 -25.25 -28.594 1 96.06 200 ILE A O 1
ATOM 1521 N N . PRO A 1 201 ? 2.768 -24.688 -29.359 1 96.06 201 PRO A N 1
ATOM 1522 C CA . PRO A 1 201 ? 3.107 -26.109 -29.531 1 96.06 201 PRO A CA 1
ATOM 1523 C C . PRO A 1 201 ? 3.086 -26.891 -28.234 1 96.06 201 PRO A C 1
ATOM 1525 O O . PRO A 1 201 ? 2.668 -28.047 -28.203 1 96.06 201 PRO A O 1
ATOM 1528 N N . HIS A 1 202 ? 3.586 -26.219 -27.156 1 96.94 202 HIS A N 1
ATOM 1529 C CA . HIS A 1 202 ? 3.621 -26.875 -25.844 1 96.94 202 HIS A CA 1
ATOM 1530 C C . HIS A 1 202 ? 3.277 -25.875 -24.734 1 96.94 202 HIS A C 1
ATOM 1532 O O . HIS A 1 202 ? 3.592 -24.688 -24.828 1 96.94 202 HIS A O 1
ATOM 1538 N N . SER A 1 203 ? 2.617 -26.391 -23.781 1 97.69 203 SER A N 1
ATOM 1539 C CA . SER A 1 203 ? 2.318 -25.656 -22.562 1 97.69 203 SER A CA 1
ATOM 1540 C C . SER A 1 203 ? 2.875 -26.359 -21.328 1 97.69 203 SER A C 1
ATOM 1542 O O . SER A 1 203 ? 3.258 -27.531 -21.406 1 97.69 203 SER A O 1
ATOM 1544 N N . TYR A 1 204 ? 3.039 -25.625 -20.25 1 98.06 204 TYR A N 1
ATOM 1545 C CA . TYR A 1 204 ? 3.578 -26.125 -18.984 1 98.06 204 TYR A CA 1
ATOM 1546 C C . TYR A 1 204 ? 2.727 -25.672 -17.812 1 98.06 204 TYR A C 1
ATOM 1548 O O . TYR A 1 204 ? 2.479 -24.484 -17.641 1 98.06 204 TYR A O 1
ATOM 1556 N N . VAL A 1 205 ? 2.342 -26.594 -16.969 1 98.88 205 VAL A N 1
ATOM 1557 C CA . VAL A 1 205 ? 1.447 -26.266 -15.867 1 98.88 205 VAL A CA 1
ATOM 1558 C C . VAL A 1 205 ? 2.242 -25.641 -14.727 1 98.88 205 VAL A C 1
ATOM 1560 O O . VAL A 1 205 ? 1.887 -24.562 -14.234 1 98.88 205 VAL A O 1
ATOM 1563 N N . THR A 1 206 ? 3.344 -26.266 -14.336 1 98.75 206 THR A N 1
ATOM 1564 C CA . THR A 1 206 ? 4.074 -25.781 -13.172 1 98.75 206 THR A CA 1
ATOM 1565 C C . THR A 1 206 ? 5.52 -25.453 -13.531 1 98.75 206 THR A C 1
ATOM 1567 O O . THR A 1 206 ? 6.102 -26.094 -14.414 1 98.75 206 THR A O 1
ATOM 1570 N N . ALA A 1 207 ? 6.098 -24.469 -12.883 1 98.06 207 ALA A N 1
ATOM 1571 C CA . ALA A 1 207 ? 7.523 -24.156 -12.898 1 98.06 207 ALA A CA 1
ATOM 1572 C C . ALA A 1 207 ? 8.039 -23.875 -11.492 1 98.06 207 ALA A C 1
ATOM 1574 O O . ALA A 1 207 ? 8.289 -22.719 -11.141 1 98.06 207 ALA A O 1
ATOM 1575 N N . PRO A 1 208 ? 8.289 -24.953 -10.734 1 97.62 208 PRO A N 1
ATOM 1576 C CA . PRO A 1 208 ? 8.719 -24.797 -9.344 1 97.62 208 PRO A CA 1
ATOM 1577 C C . PRO A 1 208 ? 10.188 -24.375 -9.227 1 97.62 208 PRO A C 1
ATOM 1579 O O . PRO A 1 208 ? 11.016 -24.781 -10.047 1 97.62 208 PRO A O 1
ATOM 1582 N N . SER A 1 209 ? 10.469 -23.562 -8.211 1 96.5 209 SER A N 1
ATOM 1583 C CA . SER A 1 209 ? 11.836 -23.125 -7.945 1 96.5 209 SER A CA 1
ATOM 1584 C C . SER A 1 209 ? 12.203 -23.297 -6.477 1 96.5 209 SER A C 1
ATOM 1586 O O . SER A 1 209 ? 13.156 -22.688 -5.988 1 96.5 209 SER A O 1
ATOM 1588 N N . GLY A 1 210 ? 11.43 -24.062 -5.738 1 94.12 210 GLY A N 1
ATOM 1589 C CA . GLY A 1 210 ? 11.633 -24.234 -4.309 1 94.12 210 GLY A CA 1
ATOM 1590 C C . GLY A 1 210 ? 12.914 -24.969 -3.975 1 94.12 210 GLY A C 1
ATOM 1591 O O . GLY A 1 210 ? 13.578 -25.516 -4.867 1 94.12 210 GLY A O 1
ATOM 1592 N N . LYS A 1 211 ? 13.141 -24.984 -2.684 1 90.75 211 LYS A N 1
ATOM 1593 C CA . LYS A 1 211 ? 14.344 -25.625 -2.184 1 90.75 211 LYS A CA 1
ATOM 1594 C C . LYS A 1 211 ? 14.164 -27.141 -2.084 1 90.75 211 LYS A C 1
ATOM 1596 O O . LYS A 1 211 ? 13.039 -27.625 -1.95 1 90.75 211 LYS A O 1
ATOM 1601 N N . ALA A 1 212 ? 15.32 -27.75 -1.993 1 89.69 212 ALA A N 1
ATOM 1602 C CA . ALA A 1 212 ? 15.32 -29.203 -1.951 1 89.69 212 ALA A CA 1
ATOM 1603 C C . ALA A 1 212 ? 14.641 -29.719 -0.686 1 89.69 212 ALA A C 1
ATOM 1605 O O . ALA A 1 212 ? 13.977 -30.766 -0.707 1 89.69 212 ALA A O 1
ATOM 1606 N N . ASP A 1 213 ? 14.797 -28.953 0.333 1 92.25 213 ASP A N 1
ATOM 1607 C CA . ASP A 1 213 ? 14.266 -29.422 1.607 1 92.25 213 ASP A CA 1
ATOM 1608 C C . ASP A 1 213 ? 12.844 -28.906 1.834 1 92.25 213 ASP A C 1
ATOM 1610 O O . ASP A 1 213 ? 12.273 -29.094 2.91 1 92.25 213 ASP A O 1
ATOM 1614 N N . GLY A 1 214 ? 12.266 -28.266 0.893 1 95.69 214 GLY A N 1
ATOM 1615 C CA . GLY A 1 214 ? 10.891 -27.781 0.983 1 95.69 214 GLY A CA 1
ATOM 1616 C C . GLY A 1 214 ? 9.875 -28.766 0.425 1 95.69 214 GLY A C 1
ATOM 1617 O O . GLY A 1 214 ? 10.242 -29.828 -0.065 1 95.69 214 GLY A O 1
ATOM 1618 N N . LEU A 1 215 ? 8.586 -28.438 0.473 1 98 215 LEU A N 1
ATOM 1619 C CA . LEU A 1 215 ? 7.473 -29.25 -0.009 1 98 215 LEU A CA 1
ATOM 1620 C C . LEU A 1 215 ? 7.324 -29.125 -1.522 1 98 215 LEU A C 1
ATOM 1622 O O . LEU A 1 215 ? 7.051 -30.109 -2.205 1 98 215 LEU A O 1
ATOM 1626 N N . GLY A 1 216 ? 7.496 -27.922 -2.004 1 98.25 216 GLY A N 1
ATOM 1627 C CA . GLY A 1 216 ? 7.137 -27.625 -3.383 1 98.25 216 GLY A CA 1
ATOM 1628 C C . GLY A 1 216 ? 5.637 -27.594 -3.617 1 98.25 216 GLY A C 1
ATOM 1629 O O . GLY A 1 216 ? 4.875 -27.156 -2.75 1 98.25 216 GLY A O 1
ATOM 1630 N N . PHE A 1 217 ? 5.234 -28 -4.875 1 98.94 217 PHE A N 1
ATOM 1631 C CA . PHE A 1 217 ? 3.822 -28.016 -5.234 1 98.94 217 PHE A CA 1
ATOM 1632 C C . PHE A 1 217 ? 3.242 -29.422 -5.129 1 98.94 217 PHE A C 1
ATOM 1634 O O . PHE A 1 217 ? 3.787 -30.359 -5.699 1 98.94 217 PHE A O 1
ATOM 1641 N N . VAL A 1 218 ? 2.166 -29.547 -4.418 1 98.94 218 VAL A N 1
ATOM 1642 C CA . VAL A 1 218 ? 1.457 -30.812 -4.312 1 98.94 218 VAL A CA 1
ATOM 1643 C C . VAL A 1 218 ? 0.015 -30.656 -4.785 1 98.94 218 VAL A C 1
ATOM 1645 O O . VAL A 1 218 ? -0.724 -29.812 -4.254 1 98.94 218 VAL A O 1
ATOM 1648 N N . PHE A 1 219 ? -0.348 -31.391 -5.766 1 98.94 219 PHE A N 1
ATOM 1649 C CA . PHE A 1 219 ? -1.728 -31.469 -6.234 1 98.94 219 PHE A CA 1
ATOM 1650 C C . PHE A 1 219 ? -2.398 -32.75 -5.738 1 98.94 219 PHE A C 1
ATOM 1652 O O . PHE A 1 219 ? -1.88 -33.844 -5.938 1 98.94 219 PHE A O 1
ATOM 1659 N N . TRP A 1 220 ? -3.482 -32.562 -5.125 1 98.81 220 TRP A N 1
ATOM 1660 C CA . TRP A 1 220 ? -4.246 -33.688 -4.629 1 98.81 220 TRP A CA 1
ATOM 1661 C C . TRP A 1 220 ? -5.703 -33.594 -5.07 1 98.81 220 TRP A C 1
ATOM 1663 O O . TRP A 1 220 ? -6.383 -32.594 -4.801 1 98.81 220 TRP A O 1
ATOM 1673 N N . SER A 1 221 ? -6.227 -34.656 -5.727 1 98.75 221 SER A N 1
ATOM 1674 C CA . SER A 1 221 ? -7.629 -34.75 -6.121 1 98.75 221 SER A CA 1
ATOM 1675 C C . SER A 1 221 ? -8.031 -33.562 -7.008 1 98.75 221 SER A C 1
ATOM 1677 O O . SER A 1 221 ? -9.07 -32.938 -6.781 1 98.75 221 SER A O 1
ATOM 1679 N N . CYS A 1 222 ? -7.125 -33.281 -7.953 1 98.94 222 CYS A N 1
ATOM 1680 C CA . CYS A 1 222 ? -7.387 -32.188 -8.898 1 98.94 222 CYS A CA 1
ATOM 1681 C C . CYS A 1 222 ? -7.77 -32.75 -10.266 1 98.94 222 CYS A C 1
ATOM 1683 O O . CYS A 1 222 ? -7.512 -33.906 -10.562 1 98.94 222 CYS A O 1
ATOM 1685 N N . ASP A 1 223 ? -8.453 -31.953 -11.047 1 98.94 223 ASP A N 1
ATOM 1686 C CA . ASP A 1 223 ? -8.766 -32.25 -12.438 1 98.94 223 ASP A CA 1
ATOM 1687 C C . ASP A 1 223 ? -7.938 -31.375 -13.383 1 98.94 223 ASP A C 1
ATOM 1689 O O . ASP A 1 223 ? -8.078 -30.141 -13.375 1 98.94 223 ASP A O 1
ATOM 1693 N N . PHE A 1 224 ? -7.039 -32 -14.133 1 98.94 224 PHE A N 1
ATOM 1694 C CA . PHE A 1 224 ? -6.324 -31.312 -15.195 1 98.94 224 PHE A CA 1
ATOM 1695 C C . PHE A 1 224 ? -7.102 -31.375 -16.5 1 98.94 224 PHE A C 1
ATOM 1697 O O . PHE A 1 224 ? -7.281 -32.438 -17.062 1 98.94 224 PHE A O 1
ATOM 1704 N N . VAL A 1 225 ? -7.535 -30.203 -16.984 1 98.94 225 VAL A N 1
ATOM 1705 C CA . VAL A 1 225 ? -8.422 -30.172 -18.141 1 98.94 225 VAL A CA 1
ATOM 1706 C C . VAL A 1 225 ? -7.891 -29.203 -19.188 1 98.94 225 VAL A C 1
ATOM 1708 O O . VAL A 1 225 ? -7.141 -28.281 -18.859 1 98.94 225 VAL A O 1
ATOM 1711 N N . SER A 1 226 ? -8.25 -29.422 -20.484 1 98.81 226 SER A N 1
ATOM 1712 C CA . SER A 1 226 ? -7.832 -28.531 -21.547 1 98.81 226 SER A CA 1
ATOM 1713 C C . SER A 1 226 ? -8.469 -28.922 -22.875 1 98.81 226 SER A C 1
ATOM 1715 O O . SER A 1 226 ? -8.891 -30.062 -23.062 1 98.81 226 SER A O 1
ATOM 1717 N N . ASP A 1 227 ? -8.492 -27.922 -23.75 1 97.94 227 ASP A N 1
ATOM 1718 C CA . ASP A 1 227 ? -8.836 -28.188 -25.141 1 97.94 227 ASP A CA 1
ATOM 1719 C C . ASP A 1 227 ? -7.586 -28.25 -26.016 1 97.94 227 ASP A C 1
ATOM 1721 O O . ASP A 1 227 ? -7.68 -28.328 -27.234 1 97.94 227 ASP A O 1
ATOM 1725 N N . CYS A 1 228 ? -6.473 -28.203 -25.453 1 98.56 228 CYS A N 1
ATOM 1726 C CA . CYS A 1 228 ? -5.227 -28.328 -26.203 1 98.56 228 CYS A CA 1
ATOM 1727 C C . CYS A 1 228 ? -5.113 -29.688 -26.875 1 98.56 228 CYS A C 1
ATOM 1729 O O . CYS A 1 228 ? -5.758 -30.641 -26.453 1 98.56 228 CYS A O 1
ATOM 1731 N N . PRO A 1 229 ? -4.273 -29.828 -27.906 1 98.44 229 PRO A N 1
ATOM 1732 C CA . PRO A 1 229 ? -4.066 -31.141 -28.547 1 98.44 229 PRO A CA 1
ATOM 1733 C C . PRO A 1 229 ? -3.555 -32.188 -27.562 1 98.44 229 PRO A C 1
ATOM 1735 O O . PRO A 1 229 ? -2.861 -31.859 -26.609 1 98.44 229 PRO A O 1
ATOM 1738 N N . PRO A 1 230 ? -3.9 -33.438 -27.875 1 98.44 230 PRO A N 1
ATOM 1739 C CA . PRO A 1 230 ? -3.398 -34.531 -27.016 1 98.44 230 PRO A CA 1
ATOM 1740 C C . PRO A 1 230 ? -1.876 -34.531 -26.891 1 98.44 230 PRO A C 1
ATOM 1742 O O . PRO A 1 230 ? -1.177 -34.312 -27.891 1 98.44 230 PRO A O 1
ATOM 1745 N N . GLY A 1 231 ? -1.41 -34.625 -25.703 1 98.5 231 GLY A N 1
ATOM 1746 C CA . GLY A 1 231 ? 0.007 -34.812 -25.438 1 98.5 231 GLY A CA 1
ATOM 1747 C C . GLY A 1 231 ? 0.815 -33.562 -25.578 1 98.5 231 GLY A C 1
ATOM 1748 O O . GLY A 1 231 ? 2.045 -33.594 -25.656 1 98.5 231 GLY A O 1
ATOM 1749 N N . SER A 1 232 ? 0.169 -32.375 -25.594 1 98.5 232 SER A N 1
ATOM 1750 C CA . SER A 1 232 ? 0.871 -31.125 -25.906 1 98.5 232 SER A CA 1
ATOM 1751 C C . SER A 1 232 ? 1.213 -30.359 -24.641 1 98.5 232 SER A C 1
ATOM 1753 O O . SER A 1 232 ? 1.926 -29.344 -24.688 1 98.5 232 SER A O 1
ATOM 1755 N N . VAL A 1 233 ? 0.77 -30.812 -23.469 1 98.75 233 VAL A N 1
ATOM 1756 C CA . VAL A 1 233 ? 0.926 -30.047 -22.219 1 98.75 233 VAL A CA 1
ATOM 1757 C C . VAL A 1 233 ? 1.719 -30.875 -21.219 1 98.75 233 VAL A C 1
ATOM 1759 O O . VAL A 1 233 ? 1.387 -32.031 -20.953 1 98.75 233 VAL A O 1
ATOM 1762 N N . TYR A 1 234 ? 2.775 -30.266 -20.688 1 98.31 234 TYR A N 1
ATOM 1763 C CA . TYR A 1 234 ? 3.537 -30.906 -19.625 1 98.31 234 TYR A CA 1
ATOM 1764 C C . TYR A 1 234 ? 3.035 -30.469 -18.25 1 98.31 234 TYR A C 1
ATOM 1766 O O . TYR A 1 234 ? 2.641 -29.312 -18.062 1 98.31 234 TYR A O 1
ATOM 1774 N N . LEU A 1 235 ? 3.076 -31.406 -17.25 1 98.62 235 LEU A N 1
ATOM 1775 C CA . LEU A 1 235 ? 2.699 -31.109 -15.875 1 98.62 235 LEU A CA 1
ATOM 1776 C C . LEU A 1 235 ? 3.66 -30.109 -15.25 1 98.62 235 LEU A C 1
ATOM 1778 O O . LEU A 1 235 ? 3.293 -29.391 -14.328 1 98.62 235 LEU A O 1
ATOM 1782 N N . GLY A 1 236 ? 4.891 -30.109 -15.781 1 96.81 236 GLY A N 1
ATOM 1783 C CA . GLY A 1 236 ? 5.785 -29.094 -15.266 1 96.81 236 GLY A CA 1
ATOM 1784 C C . GLY A 1 236 ? 7.211 -29.234 -15.766 1 96.81 236 GLY A C 1
ATOM 1785 O O . GLY A 1 236 ? 7.547 -30.219 -16.438 1 96.81 236 GLY A O 1
ATOM 1786 N N . ARG A 1 237 ? 7.969 -28.266 -15.516 1 96.38 237 ARG A N 1
ATOM 1787 C CA . ARG A 1 237 ? 9.414 -28.188 -15.719 1 96.38 237 ARG A CA 1
ATOM 1788 C C . ARG A 1 237 ? 10.078 -27.359 -14.625 1 96.38 237 ARG A C 1
ATOM 1790 O O . ARG A 1 237 ? 9.477 -26.422 -14.094 1 96.38 237 ARG A O 1
ATOM 1797 N N . PRO A 1 238 ? 11.312 -27.734 -14.227 1 95.56 238 PRO A N 1
ATOM 1798 C CA . PRO A 1 238 ? 11.938 -27.078 -13.078 1 95.56 238 PRO A CA 1
ATOM 1799 C C . PRO A 1 238 ? 12.523 -25.719 -13.422 1 95.56 238 PRO A C 1
ATOM 1801 O O . PRO A 1 238 ? 13.562 -25.625 -14.078 1 95.56 238 PRO A O 1
ATOM 1804 N N . TRP A 1 239 ? 11.914 -24.656 -12.906 1 95.12 239 TRP A N 1
ATOM 1805 C CA . TRP A 1 239 ? 12.453 -23.312 -13.109 1 95.12 239 TRP A CA 1
ATOM 1806 C C . TRP A 1 239 ? 13.852 -23.188 -12.516 1 95.12 239 TRP A C 1
ATOM 1808 O O . TRP A 1 239 ? 14.695 -22.469 -13.039 1 95.12 239 TRP A O 1
ATOM 1818 N N . ARG A 1 240 ? 14.047 -23.844 -11.383 1 93.88 240 ARG A N 1
ATOM 1819 C CA . ARG A 1 240 ? 15.359 -24.016 -10.781 1 93.88 240 ARG A CA 1
ATOM 1820 C C . ARG A 1 240 ? 15.648 -25.484 -10.508 1 93.88 240 ARG A C 1
ATOM 1822 O O . ARG A 1 240 ? 14.727 -26.297 -10.453 1 93.88 240 ARG A O 1
ATOM 1829 N N . PRO A 1 241 ? 16.891 -25.797 -10.234 1 90.69 241 PRO A N 1
ATOM 1830 C CA . PRO A 1 241 ? 17.312 -27.203 -10.289 1 90.69 241 PRO A CA 1
ATOM 1831 C C . PRO A 1 241 ? 16.578 -28.078 -9.273 1 90.69 241 PRO A C 1
ATOM 1833 O O . PRO A 1 241 ? 16.312 -29.25 -9.555 1 90.69 241 PRO A O 1
ATOM 1836 N N . GLU A 1 242 ? 16.172 -27.531 -8.219 1 92.44 242 GLU A N 1
ATOM 1837 C CA . GLU A 1 242 ? 15.617 -28.359 -7.16 1 92.44 242 GLU A CA 1
ATOM 1838 C C . GLU A 1 242 ? 14.094 -28.266 -7.121 1 92.44 242 GLU A C 1
ATOM 1840 O O . GLU A 1 242 ? 13.461 -28.672 -6.148 1 92.44 242 GLU A O 1
ATOM 1845 N N . GLY A 1 243 ? 13.547 -27.703 -8.133 1 94.19 243 GLY A N 1
ATOM 1846 C CA . GLY A 1 243 ? 12.102 -27.562 -8.188 1 94.19 243 GLY A CA 1
ATOM 1847 C C . GLY A 1 243 ? 11.367 -28.875 -7.973 1 94.19 243 GLY A C 1
ATOM 1848 O O . GLY A 1 243 ? 11.828 -29.922 -8.43 1 94.19 243 GLY A O 1
ATOM 1849 N N . LYS A 1 244 ? 10.203 -28.812 -7.289 1 95.94 244 LYS A N 1
ATOM 1850 C CA . LYS A 1 244 ? 9.453 -30.016 -6.914 1 95.94 244 LYS A CA 1
ATOM 1851 C C . LYS A 1 244 ? 7.969 -29.844 -7.215 1 95.94 244 LYS A C 1
ATOM 1853 O O . LYS A 1 244 ? 7.375 -28.812 -6.91 1 95.94 244 LYS A O 1
ATOM 1858 N N . THR A 1 245 ? 7.379 -30.906 -7.84 1 98.12 245 THR A N 1
ATOM 1859 C CA . THR A 1 245 ? 5.938 -31 -8.023 1 98.12 245 THR A CA 1
ATOM 1860 C C . THR A 1 245 ? 5.473 -32.438 -7.879 1 98.12 245 THR A C 1
ATOM 1862 O O . THR A 1 245 ? 6.105 -33.375 -8.406 1 98.12 245 THR A O 1
ATOM 1865 N N . ALA A 1 246 ? 4.469 -32.625 -7.109 1 98.69 246 ALA A N 1
ATOM 1866 C CA . ALA A 1 246 ? 3.848 -33.938 -6.984 1 98.69 246 ALA A CA 1
ATOM 1867 C C . ALA A 1 246 ? 2.373 -33.875 -7.375 1 98.69 246 ALA A C 1
ATOM 1869 O O . ALA A 1 246 ? 1.648 -32.969 -6.973 1 98.69 246 ALA A O 1
ATOM 1870 N N . VAL A 1 247 ? 1.941 -34.844 -8.188 1 98.88 247 VAL A N 1
ATOM 1871 C CA . VAL A 1 247 ? 0.562 -34.969 -8.641 1 98.88 247 VAL A CA 1
ATOM 1872 C C . VAL A 1 247 ? -0.023 -36.281 -8.086 1 98.88 247 VAL A C 1
ATOM 1874 O O . VAL A 1 247 ? 0.346 -37.375 -8.523 1 98.88 247 VAL A O 1
ATOM 1877 N N . LEU A 1 248 ? -0.944 -36.125 -7.148 1 98.75 248 LEU A N 1
ATOM 1878 C CA . LEU A 1 248 ? -1.441 -37.281 -6.383 1 98.75 248 LEU A CA 1
ATOM 1879 C C . LEU A 1 248 ? -2.943 -37.438 -6.578 1 98.75 248 LEU A C 1
ATOM 1881 O O . LEU A 1 248 ? -3.721 -36.531 -6.27 1 98.75 248 LEU A O 1
ATOM 1885 N N . GLY A 1 249 ? -3.326 -38.594 -7.027 1 98.44 249 GLY A N 1
ATOM 1886 C CA . GLY A 1 249 ? -4.742 -38.875 -7.141 1 98.44 249 GLY A CA 1
ATOM 1887 C C . GLY A 1 249 ? -5.5 -37.906 -8.008 1 98.44 249 GLY A C 1
ATOM 1888 O O . GLY A 1 249 ? -6.613 -37.5 -7.676 1 98.44 249 GLY A O 1
ATOM 1889 N N . CYS A 1 250 ? -4.91 -37.5 -9.094 1 98.81 250 CYS A N 1
ATOM 1890 C CA . CYS A 1 250 ? -5.512 -36.5 -9.977 1 98.81 250 CYS A CA 1
ATOM 1891 C C . CYS A 1 250 ? -6.035 -37.125 -11.25 1 98.81 250 CYS A C 1
ATOM 1893 O O . CYS A 1 250 ? -5.625 -38.25 -11.602 1 98.81 250 CYS A O 1
ATOM 1895 N N . ARG A 1 251 ? -7.008 -36.469 -11.867 1 98.88 251 ARG A N 1
ATOM 1896 C CA . ARG A 1 251 ? -7.473 -36.844 -13.195 1 98.88 251 ARG A CA 1
ATOM 1897 C C . ARG A 1 251 ? -6.793 -36.031 -14.273 1 98.88 251 ARG A C 1
ATOM 1899 O O . ARG A 1 251 ? -6.895 -34.781 -14.266 1 98.88 251 ARG A O 1
ATOM 1906 N N . LEU A 1 252 ? -6.105 -36.719 -15.188 1 98.88 252 LEU A N 1
ATOM 1907 C CA . LEU A 1 252 ? -5.328 -36.062 -16.234 1 98.88 252 LEU A CA 1
ATOM 1908 C C . LEU A 1 252 ? -5.988 -36.219 -17.594 1 98.88 252 LEU A C 1
ATOM 1910 O O . LEU A 1 252 ? -6.215 -37.344 -18.047 1 98.88 252 LEU A O 1
ATOM 1914 N N . GLY A 1 253 ? -6.305 -35.094 -18.203 1 98.88 253 GLY A N 1
ATOM 1915 C CA . GLY A 1 253 ? -6.895 -35.156 -19.531 1 98.88 253 GLY A CA 1
ATOM 1916 C C . GLY A 1 253 ? -5.91 -35.562 -20.594 1 98.88 253 GLY A C 1
ATOM 1917 O O . GLY A 1 253 ? -4.707 -35.656 -20.344 1 98.88 253 GLY A O 1
ATOM 1918 N N . ALA A 1 254 ? -6.449 -35.781 -21.859 1 98.69 254 ALA A N 1
ATOM 1919 C CA . ALA A 1 254 ? -5.668 -36.312 -22.969 1 98.69 254 ALA A CA 1
ATOM 1920 C C . ALA A 1 254 ? -4.578 -35.312 -23.391 1 98.69 254 ALA A C 1
ATOM 1922 O O . ALA A 1 254 ? -3.621 -35.719 -24.062 1 98.69 254 ALA A O 1
ATOM 1923 N N . HIS A 1 255 ? -4.75 -34.125 -22.953 1 98.75 255 HIS A N 1
ATOM 1924 C CA . HIS A 1 255 ? -3.805 -33.094 -23.359 1 98.75 255 HIS A CA 1
ATOM 1925 C C . HIS A 1 255 ? -2.455 -33.281 -22.672 1 98.75 255 HIS A C 1
ATOM 1927 O O . HIS A 1 255 ? -1.454 -32.688 -23.094 1 98.75 255 HIS A O 1
ATOM 1933 N N . ILE A 1 256 ? -2.322 -34 -21.594 1 98.88 256 ILE A N 1
ATOM 1934 C CA . ILE A 1 256 ? -1.077 -34.156 -20.844 1 98.88 256 ILE A CA 1
ATOM 1935 C C . ILE A 1 256 ? -0.108 -35.031 -21.641 1 98.88 256 ILE A C 1
ATOM 1937 O O . ILE A 1 256 ? -0.478 -36.125 -22.109 1 98.88 256 ILE A O 1
ATOM 1941 N N . ALA A 1 257 ? 1.096 -34.594 -21.781 1 98.56 257 ALA A N 1
ATOM 1942 C CA . ALA A 1 257 ? 2.15 -35.312 -22.484 1 98.56 257 ALA A CA 1
ATOM 1943 C C . ALA A 1 257 ? 2.484 -36.625 -21.766 1 98.56 257 ALA A C 1
ATOM 1945 O O . ALA A 1 257 ? 2.527 -36.656 -20.531 1 98.56 257 ALA A O 1
ATOM 1946 N N . PRO A 1 258 ? 2.809 -37.625 -22.531 1 97.5 258 PRO A N 1
ATOM 1947 C CA . PRO A 1 258 ? 3.129 -38.906 -21.891 1 97.5 258 PRO A CA 1
ATOM 1948 C C . PRO A 1 258 ? 4.34 -38.812 -20.969 1 97.5 258 PRO A C 1
ATOM 1950 O O . PRO A 1 258 ? 4.41 -39.531 -19.969 1 97.5 258 PRO A O 1
ATOM 1953 N N . GLU A 1 259 ? 5.258 -37.938 -21.172 1 95.94 259 GLU A N 1
ATOM 1954 C CA . GLU A 1 259 ? 6.441 -37.75 -20.328 1 95.94 259 GLU A CA 1
ATOM 1955 C C . GLU A 1 259 ? 6.074 -37.156 -18.969 1 95.94 259 GLU A C 1
ATOM 1957 O O . GLU A 1 259 ? 6.832 -37.281 -18.016 1 95.94 259 GLU A O 1
ATOM 1962 N N . GLY A 1 260 ? 4.887 -36.469 -18.969 1 97.31 260 GLY A N 1
ATOM 1963 C CA . GLY A 1 260 ? 4.469 -35.812 -17.75 1 97.31 260 GLY A CA 1
ATOM 1964 C C . GLY A 1 260 ? 5.219 -34.5 -17.484 1 97.31 260 GLY A C 1
ATOM 1965 O O . GLY A 1 260 ? 4.656 -33.406 -17.625 1 97.31 260 GLY A O 1
ATOM 1966 N N . PHE A 1 261 ? 6.539 -34.75 -17.172 1 96.5 261 PHE A N 1
ATOM 1967 C CA . PHE A 1 261 ? 7.43 -33.625 -16.906 1 96.5 261 PHE A CA 1
ATOM 1968 C C . PHE A 1 261 ? 8.562 -33.594 -17.922 1 96.5 261 PHE A C 1
ATOM 1970 O O . PHE A 1 261 ? 8.844 -34.594 -18.594 1 96.5 261 PHE A O 1
ATOM 1977 N N . ILE A 1 262 ? 9.141 -32.344 -18.016 1 94.31 262 ILE A N 1
ATOM 1978 C CA . ILE A 1 262 ? 10.234 -32.219 -18.969 1 94.31 262 ILE A CA 1
ATOM 1979 C C . ILE A 1 262 ? 11.336 -31.344 -18.359 1 94.31 262 ILE A C 1
ATOM 1981 O O . ILE A 1 262 ? 11.086 -30.562 -17.453 1 94.31 262 ILE A O 1
ATOM 1985 N N . ALA A 1 263 ? 12.562 -31.578 -18.828 1 91.31 263 ALA A N 1
ATOM 1986 C CA . ALA A 1 263 ? 13.695 -30.766 -18.406 1 91.31 263 ALA A CA 1
ATOM 1987 C C . ALA A 1 263 ? 13.562 -29.328 -18.906 1 91.31 263 ALA A C 1
ATOM 1989 O O . ALA A 1 263 ? 12.844 -29.062 -19.891 1 91.31 263 ALA A O 1
ATOM 1990 N N . TRP A 1 264 ? 14.195 -28.406 -18.141 1 90.19 264 TRP A N 1
ATOM 1991 C CA . TRP A 1 264 ? 14.25 -27.031 -18.594 1 90.19 264 TRP A CA 1
ATOM 1992 C C . TRP A 1 264 ? 15.445 -26.797 -19.516 1 90.19 264 TRP A C 1
ATOM 1994 O O . TRP A 1 264 ? 16.531 -26.453 -19.062 1 90.19 264 TRP A O 1
ATOM 2004 N N . ASN A 1 265 ? 15.141 -26.828 -20.672 1 73.06 265 ASN A N 1
ATOM 2005 C CA . ASN A 1 265 ? 16.203 -26.719 -21.656 1 73.06 265 ASN A CA 1
ATOM 2006 C C . ASN A 1 265 ? 17.438 -27.531 -21.25 1 73.06 265 ASN A C 1
ATOM 2008 O O . ASN A 1 265 ? 17.297 -28.641 -20.734 1 73.06 265 ASN A O 1
ATOM 2012 N N . ASP A 1 266 ? 18.609 -27.062 -21.578 1 63.97 266 ASP A N 1
ATOM 2013 C CA . ASP A 1 266 ? 19.859 -27.75 -21.266 1 63.97 266 ASP A CA 1
ATOM 2014 C C . ASP A 1 266 ? 20.328 -27.422 -19.859 1 63.97 266 ASP A C 1
ATOM 2016 O O . ASP A 1 266 ? 21.453 -27.75 -19.484 1 63.97 266 ASP A O 1
ATOM 2020 N N . ARG A 1 267 ? 19.562 -26.828 -19.125 1 59.34 267 ARG A N 1
ATOM 2021 C CA . ARG A 1 267 ? 19.984 -26.25 -17.844 1 59.34 267 ARG A CA 1
ATOM 2022 C C . ARG A 1 267 ? 19.688 -27.188 -16.688 1 59.34 267 ARG A C 1
ATOM 2024 O O . ARG A 1 267 ? 20.078 -26.922 -15.547 1 59.34 267 ARG A O 1
ATOM 2031 N N . THR A 1 268 ? 18.75 -28.109 -16.875 1 61.53 268 THR A N 1
ATOM 2032 C CA . THR A 1 268 ? 18.312 -28.797 -15.672 1 61.53 268 THR A CA 1
ATOM 2033 C C . THR A 1 268 ? 18.922 -30.188 -15.594 1 61.53 268 THR A C 1
ATOM 2035 O O . THR A 1 268 ? 18.922 -30.922 -16.578 1 61.53 268 THR A O 1
ATOM 2038 N N . ASP A 1 269 ? 19.672 -30.312 -14.594 1 61.66 269 ASP A N 1
ATOM 2039 C CA . ASP A 1 269 ? 19.984 -31.656 -14.117 1 61.66 269 ASP A CA 1
ATOM 2040 C C . ASP A 1 269 ? 18.75 -32.344 -13.516 1 61.66 269 ASP A C 1
ATOM 2042 O O . ASP A 1 269 ? 18.328 -32 -12.406 1 61.66 269 ASP A O 1
ATOM 2046 N N . THR A 1 270 ? 18.094 -33.031 -14.359 1 67.25 270 THR A N 1
ATOM 2047 C CA . THR A 1 270 ? 16.891 -33.75 -13.969 1 67.25 270 THR A CA 1
ATOM 2048 C C . THR A 1 270 ? 17.125 -34.562 -12.703 1 67.25 270 THR A C 1
ATOM 2050 O O . THR A 1 270 ? 16.172 -34.969 -12.023 1 67.25 270 THR A O 1
ATOM 2053 N N . GLY A 1 271 ? 18.344 -34.656 -12.43 1 75.12 271 GLY A N 1
ATOM 2054 C CA . GLY A 1 271 ? 18.641 -35.375 -11.219 1 75.12 271 GLY A CA 1
ATOM 2055 C C . GLY A 1 271 ? 18.422 -34.594 -9.953 1 75.12 271 GLY A C 1
ATOM 2056 O O . GLY A 1 271 ? 18.312 -35.156 -8.859 1 75.12 271 GLY A O 1
ATOM 2057 N N . LEU A 1 272 ? 18.25 -33.344 -10.094 1 85.06 272 LEU A N 1
ATOM 2058 C CA . LEU A 1 272 ? 18.109 -32.5 -8.898 1 85.06 272 LEU A CA 1
ATOM 2059 C C . LEU A 1 272 ? 16.641 -32.156 -8.648 1 85.06 272 LEU A C 1
ATOM 2061 O O . LEU A 1 272 ? 16.234 -31.969 -7.496 1 85.06 272 LEU A O 1
ATOM 2065 N N . ALA A 1 273 ? 15.891 -32.156 -9.703 1 87.75 273 ALA A N 1
ATOM 2066 C CA . ALA A 1 273 ? 14.461 -31.891 -9.57 1 87.75 273 ALA A CA 1
ATOM 2067 C C . ALA A 1 273 ? 13.727 -33.094 -8.977 1 87.75 273 ALA A C 1
ATOM 2069 O O . ALA A 1 273 ? 14.219 -34.219 -9.062 1 87.75 273 ALA A O 1
ATOM 2070 N N . SER A 1 274 ? 12.688 -32.844 -8.344 1 92.56 274 SER A N 1
ATOM 2071 C CA . SER A 1 274 ? 11.883 -33.906 -7.77 1 92.56 274 SER A CA 1
ATOM 2072 C C . SER A 1 274 ? 10.438 -33.844 -8.242 1 92.56 274 SER A C 1
ATOM 2074 O O . SER A 1 274 ? 9.609 -33.188 -7.613 1 92.56 274 SER A O 1
ATOM 2076 N N . PHE A 1 275 ? 10.148 -34.562 -9.281 1 96.38 275 PHE A N 1
ATOM 2077 C CA . PHE A 1 275 ? 8.797 -34.688 -9.812 1 96.38 275 PHE A CA 1
ATOM 2078 C C . PHE A 1 275 ? 8.234 -36.094 -9.516 1 96.38 275 PHE A C 1
ATOM 2080 O O . PHE A 1 275 ? 8.953 -37.094 -9.594 1 96.38 275 PHE A O 1
ATOM 2087 N N . ALA A 1 276 ? 6.988 -36.062 -9.133 1 97.31 276 ALA A N 1
ATOM 2088 C CA . ALA A 1 276 ? 6.418 -37.344 -8.695 1 97.31 276 ALA A CA 1
ATOM 2089 C C . ALA A 1 276 ? 4.938 -37.438 -9.055 1 97.31 276 ALA A C 1
ATOM 2091 O O . ALA A 1 276 ? 4.266 -36.406 -9.195 1 97.31 276 ALA A O 1
ATOM 2092 N N . GLU A 1 277 ? 4.457 -38.594 -9.227 1 98.19 277 GLU A N 1
ATOM 2093 C CA . GLU A 1 277 ? 3.043 -38.906 -9.438 1 98.19 277 GLU A CA 1
ATOM 2094 C C . GLU A 1 277 ? 2.617 -40.156 -8.656 1 98.19 277 GLU A C 1
ATOM 2096 O O . GLU A 1 277 ? 3.432 -41.031 -8.406 1 98.19 277 GLU A O 1
ATOM 2101 N N . ALA A 1 278 ? 1.43 -40.156 -8.289 1 98.06 278 ALA A N 1
ATOM 2102 C CA . ALA A 1 278 ? 0.811 -41.344 -7.719 1 98.06 278 ALA A CA 1
ATOM 2103 C C . ALA A 1 278 ? -0.683 -41.375 -8.031 1 98.06 278 ALA A C 1
ATOM 2105 O O . ALA A 1 278 ? -1.386 -40.375 -7.871 1 98.06 278 ALA A O 1
ATOM 2106 N N . ASP A 1 279 ? -1.121 -42.5 -8.594 1 96.75 279 ASP A N 1
ATOM 2107 C CA . ASP A 1 279 ? -2.531 -42.875 -8.719 1 96.75 279 ASP A CA 1
ATOM 2108 C C . ASP A 1 279 ? -3.279 -41.844 -9.586 1 96.75 279 ASP A C 1
ATOM 2110 O O . ASP A 1 279 ? -4.391 -41.438 -9.242 1 96.75 279 ASP A O 1
ATOM 2114 N N . SER A 1 280 ? -2.6 -41.344 -10.555 1 95.62 280 SER A N 1
ATOM 2115 C CA . SER A 1 280 ? -3.295 -40.5 -11.523 1 95.62 280 SER A CA 1
ATOM 2116 C C . SER A 1 280 ? -4.184 -41.312 -12.445 1 95.62 280 SER A C 1
ATOM 2118 O O . SER A 1 280 ? -3.875 -42.469 -12.734 1 95.62 280 SER A O 1
ATOM 2120 N N . THR A 1 281 ? -5.242 -40.75 -12.82 1 98.19 281 THR A N 1
ATOM 2121 C CA . THR A 1 281 ? -6.164 -41.438 -13.727 1 98.19 281 THR A CA 1
ATOM 2122 C C . THR A 1 281 ? -6.473 -40.531 -14.93 1 98.19 281 THR A C 1
ATOM 2124 O O . THR A 1 281 ? -6.012 -39.406 -15 1 98.19 281 THR A O 1
ATOM 2127 N N . GLY A 1 282 ? -7.234 -41.125 -15.914 1 98.44 282 GLY A N 1
ATOM 2128 C CA . GLY A 1 282 ? -7.605 -40.406 -17.125 1 98.44 282 GLY A CA 1
ATOM 2129 C C . GLY A 1 282 ? -6.695 -40.688 -18.297 1 98.44 282 GLY A C 1
ATOM 2130 O O . GLY A 1 282 ? -5.688 -41.375 -18.156 1 98.44 282 GLY A O 1
ATOM 2131 N N . PRO A 1 283 ? -7.02 -40.156 -19.438 1 98.44 283 PRO A N 1
ATOM 2132 C CA . PRO A 1 283 ? -6.281 -40.469 -20.656 1 98.44 283 PRO A CA 1
ATOM 2133 C C . PRO A 1 283 ? -4.844 -39.938 -20.625 1 98.44 283 PRO A C 1
ATOM 2135 O O . PRO A 1 283 ? -3.998 -40.438 -21.391 1 98.44 283 PRO A O 1
ATOM 2138 N N . GLY A 1 284 ? -4.59 -39 -19.734 1 98.06 284 GLY A N 1
ATOM 2139 C CA . GLY A 1 284 ? -3.252 -38.438 -19.656 1 98.06 284 GLY A CA 1
ATOM 2140 C C . GLY A 1 284 ? -2.359 -39.188 -18.656 1 98.06 284 GLY A C 1
ATOM 2141 O O . GLY A 1 284 ? -1.169 -38.875 -18.547 1 98.06 284 GLY A O 1
ATOM 2142 N N . ALA A 1 285 ? -3.051 -40.094 -17.938 1 97.25 285 ALA A N 1
ATOM 2143 C CA . ALA A 1 285 ? -2.236 -40.938 -17.047 1 97.25 285 ALA A CA 1
ATOM 2144 C C . ALA A 1 285 ? -1.405 -41.938 -17.844 1 97.25 285 ALA A C 1
ATOM 2146 O O . ALA A 1 285 ? -1.921 -42.594 -18.734 1 97.25 285 ALA A O 1
ATOM 2147 N N . ALA A 1 286 ? -0.126 -41.969 -17.656 1 94.56 286 ALA A N 1
ATOM 2148 C CA . ALA A 1 286 ? 0.796 -42.844 -18.391 1 94.56 286 ALA A CA 1
ATOM 2149 C C . ALA A 1 286 ? 2.025 -43.156 -17.547 1 94.56 286 ALA A C 1
ATOM 2151 O O . ALA A 1 286 ? 2.256 -42.562 -16.516 1 94.56 286 ALA A O 1
ATOM 2152 N N . GLU A 1 287 ? 2.732 -44.188 -18.016 1 94.12 287 GLU A N 1
ATOM 2153 C CA . GLU A 1 287 ? 4.062 -44.406 -17.453 1 94.12 287 GLU A CA 1
ATOM 2154 C C . GLU A 1 287 ? 5.016 -43.281 -17.828 1 94.12 287 GLU A C 1
ATOM 2156 O O . GLU A 1 287 ? 5.031 -42.844 -18.984 1 94.12 287 GLU A O 1
ATOM 2161 N N . ARG A 1 288 ? 5.656 -42.906 -16.812 1 96.31 288 ARG A N 1
ATOM 2162 C CA . ARG A 1 288 ? 6.559 -41.75 -16.984 1 96.31 288 ARG A CA 1
ATOM 2163 C C . ARG A 1 288 ? 8 -42.219 -17.156 1 96.31 288 ARG A C 1
ATOM 2165 O O . ARG A 1 288 ? 8.32 -43.375 -16.875 1 96.31 288 ARG A O 1
ATOM 2172 N N . PRO A 1 289 ? 8.836 -41.281 -17.672 1 93.19 289 PRO A N 1
ATOM 2173 C CA . PRO A 1 289 ? 10.266 -41.625 -17.656 1 93.19 289 PRO A CA 1
ATOM 2174 C C . PRO A 1 289 ? 10.789 -41.906 -16.25 1 93.19 289 PRO A C 1
ATOM 2176 O O . PRO A 1 289 ? 10.211 -41.438 -15.266 1 93.19 289 PRO A O 1
ATOM 2179 N N . ALA A 1 290 ? 11.938 -42.469 -16.188 1 91.12 290 ALA A N 1
ATOM 2180 C CA . ALA A 1 290 ? 12.477 -43 -14.938 1 91.12 290 ALA A CA 1
ATOM 2181 C C . ALA A 1 290 ? 12.781 -41.875 -13.945 1 91.12 290 ALA A C 1
ATOM 2183 O O . ALA A 1 290 ? 12.75 -42.094 -12.734 1 91.12 290 ALA A O 1
ATOM 2184 N N . TRP A 1 291 ? 13.055 -40.688 -14.43 1 91.25 291 TRP A N 1
ATOM 2185 C CA . TRP A 1 291 ? 13.453 -39.625 -13.531 1 91.25 291 TRP A CA 1
ATOM 2186 C C . TRP A 1 291 ? 12.242 -39.031 -12.828 1 91.25 291 TRP A C 1
ATOM 2188 O O . TRP A 1 291 ? 12.383 -38.25 -11.883 1 91.25 291 TRP A O 1
ATOM 2198 N N . VAL A 1 292 ? 11.031 -39.406 -13.281 1 94.88 292 VAL A N 1
ATOM 2199 C CA . VAL A 1 292 ? 9.805 -39.031 -12.578 1 94.88 292 VAL A CA 1
ATOM 2200 C C . VAL A 1 292 ? 9.445 -40.125 -11.562 1 94.88 292 VAL A C 1
ATOM 2202 O O . VAL A 1 292 ? 9.18 -41.281 -11.93 1 94.88 292 VAL A O 1
ATOM 2205 N N . LYS A 1 293 ? 9.383 -39.75 -10.391 1 95.56 293 LYS A N 1
ATOM 2206 C CA . LYS A 1 293 ? 9.18 -40.75 -9.328 1 95.56 293 LYS A CA 1
ATOM 2207 C C . LYS A 1 293 ? 7.738 -41.219 -9.305 1 95.56 293 LYS A C 1
ATOM 2209 O O . LYS A 1 293 ? 6.801 -40.438 -9.32 1 95.56 293 LYS A O 1
ATOM 2214 N N . ARG A 1 294 ? 7.586 -42.5 -9.281 1 96.81 294 ARG A N 1
ATOM 2215 C CA . ARG A 1 294 ? 6.297 -43.125 -8.992 1 96.81 294 ARG A CA 1
ATOM 2216 C C . ARG A 1 294 ? 6.176 -43.469 -7.516 1 96.81 294 ARG A C 1
ATOM 2218 O O . ARG A 1 294 ? 6.824 -44.406 -7.039 1 96.81 294 ARG A O 1
ATOM 2225 N N . LEU A 1 295 ? 5.359 -42.781 -6.859 1 97.75 295 LEU A N 1
ATOM 2226 C CA . LEU A 1 295 ? 5.238 -43 -5.418 1 97.75 295 LEU A CA 1
ATOM 2227 C C . LEU A 1 295 ? 4.324 -44.188 -5.113 1 97.75 295 LEU A C 1
ATOM 2229 O O . LEU A 1 295 ? 3.305 -44.375 -5.777 1 97.75 295 LEU A O 1
ATOM 2233 N N . SER A 1 296 ? 4.738 -44.875 -4.062 1 97.5 296 SER A N 1
ATOM 2234 C CA . SER A 1 296 ? 3.838 -45.906 -3.535 1 97.5 296 SER A CA 1
ATOM 2235 C C . SER A 1 296 ? 2.686 -45.25 -2.76 1 97.5 296 SER A C 1
ATOM 2237 O O . SER A 1 296 ? 2.711 -44.062 -2.459 1 97.5 296 SER A O 1
ATOM 2239 N N . GLY A 1 297 ? 1.735 -46.094 -2.482 1 96.75 297 GLY A N 1
ATOM 2240 C CA . GLY A 1 297 ? 0.623 -45.625 -1.672 1 96.75 297 GLY A CA 1
ATOM 2241 C C . GLY A 1 297 ? 1.062 -44.969 -0.376 1 96.75 297 GLY A C 1
ATOM 2242 O O . GLY A 1 297 ? 0.722 -43.812 -0.11 1 96.75 297 GLY A O 1
ATOM 2243 N N . PRO A 1 298 ? 1.863 -45.688 0.357 1 97.94 298 PRO A N 1
ATOM 2244 C CA . PRO A 1 298 ? 2.332 -45.125 1.627 1 97.94 298 PRO A CA 1
ATOM 2245 C C . PRO A 1 298 ? 3.16 -43.844 1.441 1 97.94 298 PRO A C 1
ATOM 2247 O O . PRO A 1 298 ? 3.033 -42.906 2.225 1 97.94 298 PRO A O 1
ATOM 2250 N N . GLU A 1 299 ? 3.971 -43.75 0.488 1 98 299 GLU A N 1
ATOM 2251 C CA . GLU A 1 299 ? 4.77 -42.562 0.215 1 98 299 GLU A CA 1
ATOM 2252 C C . GLU A 1 299 ? 3.885 -41.375 -0.128 1 98 299 GLU A C 1
ATOM 2254 O O . GLU A 1 299 ? 4.121 -40.25 0.347 1 98 299 GLU A O 1
ATOM 2259 N N . ALA A 1 300 ? 2.912 -41.656 -0.98 1 98.31 300 ALA A N 1
ATOM 2260 C CA . ALA A 1 300 ? 1.967 -40.594 -1.369 1 98.31 300 ALA A CA 1
ATOM 2261 C C . ALA A 1 300 ? 1.18 -40.094 -0.162 1 98.31 300 ALA A C 1
ATOM 2263 O O . ALA A 1 300 ? 0.978 -38.875 -0.005 1 98.31 300 ALA A O 1
ATOM 2264 N N . ALA A 1 301 ? 0.771 -41 0.667 1 98.44 301 ALA A N 1
ATOM 2265 C CA . ALA A 1 301 ? 0.017 -40.625 1.864 1 98.44 301 ALA A CA 1
ATOM 2266 C C . ALA A 1 301 ? 0.86 -39.781 2.807 1 98.44 301 ALA A C 1
ATOM 2268 O O . ALA A 1 301 ? 0.358 -38.812 3.41 1 98.44 301 ALA A O 1
ATOM 2269 N N . GLU A 1 302 ? 2.043 -40.125 2.992 1 98.44 302 GLU A N 1
ATOM 2270 C CA . GLU A 1 302 ? 2.953 -39.375 3.848 1 98.44 302 GLU A CA 1
ATOM 2271 C C . GLU A 1 302 ? 3.182 -37.969 3.299 1 98.44 302 GLU A C 1
ATOM 2273 O O . GLU A 1 302 ? 3.176 -37 4.055 1 98.44 302 GLU A O 1
ATOM 2278 N N . LEU A 1 303 ? 3.453 -37.875 2.014 1 98.25 303 LEU A N 1
ATOM 2279 C CA . LEU A 1 303 ? 3.645 -36.562 1.377 1 98.25 303 LEU A CA 1
ATOM 2280 C C . LEU A 1 303 ? 2.406 -35.688 1.543 1 98.25 303 LEU A C 1
ATOM 2282 O O . LEU A 1 303 ? 2.52 -34.5 1.863 1 98.25 303 LEU A O 1
ATOM 2286 N N . LEU A 1 304 ? 1.277 -36.281 1.346 1 98.5 304 LEU A N 1
ATOM 2287 C CA . LEU A 1 304 ? 0.03 -35.531 1.489 1 98.5 304 LEU A CA 1
ATOM 2288 C C . LEU A 1 304 ? -0.162 -35.062 2.928 1 98.5 304 LEU A C 1
ATOM 2290 O O . LEU A 1 304 ? -0.594 -33.938 3.164 1 98.5 304 LEU A O 1
ATOM 2294 N N . ALA A 1 305 ? 0.15 -35.906 3.861 1 98.62 305 ALA A N 1
ATOM 2295 C CA . ALA A 1 305 ? 0.053 -35.531 5.27 1 98.62 305 ALA A CA 1
ATOM 2296 C C . ALA A 1 305 ? 0.961 -34.344 5.586 1 98.62 305 ALA A C 1
ATOM 2298 O O . ALA A 1 305 ? 0.573 -33.438 6.32 1 98.62 305 ALA A O 1
ATOM 2299 N N . ASN A 1 306 ? 2.129 -34.375 5.125 1 98.38 306 ASN A N 1
ATOM 2300 C CA . ASN A 1 306 ? 3.066 -33.25 5.297 1 98.38 306 ASN A CA 1
ATOM 2301 C C . ASN A 1 306 ? 2.537 -31.969 4.672 1 98.38 306 ASN A C 1
ATOM 2303 O O . ASN A 1 306 ? 2.617 -30.906 5.277 1 98.38 306 ASN A O 1
ATOM 2307 N N . ALA A 1 307 ? 2.016 -32.094 3.42 1 98.75 307 ALA A N 1
ATOM 2308 C CA . ALA A 1 307 ? 1.451 -30.953 2.727 1 98.75 307 ALA A CA 1
ATOM 2309 C C . ALA A 1 307 ? 0.3 -30.344 3.521 1 98.75 307 ALA A C 1
ATOM 2311 O O . ALA A 1 307 ? 0.209 -29.109 3.656 1 98.75 307 ALA A O 1
ATOM 2312 N N . ARG A 1 308 ? -0.558 -31.188 4.047 1 98.5 308 ARG A N 1
ATOM 2313 C CA . ARG A 1 308 ? -1.704 -30.719 4.828 1 98.5 308 ARG A CA 1
ATOM 2314 C C . ARG A 1 308 ? -1.254 -30.031 6.105 1 98.5 308 ARG A C 1
ATOM 2316 O O . ARG A 1 308 ? -1.795 -28.984 6.469 1 98.5 308 ARG A O 1
ATOM 2323 N N . THR A 1 309 ? -0.289 -30.562 6.766 1 98.12 309 THR A N 1
ATOM 2324 C CA . THR A 1 309 ? 0.237 -29.984 7.996 1 98.12 309 THR A CA 1
ATOM 2325 C C . THR A 1 309 ? 0.845 -28.609 7.727 1 98.12 309 THR A C 1
ATOM 2327 O O . THR A 1 309 ? 0.656 -27.672 8.508 1 98.12 309 THR A O 1
ATOM 2330 N N . LEU A 1 310 ? 1.497 -28.469 6.656 1 97.94 310 LEU A N 1
ATOM 2331 C CA . LEU A 1 310 ? 2.236 -27.25 6.34 1 97.94 310 LEU A CA 1
ATOM 2332 C C . LEU A 1 310 ? 1.305 -26.172 5.797 1 97.94 310 LEU A C 1
ATOM 2334 O O . LEU A 1 310 ? 1.455 -25 6.125 1 97.94 310 LEU A O 1
ATOM 2338 N N . CYS A 1 311 ? 0.318 -26.562 4.949 1 98.56 311 CYS A N 1
ATOM 2339 C CA . CYS A 1 311 ? -0.334 -25.547 4.121 1 98.56 311 CYS A CA 1
ATOM 2340 C C . CYS A 1 311 ? -1.755 -25.281 4.602 1 98.56 311 CYS A C 1
ATOM 2342 O O . CYS A 1 311 ? -2.281 -24.188 4.414 1 98.56 311 CYS A O 1
ATOM 2344 N N . ARG A 1 312 ? -2.4 -26.266 5.238 1 97.62 312 ARG A N 1
ATOM 2345 C CA . ARG A 1 312 ? -3.777 -26.031 5.672 1 97.62 312 ARG A CA 1
ATOM 2346 C C . ARG A 1 312 ? -3.83 -25.109 6.879 1 97.62 312 ARG A C 1
ATOM 2348 O O . ARG A 1 312 ? -2.943 -25.141 7.734 1 97.62 312 ARG A O 1
ATOM 2355 N N . PRO A 1 313 ? -4.883 -24.266 6.812 1 92.12 313 PRO A N 1
ATOM 2356 C CA . PRO A 1 313 ? -5.023 -23.438 8.008 1 92.12 313 PRO A CA 1
ATOM 2357 C C . PRO A 1 313 ? -5.262 -24.25 9.273 1 92.12 313 PRO A C 1
ATOM 2359 O O . PRO A 1 313 ? -5.898 -25.312 9.227 1 92.12 313 PRO A O 1
ATOM 2362 N N . LYS A 1 314 ? -4.559 -23.891 10.367 1 75.75 314 LYS A N 1
ATOM 2363 C CA . LYS A 1 314 ? -4.691 -24.562 11.656 1 75.75 314 LYS A CA 1
ATOM 2364 C C . LYS A 1 314 ? -6.055 -24.297 12.281 1 75.75 314 LYS A C 1
ATOM 2366 O O . LYS A 1 314 ? -6.559 -23.172 12.227 1 75.75 314 LYS A O 1
ATOM 2371 N N . THR A 1 315 ? -6.953 -25.281 12.156 1 58.41 315 THR A N 1
ATOM 2372 C CA . THR A 1 315 ? -8.219 -25.141 12.867 1 58.41 315 THR A CA 1
ATOM 2373 C C . THR A 1 315 ? -7.984 -24.828 14.336 1 58.41 315 THR A C 1
ATOM 2375 O O . THR A 1 315 ? -7.145 -25.453 14.984 1 58.41 315 THR A O 1
ATOM 2378 N N . ASN A 1 316 ? -7.977 -23.562 14.719 1 42.97 316 ASN A N 1
ATOM 2379 C CA . ASN A 1 316 ? -8.047 -23.406 16.172 1 42.97 316 ASN A CA 1
ATOM 2380 C C . ASN A 1 316 ? -9 -24.422 16.797 1 42.97 316 ASN A C 1
ATOM 2382 O O . ASN A 1 316 ? -10.039 -24.75 16.219 1 42.97 316 ASN A O 1
ATOM 2386 N N . MET B 1 1 ? 19.672 -2.979 7.324 1 90.69 1 MET B N 1
ATOM 2387 C CA . MET B 1 1 ? 18.75 -1.998 6.746 1 90.69 1 MET B CA 1
ATOM 2388 C C . MET B 1 1 ? 18.781 -2.062 5.223 1 90.69 1 MET B C 1
ATOM 2390 O O . MET B 1 1 ? 19.844 -2.02 4.613 1 90.69 1 MET B O 1
ATOM 2394 N N . LEU B 1 2 ? 17.656 -2.256 4.609 1 96.12 2 LEU B N 1
ATOM 2395 C CA . LEU B 1 2 ? 17.516 -2.311 3.16 1 96.12 2 LEU B CA 1
ATOM 2396 C C . LEU B 1 2 ? 17.641 -0.917 2.551 1 96.12 2 LEU B C 1
ATOM 2398 O O . LEU B 1 2 ? 17.031 0.037 3.049 1 96.12 2 LEU B O 1
ATOM 2402 N N . THR B 1 3 ? 18.516 -0.745 1.551 1 98.19 3 THR B N 1
ATOM 2403 C CA . THR B 1 3 ? 18.625 0.522 0.836 1 98.19 3 THR B CA 1
ATOM 2404 C C . THR B 1 3 ? 18.078 0.39 -0.583 1 98.19 3 THR B C 1
ATOM 2406 O O . THR B 1 3 ? 18.484 -0.51 -1.325 1 98.19 3 THR B O 1
ATOM 2409 N N . VAL B 1 4 ? 17.219 1.214 -0.955 1 98.69 4 VAL B N 1
ATOM 2410 C CA . VAL B 1 4 ? 16.594 1.255 -2.273 1 98.69 4 VAL B CA 1
ATOM 2411 C C . VAL B 1 4 ? 16.812 2.625 -2.908 1 98.69 4 VAL B C 1
ATOM 2413 O O . VAL B 1 4 ? 16.672 3.654 -2.248 1 98.69 4 VAL B O 1
ATOM 2416 N N . THR B 1 5 ? 17.156 2.684 -4.195 1 98.81 5 THR B N 1
ATOM 2417 C CA . THR B 1 5 ? 17.422 3.955 -4.859 1 98.81 5 THR B CA 1
ATOM 2418 C C . THR B 1 5 ? 16.344 4.254 -5.902 1 98.81 5 THR B C 1
ATOM 2420 O O . THR B 1 5 ? 15.844 3.344 -6.566 1 98.81 5 THR B O 1
ATOM 2423 N N . VAL B 1 6 ? 16.016 5.57 -6.023 1 98.88 6 VAL B N 1
ATOM 2424 C CA . VAL B 1 6 ? 15.047 6.051 -7.004 1 98.88 6 VAL B CA 1
ATOM 2425 C C . VAL B 1 6 ? 15.703 7.098 -7.902 1 98.88 6 VAL B C 1
ATOM 2427 O O . VAL B 1 6 ? 16.312 8.047 -7.414 1 98.88 6 VAL B O 1
ATOM 2430 N N . ALA B 1 7 ? 15.57 6.875 -9.125 1 98.31 7 ALA B N 1
ATOM 2431 C CA . ALA B 1 7 ? 16 7.859 -10.117 1 98.31 7 ALA B CA 1
ATOM 2432 C C . ALA B 1 7 ? 15.117 7.82 -11.359 1 98.31 7 ALA B C 1
ATOM 2434 O O . ALA B 1 7 ? 14.914 6.758 -11.953 1 98.31 7 ALA B O 1
ATOM 2435 N N . GLN B 1 8 ? 14.688 8.914 -11.797 1 96.19 8 GLN B N 1
ATOM 2436 C CA . GLN B 1 8 ? 13.75 8.984 -12.914 1 96.19 8 GLN B CA 1
ATOM 2437 C C . GLN B 1 8 ? 14.422 8.562 -14.227 1 96.19 8 GLN B C 1
ATOM 2439 O O . GLN B 1 8 ? 13.75 8.102 -15.148 1 96.19 8 GLN B O 1
ATOM 2444 N N . ASP B 1 9 ? 15.734 8.648 -14.242 1 94 9 ASP B N 1
ATOM 2445 C CA . ASP B 1 9 ? 16.438 8.352 -15.492 1 94 9 ASP B CA 1
ATOM 2446 C C . ASP B 1 9 ? 16.734 6.863 -15.609 1 94 9 ASP B C 1
ATOM 2448 O O . ASP B 1 9 ? 17.406 6.43 -16.547 1 94 9 ASP B O 1
ATOM 2452 N N . GLY B 1 10 ? 16.328 6.168 -14.672 1 91.81 10 GLY B N 1
ATOM 2453 C CA . GLY B 1 10 ? 16.469 4.723 -14.75 1 91.81 10 GLY B CA 1
ATOM 2454 C C . GLY B 1 10 ? 17.766 4.223 -14.148 1 91.81 10 GLY B C 1
ATOM 2455 O O . GLY B 1 10 ? 18.031 3.016 -14.141 1 91.81 10 GLY B O 1
ATOM 2456 N N . SER B 1 11 ? 18.531 5.121 -13.539 1 95.19 11 SER B N 1
ATOM 2457 C CA . SER B 1 11 ? 19.812 4.715 -12.984 1 95.19 11 SER B CA 1
ATOM 2458 C C . SER B 1 11 ? 19.656 4.145 -11.586 1 95.19 11 SER B C 1
ATOM 2460 O O . SER B 1 11 ? 20.578 3.527 -11.047 1 95.19 11 SER B O 1
ATOM 2462 N N . GLY B 1 12 ? 18.5 4.387 -10.93 1 96.75 12 GLY B N 1
ATOM 2463 C CA . GLY B 1 12 ? 18.219 3.807 -9.633 1 96.75 12 GLY B CA 1
ATOM 2464 C C . GLY B 1 12 ? 17.578 2.43 -9.711 1 96.75 12 GLY B C 1
ATOM 2465 O O . GLY B 1 12 ? 17.406 1.891 -10.805 1 96.75 12 GLY B O 1
ATOM 2466 N N . ASP B 1 13 ? 17.359 1.818 -8.594 1 97.5 13 ASP B N 1
ATOM 2467 C CA . ASP B 1 13 ? 16.625 0.554 -8.547 1 97.5 13 ASP B CA 1
ATOM 2468 C C . ASP B 1 13 ? 15.234 0.703 -9.164 1 97.5 13 ASP B C 1
ATOM 2470 O O . ASP B 1 13 ? 14.742 -0.211 -9.828 1 97.5 13 ASP B O 1
ATOM 2474 N N . PHE B 1 14 ? 14.672 1.84 -8.938 1 98.19 14 PHE B N 1
ATOM 2475 C CA . PHE B 1 14 ? 13.352 2.168 -9.477 1 98.19 14 PHE B CA 1
ATOM 2476 C C . PHE B 1 14 ? 13.336 3.588 -10.031 1 98.19 14 PHE B C 1
ATOM 2478 O O . PHE B 1 14 ? 14.188 4.406 -9.68 1 98.19 14 PHE B O 1
ATOM 2485 N N . ALA B 1 15 ? 12.289 3.848 -10.828 1 97.69 15 ALA B N 1
ATOM 2486 C CA . ALA B 1 15 ? 12.148 5.176 -11.422 1 97.69 15 ALA B CA 1
ATOM 2487 C C . ALA B 1 15 ? 11.07 5.988 -10.703 1 97.69 15 ALA B C 1
ATOM 2489 O O . ALA B 1 15 ? 10.914 7.184 -10.961 1 97.69 15 ALA B O 1
ATOM 2490 N N . SER B 1 16 ? 10.344 5.367 -9.805 1 98.25 16 SER B N 1
ATOM 2491 C CA . SER B 1 16 ? 9.305 6.055 -9.039 1 98.25 16 SER B CA 1
ATOM 2492 C C . SER B 1 16 ? 9.43 5.766 -7.547 1 98.25 16 SER B C 1
ATOM 2494 O O . SER B 1 16 ? 9.969 4.73 -7.156 1 98.25 16 SER B O 1
ATOM 2496 N N . ILE B 1 17 ? 8.938 6.715 -6.766 1 98.88 17 ILE B N 1
ATOM 2497 C CA . ILE B 1 17 ? 9 6.582 -5.312 1 98.88 17 ILE B CA 1
ATOM 2498 C C . ILE B 1 17 ? 8.047 5.477 -4.859 1 98.88 17 ILE B C 1
ATOM 2500 O O . ILE B 1 17 ? 8.398 4.656 -4.008 1 98.88 17 ILE B O 1
ATOM 2504 N N . ALA B 1 18 ? 6.898 5.387 -5.473 1 98.81 18 ALA B N 1
ATOM 2505 C CA . ALA B 1 18 ? 5.879 4.414 -5.086 1 98.81 18 ALA B CA 1
ATOM 2506 C C . ALA B 1 18 ? 6.387 2.986 -5.277 1 98.81 18 ALA B C 1
ATOM 2508 O O . ALA B 1 18 ? 6.172 2.125 -4.422 1 98.81 18 ALA B O 1
ATOM 2509 N N . GLU B 1 19 ? 7.062 2.686 -6.375 1 98.56 19 GLU B N 1
ATOM 2510 C CA . GLU B 1 19 ? 7.578 1.341 -6.617 1 98.56 19 GLU B CA 1
ATOM 2511 C C . GLU B 1 19 ? 8.695 0.994 -5.629 1 98.56 19 GLU B C 1
ATOM 2513 O O . GLU B 1 19 ? 8.805 -0.154 -5.195 1 98.56 19 GLU B O 1
ATOM 2518 N N . ALA B 1 20 ? 9.508 2.01 -5.324 1 98.88 20 ALA B N 1
ATOM 2519 C CA . ALA B 1 20 ? 10.57 1.789 -4.348 1 98.88 20 ALA B CA 1
ATOM 2520 C C . ALA B 1 20 ? 9.992 1.465 -2.973 1 98.88 20 ALA B C 1
ATOM 2522 O O . ALA B 1 20 ? 10.469 0.55 -2.293 1 98.88 20 ALA B O 1
ATOM 2523 N N . VAL B 1 21 ? 8.977 2.227 -2.582 1 98.88 21 VAL B N 1
ATOM 2524 C CA . VAL B 1 21 ? 8.328 1.992 -1.296 1 98.88 21 VAL B CA 1
ATOM 2525 C C . VAL B 1 21 ? 7.684 0.608 -1.287 1 98.88 21 VAL B C 1
ATOM 2527 O O . VAL B 1 21 ? 7.809 -0.135 -0.312 1 98.88 21 VAL B O 1
ATOM 2530 N N . LEU B 1 22 ? 7.035 0.241 -2.359 1 98.69 22 LEU B N 1
ATOM 2531 C CA . LEU B 1 22 ? 6.387 -1.062 -2.465 1 98.69 22 LEU B CA 1
ATOM 2532 C C . LEU B 1 22 ? 7.406 -2.188 -2.336 1 98.69 22 LEU B C 1
ATOM 2534 O O . LEU B 1 22 ? 7.105 -3.242 -1.772 1 98.69 22 LEU B O 1
ATOM 2538 N N . ALA B 1 23 ? 8.594 -1.974 -2.779 1 98.5 23 ALA B N 1
ATOM 2539 C CA . ALA B 1 23 ? 9.641 -2.988 -2.799 1 98.5 23 ALA B CA 1
ATOM 2540 C C . ALA B 1 23 ? 10.148 -3.285 -1.39 1 98.5 23 ALA B C 1
ATOM 2542 O O . ALA B 1 23 ? 10.852 -4.273 -1.17 1 98.5 23 ALA B O 1
ATOM 2543 N N . VAL B 1 24 ? 9.805 -2.471 -0.416 1 98.56 24 VAL B N 1
ATOM 2544 C CA . VAL B 1 24 ? 10.203 -2.662 0.975 1 98.56 24 VAL B CA 1
ATOM 2545 C C . VAL B 1 24 ? 9.133 -3.457 1.715 1 98.56 24 VAL B C 1
ATOM 2547 O O . VAL B 1 24 ? 8.031 -2.953 1.953 1 98.56 24 VAL B O 1
ATOM 2550 N N . PRO B 1 25 ? 9.43 -4.672 2.109 1 98.06 25 PRO B N 1
ATOM 2551 C CA . PRO B 1 25 ? 8.453 -5.359 2.955 1 98.06 25 PRO B CA 1
ATOM 2552 C C . PRO B 1 25 ? 8.156 -4.602 4.246 1 98.06 25 PRO B C 1
ATOM 2554 O O . PRO B 1 25 ? 9.039 -3.939 4.797 1 98.06 25 PRO B O 1
ATOM 2557 N N . TYR B 1 26 ? 6.953 -4.766 4.75 1 98.31 26 TYR B N 1
ATOM 2558 C CA . TYR B 1 26 ? 6.508 -4.012 5.918 1 98.31 26 TYR B CA 1
ATOM 2559 C C . TYR B 1 26 ? 7.492 -4.156 7.07 1 98.31 26 TYR B C 1
ATOM 2561 O O . TYR B 1 26 ? 7.828 -3.174 7.734 1 98.31 26 TYR B O 1
ATOM 2569 N N . GLU B 1 27 ? 8 -5.344 7.297 1 96.75 27 GLU B N 1
ATOM 2570 C CA . GLU B 1 27 ? 8.75 -5.633 8.516 1 96.75 27 GLU B CA 1
ATOM 2571 C C . GLU B 1 27 ? 10.195 -5.176 8.398 1 96.75 27 GLU B C 1
ATOM 2573 O O . GLU B 1 27 ? 10.914 -5.094 9.398 1 96.75 27 GLU B O 1
ATOM 2578 N N . GLU B 1 28 ? 10.656 -4.871 7.207 1 97.5 28 GLU B N 1
ATOM 2579 C CA . GLU B 1 28 ? 12.055 -4.539 6.969 1 97.5 28 GLU B CA 1
ATOM 2580 C C . GLU B 1 28 ? 12.32 -3.053 7.191 1 97.5 28 GLU B C 1
ATOM 2582 O O . GLU B 1 28 ? 11.508 -2.211 6.809 1 97.5 28 GLU B O 1
ATOM 2587 N N . GLU B 1 29 ? 13.359 -2.738 7.945 1 98.44 29 GLU B N 1
ATOM 2588 C CA . GLU B 1 29 ? 13.836 -1.358 8.008 1 98.44 29 GLU B CA 1
ATOM 2589 C C . GLU B 1 29 ? 14.516 -0.95 6.703 1 98.44 29 GLU B C 1
ATOM 2591 O O . GLU B 1 29 ? 15.305 -1.712 6.145 1 98.44 29 GLU B O 1
ATOM 2596 N N . ALA B 1 30 ? 14.172 0.311 6.184 1 98.75 30 ALA B N 1
ATOM 2597 C CA . ALA B 1 30 ? 14.727 0.631 4.871 1 98.75 30 ALA B CA 1
ATOM 2598 C C . ALA B 1 30 ? 15.023 2.123 4.75 1 98.75 30 ALA B C 1
ATOM 2600 O O . ALA B 1 30 ? 14.406 2.943 5.434 1 98.75 30 ALA B O 1
ATOM 2601 N N . LEU B 1 31 ? 16.016 2.438 3.982 1 98.88 31 LEU B N 1
ATOM 2602 C CA . LEU B 1 31 ? 16.297 3.766 3.451 1 98.88 31 LEU B CA 1
ATOM 2603 C C . LEU B 1 31 ? 16 3.83 1.959 1 98.88 31 LEU B C 1
ATOM 2605 O O . LEU B 1 31 ? 16.547 3.059 1.173 1 98.88 31 LEU B O 1
ATOM 2609 N N . VAL B 1 32 ? 15.102 4.668 1.584 1 98.94 32 VAL B N 1
ATOM 2610 C CA . VAL B 1 32 ? 14.844 4.965 0.18 1 98.94 32 VAL B CA 1
ATOM 2611 C C . VAL B 1 32 ? 15.523 6.281 -0.205 1 98.94 32 VAL B C 1
ATOM 2613 O O . VAL B 1 32 ? 15.102 7.352 0.236 1 98.94 32 VAL B O 1
ATOM 2616 N N . GLN B 1 33 ? 16.531 6.184 -1.011 1 98.94 33 GLN B N 1
ATOM 2617 C CA . GLN B 1 33 ? 17.25 7.355 -1.51 1 98.94 33 GLN B CA 1
ATOM 2618 C C . GLN B 1 33 ? 16.641 7.848 -2.822 1 98.94 33 GLN B C 1
ATOM 2620 O O . GLN B 1 33 ? 16.688 7.145 -3.834 1 98.94 33 GLN B O 1
ATOM 2625 N N . ILE B 1 34 ? 16.172 9.062 -2.809 1 98.94 34 ILE B N 1
ATOM 2626 C CA . ILE B 1 34 ? 15.422 9.586 -3.949 1 98.94 34 ILE B CA 1
ATOM 2627 C C . ILE B 1 34 ? 16.25 10.664 -4.648 1 98.94 34 ILE B C 1
ATOM 2629 O O . ILE B 1 34 ? 16.594 11.68 -4.039 1 98.94 34 ILE B O 1
ATOM 2633 N N . GLY B 1 35 ? 16.469 10.516 -5.895 1 98.88 35 GLY B N 1
ATOM 2634 C CA . GLY B 1 35 ? 17.25 11.461 -6.668 1 98.88 35 GLY B CA 1
ATOM 2635 C C . GLY B 1 35 ? 16.5 12.719 -7.023 1 98.88 35 GLY B C 1
ATOM 2636 O O . GLY B 1 35 ? 15.297 12.828 -6.754 1 98.88 35 GLY B O 1
ATOM 2637 N N . PRO B 1 36 ? 17.281 13.664 -7.641 1 98.81 36 PRO B N 1
ATOM 2638 C CA . PRO B 1 36 ? 16.609 14.891 -8.07 1 98.81 36 PRO B CA 1
ATOM 2639 C C . PRO B 1 36 ? 15.516 14.641 -9.102 1 98.81 36 PRO B C 1
ATOM 2641 O O . PRO B 1 36 ? 15.617 13.711 -9.906 1 98.81 36 PRO B O 1
ATOM 2644 N N . GLY B 1 37 ? 14.5 15.414 -9.023 1 98.75 37 GLY B N 1
ATOM 2645 C CA . GLY B 1 37 ? 13.414 15.328 -9.992 1 98.75 37 GLY B CA 1
ATOM 2646 C C . GLY B 1 37 ? 12.07 15.711 -9.414 1 98.75 37 GLY B C 1
ATOM 2647 O O . GLY B 1 37 ? 11.945 15.961 -8.211 1 98.75 37 GLY B O 1
ATOM 2648 N N . ILE B 1 38 ? 11.172 15.914 -10.305 1 98.81 38 ILE B N 1
ATOM 2649 C CA . ILE B 1 38 ? 9.773 16.094 -9.93 1 98.81 38 ILE B CA 1
ATOM 2650 C C . ILE B 1 38 ? 9.023 14.773 -10.102 1 98.81 38 ILE B C 1
ATOM 2652 O O . ILE B 1 38 ? 8.844 14.297 -11.227 1 98.81 38 ILE B O 1
ATOM 2656 N N . TYR B 1 39 ? 8.664 14.211 -9.047 1 98.81 39 TYR B N 1
ATOM 2657 C CA . TYR B 1 39 ? 7.914 12.961 -9.023 1 98.81 39 TYR B CA 1
ATOM 2658 C C . TYR B 1 39 ? 6.426 13.227 -8.836 1 98.81 39 TYR B C 1
ATOM 2660 O O . TYR B 1 39 ? 5.973 13.477 -7.715 1 98.81 39 TYR B O 1
ATOM 2668 N N . ARG B 1 40 ? 5.668 13.141 -9.922 1 98.75 40 ARG B N 1
ATOM 2669 C CA . ARG B 1 40 ? 4.223 13.336 -9.82 1 98.75 40 ARG B CA 1
ATOM 2670 C C . ARG B 1 40 ? 3.52 12.023 -9.5 1 98.75 40 ARG B C 1
ATOM 2672 O O . ARG B 1 40 ? 3.15 11.273 -10.406 1 98.75 40 ARG B O 1
ATOM 2679 N N . GLU B 1 41 ? 3.342 11.727 -8.188 1 98.62 41 GLU B N 1
ATOM 2680 C CA . GLU B 1 41 ? 2.791 10.477 -7.672 1 98.62 41 GLU B CA 1
ATOM 2681 C C . GLU B 1 41 ? 1.882 10.727 -6.473 1 98.62 41 GLU B C 1
ATOM 2683 O O . GLU B 1 41 ? 2.117 11.656 -5.695 1 98.62 41 GLU B O 1
ATOM 2688 N N . LYS B 1 42 ? 0.779 9.984 -6.359 1 98.62 42 LYS B N 1
ATOM 2689 C CA . LYS B 1 42 ? 0.061 9.852 -5.094 1 98.62 42 LYS B CA 1
ATOM 2690 C C . LYS B 1 42 ? 0.619 8.695 -4.262 1 98.62 42 LYS B C 1
ATOM 2692 O O . LYS B 1 42 ? 0.443 7.531 -4.617 1 98.62 42 LYS B O 1
ATOM 2697 N N . LEU B 1 43 ? 1.269 8.969 -3.213 1 98.94 43 LEU B N 1
ATOM 2698 C CA . LEU B 1 43 ? 2.104 7.992 -2.521 1 98.94 43 LEU B CA 1
ATOM 2699 C C . LEU B 1 43 ? 1.368 7.402 -1.322 1 98.94 43 LEU B C 1
ATOM 2701 O O . LEU B 1 43 ? 0.776 8.133 -0.529 1 98.94 43 LEU B O 1
ATOM 2705 N N . VAL B 1 44 ? 1.292 6.102 -1.227 1 98.88 44 VAL B N 1
ATOM 2706 C CA . VAL B 1 44 ? 0.911 5.363 -0.027 1 98.88 44 VAL B CA 1
ATOM 2707 C C . VAL B 1 44 ? 2.133 4.656 0.554 1 98.88 44 VAL B C 1
ATOM 2709 O O . VAL B 1 44 ? 2.75 3.82 -0.112 1 98.88 44 VAL B O 1
ATOM 2712 N N . CYS B 1 45 ? 2.539 5.004 1.711 1 98.88 45 CYS B N 1
ATOM 2713 C CA . CYS B 1 45 ? 3.688 4.426 2.4 1 98.88 45 CYS B CA 1
ATOM 2714 C C . CYS B 1 45 ? 3.291 3.898 3.773 1 98.88 45 CYS B C 1
ATOM 2716 O O . CYS B 1 45 ? 3.287 4.645 4.754 1 98.88 45 CYS B O 1
ATOM 2718 N N . GLU B 1 46 ? 2.932 2.686 3.883 1 98.81 46 GLU B N 1
ATOM 2719 C CA . GLU B 1 46 ? 2.643 1.997 5.137 1 98.81 46 GLU B CA 1
ATOM 2720 C C . GLU B 1 46 ? 3.721 0.967 5.461 1 98.81 46 GLU B C 1
ATOM 2722 O O . GLU B 1 46 ? 3.666 -0.168 4.98 1 98.81 46 GLU B O 1
ATOM 2727 N N . LYS B 1 47 ? 4.699 1.343 6.25 1 98.81 47 LYS B N 1
ATOM 2728 C CA . LYS B 1 47 ? 5.871 0.538 6.578 1 98.81 47 LYS B CA 1
ATOM 2729 C C . LYS B 1 47 ? 6.219 0.643 8.062 1 98.81 47 LYS B C 1
ATOM 2731 O O . LYS B 1 47 ? 5.996 1.686 8.68 1 98.81 47 LYS B O 1
ATOM 2736 N N . ARG B 1 48 ? 6.773 -0.423 8.602 1 98.5 48 ARG B N 1
ATOM 2737 C CA . ARG B 1 48 ? 7.117 -0.436 10.016 1 98.5 48 ARG B CA 1
ATOM 2738 C C . ARG B 1 48 ? 8.164 0.626 10.336 1 98.5 48 ARG B C 1
ATOM 2740 O O . ARG B 1 48 ? 8.039 1.348 11.328 1 98.5 48 ARG B O 1
ATOM 2747 N N . CYS B 1 49 ? 9.203 0.666 9.562 1 98.62 49 CYS B N 1
ATOM 2748 C CA . CYS B 1 49 ? 10.328 1.567 9.773 1 98.62 49 CYS B CA 1
ATOM 2749 C C . CYS B 1 49 ? 10.977 1.957 8.453 1 98.62 49 CYS B C 1
ATOM 2751 O O . CYS B 1 49 ? 11.688 1.156 7.844 1 98.62 49 CYS B O 1
ATOM 2753 N N . ILE B 1 50 ? 10.828 3.254 8 1 98.88 50 ILE B N 1
ATOM 2754 C CA . ILE B 1 50 ? 11.32 3.637 6.688 1 98.88 50 ILE B CA 1
ATOM 2755 C C . ILE B 1 50 ? 11.781 5.094 6.71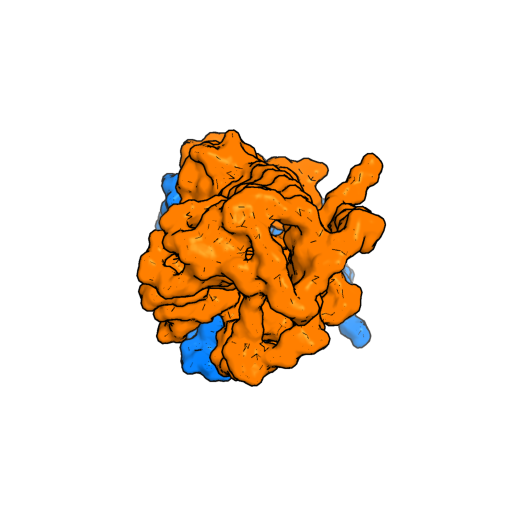1 1 98.88 50 ILE B C 1
ATOM 2757 O O . ILE B 1 50 ? 11.188 5.926 7.398 1 98.88 50 ILE B O 1
ATOM 2761 N N . THR B 1 51 ? 12.836 5.391 6.055 1 98.94 51 THR B N 1
ATOM 2762 C CA . THR B 1 51 ? 13.32 6.738 5.785 1 98.94 51 THR B CA 1
ATOM 2763 C C . THR B 1 51 ? 13.242 7.055 4.293 1 98.94 51 THR B C 1
ATOM 2765 O O . THR B 1 51 ? 13.727 6.285 3.463 1 98.94 51 THR B O 1
ATOM 2768 N N . LEU B 1 52 ? 12.594 8.086 3.918 1 99 52 LEU B N 1
ATOM 2769 C CA . LEU B 1 52 ? 12.648 8.68 2.586 1 99 52 LEU B CA 1
ATOM 2770 C C . LEU B 1 52 ? 13.57 9.891 2.564 1 99 52 LEU B C 1
ATOM 2772 O O . LEU B 1 52 ? 13.328 10.867 3.279 1 99 52 LEU B O 1
ATOM 2776 N N . ARG B 1 53 ? 14.594 9.812 1.814 1 98.94 53 ARG B N 1
ATOM 2777 C CA . ARG B 1 53 ? 15.57 10.898 1.769 1 98.94 53 ARG B CA 1
ATOM 2778 C C . ARG B 1 53 ? 15.758 11.398 0.343 1 98.94 53 ARG B C 1
ATOM 2780 O O . ARG B 1 53 ? 16.203 10.656 -0.531 1 98.94 53 ARG B O 1
ATOM 2787 N N . GLY B 1 54 ? 15.398 12.672 0.061 1 98.94 54 GLY B N 1
ATOM 2788 C CA . GLY B 1 54 ? 15.648 13.297 -1.226 1 98.94 54 GLY B CA 1
ATOM 2789 C C . GLY B 1 54 ? 17.047 13.898 -1.34 1 98.94 54 GLY B C 1
ATOM 2790 O O . GLY B 1 54 ? 17.875 13.719 -0.448 1 98.94 54 GLY B O 1
ATOM 2791 N N . ALA B 1 55 ? 17.25 14.57 -2.486 1 98.81 55 ALA B N 1
ATOM 2792 C CA . ALA B 1 55 ? 18.531 15.195 -2.783 1 98.81 55 ALA B CA 1
ATOM 2793 C C . ALA B 1 55 ? 18.562 16.641 -2.303 1 98.81 55 ALA B C 1
ATOM 2795 O O . ALA B 1 55 ? 19.516 17.375 -2.58 1 98.81 55 ALA B O 1
ATOM 2796 N N . GLY B 1 56 ? 17.625 17.016 -1.583 1 98.81 56 GLY B N 1
ATOM 2797 C CA . GLY B 1 56 ? 17.406 18.391 -1.169 1 98.81 56 GLY B CA 1
ATOM 2798 C C . GLY B 1 56 ? 16.016 18.891 -1.479 1 98.81 56 GLY B C 1
ATOM 2799 O O . GLY B 1 56 ? 15.438 18.547 -2.51 1 98.81 56 GLY B O 1
ATOM 2800 N N . ALA B 1 57 ? 15.492 19.75 -0.646 1 98.69 57 ALA B N 1
ATOM 2801 C CA . ALA B 1 57 ? 14.109 20.203 -0.752 1 98.69 57 ALA B CA 1
ATOM 2802 C C . ALA B 1 57 ? 13.875 20.953 -2.062 1 98.69 57 ALA B C 1
ATOM 2804 O O . ALA B 1 57 ? 12.75 21 -2.562 1 98.69 57 ALA B O 1
ATOM 2805 N N . ASP B 1 58 ? 14.961 21.438 -2.672 1 98.5 58 ASP B N 1
ATOM 2806 C CA . ASP B 1 58 ? 14.828 22.188 -3.916 1 98.5 58 ASP B CA 1
ATOM 2807 C C . ASP B 1 58 ? 15.07 21.297 -5.129 1 98.5 58 ASP B C 1
ATOM 2809 O O . ASP B 1 58 ? 14.859 21.703 -6.27 1 98.5 58 ASP B O 1
ATOM 2813 N N . LYS B 1 59 ? 15.461 20.094 -4.871 1 98.81 59 LYS B N 1
ATOM 2814 C CA . LYS B 1 59 ? 15.891 19.234 -5.977 1 98.81 59 LYS B CA 1
ATOM 2815 C C . LYS B 1 59 ? 14.961 18.031 -6.133 1 98.81 59 LYS B C 1
ATOM 2817 O O . LYS B 1 59 ? 14.805 17.5 -7.234 1 98.81 59 LYS B O 1
ATOM 2822 N N . THR B 1 60 ? 14.438 17.531 -5.035 1 98.94 60 THR B N 1
ATOM 2823 C CA . THR B 1 60 ? 13.531 16.391 -5.043 1 98.94 60 THR B CA 1
ATOM 2824 C C . THR B 1 60 ? 12.133 16.812 -4.613 1 98.94 60 THR B C 1
ATOM 2826 O O . THR B 1 60 ? 11.93 17.281 -3.492 1 98.94 60 THR B O 1
ATOM 2829 N N . LYS B 1 61 ? 11.188 16.672 -5.492 1 98.94 61 LYS B N 1
ATOM 2830 C CA . LYS B 1 61 ? 9.812 17.078 -5.191 1 98.94 61 LYS B CA 1
ATOM 2831 C C . LYS B 1 61 ? 8.828 15.953 -5.484 1 98.94 61 LYS B C 1
ATOM 2833 O O . LYS B 1 61 ? 8.828 15.391 -6.582 1 98.94 61 LYS B O 1
ATOM 2838 N N . LEU B 1 62 ? 8.078 15.508 -4.492 1 98.94 62 LEU B N 1
ATOM 2839 C CA . LEU B 1 62 ? 6.891 14.68 -4.656 1 98.94 62 LEU B CA 1
ATOM 2840 C C . LEU B 1 62 ? 5.637 15.539 -4.762 1 98.94 62 LEU B C 1
ATOM 2842 O O . LEU B 1 62 ? 5.355 16.344 -3.871 1 98.94 62 LEU B O 1
ATOM 2846 N N . VAL B 1 63 ? 4.863 15.391 -5.895 1 98.94 63 VAL B N 1
ATOM 2847 C CA . VAL B 1 63 ? 3.754 16.312 -6.102 1 98.94 63 VAL B CA 1
ATOM 2848 C C . VAL B 1 63 ? 2.539 15.555 -6.625 1 98.94 63 VAL B C 1
ATOM 2850 O O . VAL B 1 63 ? 2.68 14.602 -7.402 1 98.94 63 VAL B O 1
ATOM 2853 N N . TRP B 1 64 ? 1.392 15.852 -6.16 1 98.81 64 TRP B N 1
ATOM 2854 C CA . TRP B 1 64 ? 0.087 15.398 -6.641 1 98.81 64 TRP B CA 1
ATOM 2855 C C . TRP B 1 64 ? -0.953 16.5 -6.504 1 98.81 64 TRP B C 1
ATOM 2857 O O . TRP B 1 64 ? -0.656 17.594 -5.984 1 98.81 64 TRP B O 1
ATOM 2867 N N . GLY B 1 65 ? -2.264 16.297 -7.078 1 98.62 65 GLY B N 1
ATOM 2868 C CA . GLY B 1 65 ? -3.143 17.453 -7.164 1 98.62 65 GLY B CA 1
ATOM 2869 C C . GLY B 1 65 ? -4.602 17.125 -6.918 1 98.62 65 GLY B C 1
ATOM 2870 O O . GLY B 1 65 ? -5.488 17.656 -7.582 1 98.62 65 GLY B O 1
ATOM 2871 N N . ASP B 1 66 ? -4.887 16.234 -5.965 1 98.5 66 ASP B N 1
ATOM 2872 C CA . ASP B 1 66 ? -6.273 16 -5.566 1 98.5 66 ASP B CA 1
ATOM 2873 C C . ASP B 1 66 ? -6.77 17.125 -4.652 1 98.5 66 ASP B C 1
ATOM 2875 O O . ASP B 1 66 ? -5.98 17.75 -3.941 1 98.5 66 ASP B O 1
ATOM 2879 N N . GLY B 1 67 ? -8.062 17.391 -4.68 1 98.56 67 GLY B N 1
ATOM 2880 C CA . GLY B 1 67 ? -8.75 18.359 -3.842 1 98.56 67 GLY B CA 1
ATOM 2881 C C . GLY B 1 67 ? -10.086 17.859 -3.328 1 98.56 67 GLY B C 1
ATOM 2882 O O . GLY B 1 67 ? -10.805 17.156 -4.031 1 98.56 67 GLY B O 1
ATOM 2883 N N . GLY B 1 68 ? -10.398 18.281 -2.193 1 98 68 GLY B N 1
ATOM 2884 C CA . GLY B 1 68 ? -11.586 17.781 -1.521 1 98 68 GLY B CA 1
ATOM 2885 C C . GLY B 1 68 ? -12.859 18 -2.316 1 98 68 GLY B C 1
ATOM 2886 O O . GLY B 1 68 ? -13.781 17.203 -2.256 1 98 68 GLY B O 1
ATOM 2887 N N . LYS B 1 69 ? -12.922 19.094 -3.1 1 96.94 69 LYS B N 1
ATOM 2888 C CA . LYS B 1 69 ? -14.117 19.438 -3.863 1 96.94 69 LYS B CA 1
ATOM 2889 C C . LYS B 1 69 ? -14.07 18.812 -5.258 1 96.94 69 LYS B C 1
ATOM 2891 O O . LYS B 1 69 ? -15.086 18.797 -5.965 1 96.94 69 LYS B O 1
ATOM 2896 N N . LEU B 1 70 ? -12.859 18.344 -5.648 1 96.94 70 LEU B N 1
ATOM 2897 C CA . LEU B 1 70 ? -12.703 17.766 -6.98 1 96.94 70 LEU B CA 1
ATOM 2898 C C . LEU B 1 70 ? -13.227 16.344 -7.016 1 96.94 70 LEU B C 1
ATOM 2900 O O . LEU B 1 70 ? -13.242 15.656 -5.988 1 96.94 70 LEU B O 1
ATOM 2904 N N . PRO B 1 71 ? -13.594 15.938 -8.18 1 95.88 71 PRO B N 1
ATOM 2905 C CA . PRO B 1 71 ? -14.172 14.594 -8.258 1 95.88 71 PRO B CA 1
ATOM 2906 C C . PRO B 1 71 ? -13.141 13.492 -8.023 1 95.88 71 PRO B C 1
ATOM 2908 O O . PRO B 1 71 ? -11.984 13.625 -8.438 1 95.88 71 PRO B O 1
ATOM 2911 N N . HIS B 1 72 ? -13.609 12.469 -7.426 1 95.06 72 HIS B N 1
ATOM 2912 C CA . HIS B 1 72 ? -12.875 11.219 -7.277 1 95.06 72 HIS B CA 1
ATOM 2913 C C . HIS B 1 72 ? -13.273 10.219 -8.359 1 95.06 72 HIS B C 1
ATOM 2915 O O . HIS B 1 72 ? -14.297 10.383 -9.023 1 95.06 72 HIS B O 1
ATOM 2921 N N . LYS B 1 73 ? -12.477 9.195 -8.555 1 91.5 73 LYS B N 1
ATOM 2922 C CA . LYS B 1 73 ? -12.727 8.203 -9.594 1 91.5 73 LYS B CA 1
ATOM 2923 C C . LYS B 1 73 ? -14.039 7.473 -9.359 1 91.5 73 LYS B C 1
ATOM 2925 O O . LYS B 1 73 ? -14.625 6.91 -10.289 1 91.5 73 LYS B O 1
ATOM 2930 N N . ASP B 1 74 ? -14.516 7.461 -8.18 1 91.44 74 ASP B N 1
ATOM 2931 C CA . ASP B 1 74 ? -15.75 6.746 -7.867 1 91.44 74 ASP B CA 1
ATOM 2932 C C . ASP B 1 74 ? -16.969 7.629 -8.102 1 91.44 74 ASP B C 1
ATOM 2934 O O . ASP B 1 74 ? -18.109 7.219 -7.84 1 91.44 74 ASP B O 1
ATOM 2938 N N . GLY B 1 75 ? -16.781 8.82 -8.539 1 90.81 75 GLY B N 1
ATOM 2939 C CA . GLY B 1 75 ? -17.891 9.711 -8.883 1 90.81 75 GLY B CA 1
ATOM 2940 C C . GLY B 1 75 ? -18.281 10.633 -7.746 1 90.81 75 GLY B C 1
ATOM 2941 O O . GLY B 1 75 ? -19.047 11.586 -7.949 1 90.81 75 GLY B O 1
ATOM 2942 N N . ARG B 1 76 ? -17.766 10.391 -6.566 1 90.5 76 ARG B N 1
ATOM 2943 C CA . ARG B 1 76 ? -18 11.25 -5.41 1 90.5 76 ARG B CA 1
ATOM 2944 C C . ARG B 1 76 ? -16.953 12.344 -5.309 1 90.5 76 ARG B C 1
ATOM 2946 O O . ARG B 1 76 ? -15.906 12.266 -5.965 1 90.5 76 ARG B O 1
ATOM 2953 N N . PRO B 1 77 ? -17.25 13.32 -4.398 1 92.81 77 PRO B N 1
ATOM 2954 C CA . PRO B 1 77 ? -16.141 14.211 -4.07 1 92.81 77 PRO B CA 1
ATOM 2955 C C . PRO B 1 77 ? -14.969 1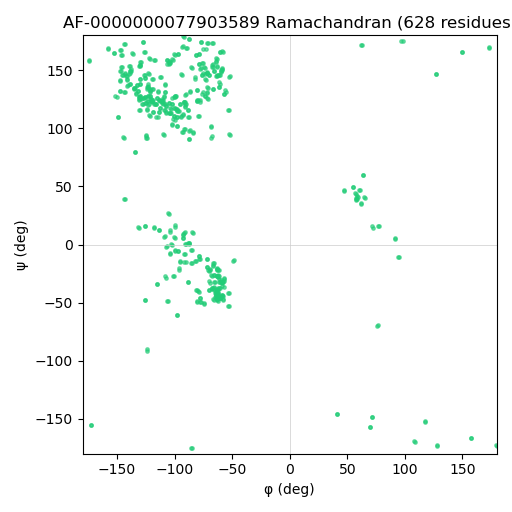3.484 -3.404 1 92.81 77 PRO B C 1
ATOM 2957 O O . PRO B 1 77 ? -15.172 12.469 -2.74 1 92.81 77 PRO B O 1
ATOM 2960 N N . THR B 1 78 ? -13.781 14.008 -3.564 1 97.06 78 THR B N 1
ATOM 2961 C CA . THR B 1 78 ? -12.578 13.383 -3.029 1 97.06 78 THR B CA 1
ATOM 2962 C C . THR B 1 78 ? -12.555 13.461 -1.505 1 97.06 78 THR B C 1
ATOM 2964 O O . THR B 1 78 ? -12.062 12.555 -0.836 1 97.06 78 THR B O 1
ATOM 2967 N N . HIS B 1 79 ? -13.133 14.562 -0.983 1 96.75 79 HIS B N 1
ATOM 2968 C CA . HIS B 1 79 ? -13.109 14.828 0.451 1 96.75 79 HIS B CA 1
ATOM 2969 C C . HIS B 1 79 ? -11.688 15.008 0.961 1 96.75 79 HIS B C 1
ATOM 2971 O O . HIS B 1 79 ? -10.727 14.766 0.225 1 96.75 79 HIS B O 1
ATOM 2977 N N . THR B 1 80 ? -11.508 15.398 2.15 1 98.31 80 THR B N 1
ATOM 2978 C CA . THR B 1 80 ? -10.234 15.844 2.707 1 98.31 80 THR B CA 1
ATOM 2979 C C . THR B 1 80 ? -9.234 14.695 2.754 1 98.31 80 THR B C 1
ATOM 2981 O O . THR B 1 80 ? -8.125 14.805 2.217 1 98.31 80 THR B O 1
ATOM 2984 N N . PHE B 1 81 ? -9.672 13.625 3.238 1 98.69 81 PHE B N 1
ATOM 2985 C CA . PHE B 1 81 ? -8.695 12.641 3.68 1 98.69 81 PHE B CA 1
ATOM 2986 C C . PHE B 1 81 ? -8.344 11.68 2.547 1 98.69 81 PHE B C 1
ATOM 2988 O O . PHE B 1 81 ? -7.477 10.82 2.703 1 98.69 81 PHE B O 1
ATOM 2995 N N . ARG B 1 82 ? -8.969 11.906 1.382 1 98.44 82 ARG B N 1
ATOM 2996 C CA . ARG B 1 82 ? -8.57 11.211 0.161 1 98.44 82 ARG B CA 1
ATOM 2997 C C . ARG B 1 82 ? -7.746 12.117 -0.743 1 98.44 82 ARG B C 1
ATOM 2999 O O . ARG B 1 82 ? -7.246 11.68 -1.782 1 98.44 82 ARG B O 1
ATOM 3006 N N . SER B 1 83 ? -7.512 13.336 -0.324 1 98.81 83 SER B N 1
ATOM 3007 C CA . SER B 1 83 ? -6.906 14.328 -1.205 1 98.81 83 SER B CA 1
ATOM 3008 C C . SER B 1 83 ? -5.391 14.352 -1.047 1 98.81 83 SER B C 1
ATOM 3010 O O . SER B 1 83 ? -4.711 15.195 -1.644 1 98.81 83 SER B O 1
ATOM 3012 N N . TYR B 1 84 ? -4.797 13.469 -0.365 1 98.94 84 TYR B N 1
ATOM 3013 C CA . TYR B 1 84 ? -3.387 13.539 0.007 1 98.94 84 TYR B CA 1
ATOM 3014 C C . TYR B 1 84 ? -2.49 13.297 -1.201 1 98.94 84 TYR B C 1
ATOM 3016 O O . TYR B 1 84 ? -2.84 12.523 -2.094 1 98.94 84 TYR B O 1
ATOM 3024 N N . THR B 1 85 ? -1.349 13.969 -1.14 1 98.94 85 THR B N 1
ATOM 3025 C CA . THR B 1 85 ? -0.235 13.578 -1.995 1 98.94 85 THR B CA 1
ATOM 3026 C C . THR B 1 85 ? 0.472 12.352 -1.433 1 98.94 85 THR B C 1
ATOM 3028 O O . THR B 1 85 ? 0.745 11.391 -2.164 1 98.94 85 THR B O 1
ATOM 3031 N N . ALA B 1 86 ? 0.723 12.398 -0.151 1 99 86 ALA B N 1
ATOM 3032 C CA . ALA B 1 86 ? 1.397 11.273 0.49 1 99 86 ALA B CA 1
ATOM 3033 C C . ALA B 1 86 ? 0.665 10.844 1.759 1 99 86 ALA B C 1
ATOM 3035 O O . ALA B 1 86 ? 0.351 11.68 2.613 1 99 86 ALA B O 1
ATOM 3036 N N . PHE B 1 87 ? 0.353 9.648 1.848 1 98.94 87 PHE B N 1
ATOM 3037 C CA . PHE B 1 87 ? -0.158 9.016 3.057 1 98.94 87 PHE B CA 1
ATOM 3038 C C . PHE B 1 87 ? 0.913 8.156 3.711 1 98.94 87 PHE B C 1
ATOM 3040 O O . PHE B 1 87 ? 1.495 7.281 3.064 1 98.94 87 PHE B O 1
ATOM 3047 N N . PHE B 1 88 ? 1.237 8.438 4.957 1 98.94 88 PHE B N 1
ATOM 3048 C CA . PHE B 1 88 ? 2.227 7.688 5.723 1 98.94 88 PHE B CA 1
ATOM 3049 C C . PHE B 1 88 ? 1.571 6.969 6.895 1 98.94 88 PHE B C 1
ATOM 3051 O O . PHE B 1 88 ? 0.778 7.559 7.629 1 98.94 88 PHE B O 1
ATOM 3058 N N . SER B 1 89 ? 1.864 5.738 7.062 1 98.69 89 SER B N 1
ATOM 3059 C CA . SER B 1 89 ? 1.396 4.941 8.188 1 98.69 89 SER B CA 1
ATOM 3060 C C . SER B 1 89 ? 2.428 3.893 8.594 1 98.69 89 SER B C 1
ATOM 3062 O O . SER B 1 89 ? 3.338 3.584 7.82 1 98.69 89 SER B O 1
ATOM 3064 N N . GLY B 1 90 ? 2.254 3.289 9.719 1 98.19 90 GLY B N 1
ATOM 3065 C CA . GLY B 1 90 ? 3.201 2.355 10.305 1 98.19 90 GLY B CA 1
ATOM 3066 C C . GLY B 1 90 ? 3.76 2.83 11.633 1 98.19 90 GLY B C 1
ATOM 3067 O O . GLY B 1 90 ? 3.107 3.59 12.352 1 98.19 90 GLY B O 1
ATOM 3068 N N . GLU B 1 91 ? 5.012 2.373 11.969 1 98.19 91 GLU B N 1
ATOM 3069 C CA . GLU B 1 91 ? 5.531 2.66 13.305 1 98.19 91 GLU B CA 1
ATOM 3070 C C . GLU B 1 91 ? 6.453 3.877 13.289 1 98.19 91 GLU B C 1
ATOM 3072 O O . GLU B 1 91 ? 6.16 4.891 13.922 1 98.19 91 GLU B O 1
ATOM 3077 N N . THR B 1 92 ? 7.559 3.771 12.5 1 98.5 92 THR B N 1
ATOM 3078 C CA . THR B 1 92 ? 8.57 4.828 12.484 1 98.5 92 THR B CA 1
ATOM 3079 C C . THR B 1 92 ? 8.789 5.348 11.07 1 98.5 92 THR B C 1
ATOM 3081 O O . THR B 1 92 ? 9.141 4.582 10.172 1 98.5 92 THR B O 1
ATOM 3084 N N . LEU B 1 93 ? 8.609 6.648 10.906 1 98.88 93 LEU B N 1
ATOM 3085 C CA . LEU B 1 93 ? 8.805 7.32 9.625 1 98.88 93 LEU B CA 1
ATOM 3086 C C . LEU B 1 93 ? 9.82 8.453 9.75 1 98.88 93 LEU B C 1
ATOM 3088 O O . LEU B 1 93 ? 9.789 9.219 10.719 1 98.88 93 LEU B O 1
ATOM 3092 N N . CYS B 1 94 ? 10.688 8.523 8.82 1 98.88 94 CYS B N 1
ATOM 3093 C CA . CYS B 1 94 ? 11.539 9.695 8.648 1 98.88 94 CYS B CA 1
ATOM 3094 C C . CYS B 1 94 ? 11.516 10.188 7.207 1 98.88 94 CYS B C 1
ATOM 3096 O O . CYS B 1 94 ? 11.695 9.398 6.277 1 98.88 94 CYS B O 1
ATOM 3098 N N . VAL B 1 95 ? 11.25 11.445 6.977 1 98.94 95 VAL B N 1
ATOM 3099 C CA . VAL B 1 95 ? 11.328 12.086 5.668 1 98.94 95 VAL B CA 1
ATOM 3100 C C . VAL B 1 95 ? 12.312 13.25 5.723 1 98.94 95 VAL B C 1
ATOM 3102 O O . VAL B 1 95 ? 12.227 14.109 6.609 1 98.94 95 VAL B O 1
ATOM 3105 N N . GLU B 1 96 ? 13.203 13.281 4.738 1 98.88 96 GLU B N 1
ATOM 3106 C CA . GLU B 1 96 ? 14.242 14.305 4.801 1 98.88 96 GLU B CA 1
ATOM 3107 C C . GLU B 1 96 ? 14.578 14.836 3.408 1 98.88 96 GLU B C 1
ATOM 3109 O O . GLU B 1 96 ? 14.562 14.086 2.432 1 98.88 96 GLU B O 1
ATOM 3114 N N . GLU B 1 97 ? 14.906 16.078 3.344 1 98.88 97 GLU B N 1
ATOM 3115 C CA . GLU B 1 97 ? 15.594 16.688 2.213 1 98.88 97 GLU B CA 1
ATOM 3116 C C . GLU B 1 97 ? 14.766 16.578 0.938 1 98.88 97 GLU B C 1
ATOM 3118 O O . GLU B 1 97 ? 15.273 16.203 -0.115 1 98.88 97 GLU B O 1
ATOM 3123 N N . MET B 1 98 ? 13.523 16.891 1.029 1 98.94 98 MET B N 1
ATOM 3124 C CA . MET B 1 98 ? 12.664 16.875 -0.154 1 98.94 98 MET B CA 1
ATOM 3125 C C . MET B 1 98 ? 11.438 17.766 0.054 1 98.94 98 MET B C 1
ATOM 3127 O O . MET B 1 98 ? 11.18 18.219 1.167 1 98.94 98 MET B O 1
ATOM 3131 N N . THR B 1 99 ? 10.703 18.016 -0.997 1 99 99 THR B N 1
ATOM 3132 C CA . THR B 1 99 ? 9.43 18.719 -0.968 1 99 99 THR B CA 1
ATOM 3133 C C . THR B 1 99 ? 8.273 17.766 -1.237 1 99 99 THR B C 1
ATOM 3135 O O . THR B 1 99 ? 8.367 16.906 -2.119 1 99 99 THR B O 1
ATOM 3138 N N . ILE B 1 100 ? 7.277 17.828 -0.424 1 99 100 ILE B N 1
ATOM 3139 C CA . ILE B 1 100 ? 5.988 17.203 -0.711 1 99 100 ILE B CA 1
ATOM 3140 C C . ILE B 1 100 ? 4.93 18.281 -0.922 1 99 100 ILE B C 1
ATOM 3142 O O . ILE B 1 100 ? 4.707 19.125 -0.049 1 99 100 ILE B O 1
ATOM 3146 N N . GLU B 1 101 ? 4.277 18.234 -2.094 1 98.94 101 GLU B N 1
ATOM 3147 C CA . GLU B 1 101 ? 3.363 19.312 -2.463 1 98.94 101 GLU B CA 1
ATOM 3148 C C . GLU B 1 101 ? 2.027 18.766 -2.949 1 98.94 101 GLU B C 1
ATOM 3150 O O . GLU B 1 101 ? 1.99 17.766 -3.67 1 98.94 101 GLU B O 1
ATOM 3155 N N . ASN B 1 102 ? 0.919 19.281 -2.453 1 98.94 102 ASN B N 1
ATOM 3156 C CA . ASN B 1 102 ? -0.366 19.203 -3.139 1 98.94 102 ASN B CA 1
ATOM 3157 C C . ASN B 1 102 ? -0.653 20.469 -3.951 1 98.94 102 ASN B C 1
ATOM 3159 O O . ASN B 1 102 ? -0.841 21.547 -3.385 1 98.94 102 ASN B O 1
ATOM 3163 N N . ASP B 1 103 ? -0.703 20.266 -5.234 1 98.75 103 ASP B N 1
ATOM 3164 C CA . ASP B 1 103 ? -0.793 21.453 -6.078 1 98.75 103 ASP B CA 1
ATOM 3165 C C . ASP B 1 103 ? -2.205 21.625 -6.633 1 98.75 103 ASP B C 1
ATOM 3167 O O . ASP B 1 103 ? -2.385 22.156 -7.73 1 98.75 103 ASP B O 1
ATOM 3171 N N . ALA B 1 104 ? -3.256 21.125 -5.965 1 98.44 104 ALA B N 1
ATOM 3172 C CA . ALA B 1 104 ? -4.648 21.234 -6.395 1 98.44 104 ALA B CA 1
ATOM 3173 C C . ALA B 1 104 ? -5.082 22.688 -6.52 1 98.44 104 ALA B C 1
ATOM 3175 O O . ALA B 1 104 ? -5.973 23.016 -7.309 1 98.44 104 ALA B O 1
ATOM 3176 N N . GLY B 1 105 ? -4.449 23.562 -5.656 1 97 105 GLY B N 1
ATOM 3177 C CA . GLY B 1 105 ? -4.777 24.969 -5.727 1 97 105 GLY B CA 1
ATOM 3178 C C . GLY B 1 105 ? -5.586 25.453 -4.539 1 97 105 GLY B C 1
ATOM 3179 O O . GLY B 1 105 ? -5.703 24.75 -3.533 1 97 105 GLY B O 1
ATOM 3180 N N . PRO B 1 106 ? -6.102 26.672 -4.645 1 96.19 106 PRO B N 1
ATOM 3181 C CA . PRO B 1 106 ? -6.785 27.297 -3.514 1 96.19 106 PRO B CA 1
ATOM 3182 C C . PRO B 1 106 ? -8.07 26.578 -3.117 1 96.19 106 PRO B C 1
ATOM 3184 O O . PRO B 1 106 ? -8.773 26.047 -3.98 1 96.19 106 PRO B O 1
ATOM 3187 N N . GLY B 1 107 ? -8.367 26.656 -1.85 1 92.62 107 GLY B N 1
ATOM 3188 C CA . GLY B 1 107 ? -9.508 25.969 -1.283 1 92.62 107 GLY B CA 1
ATOM 3189 C C . GLY B 1 107 ? -10.828 26.375 -1.918 1 92.62 107 GLY B C 1
ATOM 3190 O O . GLY B 1 107 ? -11.742 25.547 -2.033 1 92.62 107 GLY B O 1
ATOM 3191 N N . ALA B 1 108 ? -10.891 27.625 -2.32 1 89.62 108 ALA B N 1
ATOM 3192 C CA . ALA B 1 108 ? -12.133 28.094 -2.941 1 89.62 108 ALA B CA 1
ATOM 3193 C C . ALA B 1 108 ? -12.492 27.25 -4.16 1 89.62 108 ALA B C 1
ATOM 3195 O O . ALA B 1 108 ? -13.672 27.016 -4.438 1 89.62 108 ALA B O 1
ATOM 3196 N N . LYS B 1 109 ? -11.531 26.75 -4.77 1 91.31 109 LYS B N 1
ATOM 3197 C CA . LYS B 1 109 ? -11.75 25.953 -5.973 1 91.31 109 LYS B CA 1
ATOM 3198 C C . LYS B 1 109 ? -11.555 24.469 -5.695 1 91.31 109 LYS B C 1
ATOM 3200 O O . LYS B 1 109 ? -12.445 23.656 -5.965 1 91.31 109 LYS B O 1
ATOM 3205 N N . ALA B 1 110 ? -10.477 24.078 -5.043 1 96.75 110 ALA B N 1
ATOM 3206 C CA . ALA B 1 110 ? -10.062 22.688 -4.934 1 96.75 110 ALA B CA 1
ATOM 3207 C C . ALA B 1 110 ? -10.555 22.062 -3.633 1 96.75 110 ALA B C 1
ATOM 3209 O O . ALA B 1 110 ? -10.602 20.844 -3.5 1 96.75 110 ALA B O 1
ATOM 3210 N N . GLY B 1 111 ? -11.016 22.938 -2.674 1 97.12 111 GLY B N 1
ATOM 3211 C CA . GLY B 1 111 ? -11.273 22.406 -1.344 1 97.12 111 GLY B CA 1
ATOM 3212 C C . GLY B 1 111 ? -10.008 22.016 -0.605 1 97.12 111 GLY B C 1
ATOM 3213 O O . GLY B 1 111 ? -8.953 22.625 -0.796 1 97.12 111 GLY B O 1
ATOM 3214 N N . GLN B 1 112 ? -10.125 21.141 0.347 1 98.12 112 GLN B N 1
ATOM 3215 C CA . GLN B 1 112 ? -9 20.609 1.112 1 98.12 112 GLN B CA 1
ATOM 3216 C C . GLN B 1 112 ? -8.016 19.875 0.206 1 98.12 112 GLN B C 1
ATOM 3218 O O . GLN B 1 112 ? -8.422 19.172 -0.717 1 98.12 112 GLN B O 1
ATOM 3223 N N . ALA B 1 113 ? -6.785 20.047 0.436 1 98.75 113 ALA B N 1
ATOM 3224 C CA . ALA B 1 113 ? -5.723 19.453 -0.374 1 98.75 113 ALA B CA 1
ATOM 3225 C C . ALA B 1 113 ? -4.523 19.078 0.49 1 98.75 113 ALA B C 1
ATOM 3227 O O . ALA B 1 113 ? -3.574 19.859 0.62 1 98.75 113 ALA B O 1
ATOM 3228 N N . VAL B 1 114 ? -4.488 17.875 0.965 1 98.94 114 VAL B N 1
ATOM 3229 C CA . VAL B 1 114 ? -3.486 17.406 1.92 1 98.94 114 VAL B CA 1
ATOM 3230 C C . VAL B 1 114 ? -2.193 17.062 1.186 1 98.94 114 VAL B C 1
ATOM 3232 O O . VAL B 1 114 ? -2.205 16.281 0.234 1 98.94 114 VAL B O 1
ATOM 3235 N N . ALA B 1 115 ? -1.102 17.688 1.593 1 98.94 115 ALA B N 1
ATOM 3236 C CA . ALA B 1 115 ? 0.195 17.25 1.083 1 98.94 115 ALA B CA 1
ATOM 3237 C C . ALA B 1 115 ? 0.66 15.984 1.788 1 98.94 115 ALA B C 1
ATOM 3239 O O . ALA B 1 115 ? 0.994 14.992 1.137 1 98.94 115 ALA B O 1
ATOM 3240 N N . ALA B 1 116 ? 0.59 16.031 3.102 1 99 116 ALA B N 1
ATOM 3241 C CA . ALA B 1 116 ? 1.036 14.883 3.881 1 99 116 ALA B CA 1
ATOM 3242 C C . ALA B 1 116 ? -0.013 14.477 4.914 1 99 116 ALA B C 1
ATOM 3244 O O . ALA B 1 116 ? -0.403 15.289 5.758 1 99 116 ALA B O 1
ATOM 3245 N N . TYR B 1 117 ? -0.566 13.305 4.793 1 98.94 117 TYR B N 1
ATOM 3246 C CA . TYR B 1 117 ? -1.361 12.609 5.801 1 98.94 117 TYR B CA 1
ATOM 3247 C C . TYR B 1 117 ? -0.486 11.703 6.656 1 98.94 117 TYR B C 1
ATOM 3249 O O . TYR B 1 117 ? -0.112 10.609 6.227 1 98.94 117 TYR B O 1
ATOM 3257 N N . VAL B 1 118 ? -0.107 12.172 7.883 1 98.94 118 VAL B N 1
ATOM 3258 C CA . VAL B 1 118 ? 0.899 11.492 8.695 1 98.94 118 VAL B CA 1
ATOM 3259 C C . VAL B 1 118 ? 0.219 10.703 9.812 1 98.94 118 VAL B C 1
ATOM 3261 O O . VAL B 1 118 ? -0.175 11.273 10.828 1 98.94 118 VAL B O 1
ATOM 3264 N N . ASP B 1 119 ? 0.139 9.445 9.641 1 98.88 119 ASP B N 1
ATOM 3265 C CA . ASP B 1 119 ? -0.527 8.547 10.586 1 98.88 119 ASP B CA 1
ATOM 3266 C C . ASP B 1 119 ? 0.456 7.531 11.164 1 98.88 119 ASP B C 1
ATOM 3268 O O . ASP B 1 119 ? 0.046 6.539 11.766 1 98.88 119 ASP B O 1
ATOM 3272 N N . SER B 1 120 ? 1.765 7.723 11.031 1 98.75 120 SER B N 1
ATOM 3273 C CA . SER B 1 120 ? 2.773 6.891 11.672 1 98.75 120 SER B CA 1
ATOM 3274 C C . SER B 1 120 ? 2.828 7.148 13.172 1 98.75 120 SER B C 1
ATOM 3276 O O . SER B 1 120 ? 2.701 8.289 13.617 1 98.75 120 SER B O 1
ATOM 3278 N N . THR B 1 121 ? 3.148 6.094 13.93 1 98.5 121 THR B N 1
ATOM 3279 C CA . THR B 1 121 ? 3.223 6.242 15.383 1 98.5 121 THR B CA 1
ATOM 3280 C C . THR B 1 121 ? 4.238 7.312 15.766 1 98.5 121 THR B C 1
ATOM 3282 O O . THR B 1 121 ? 3.979 8.141 16.641 1 98.5 121 THR B O 1
ATOM 3285 N N . ARG B 1 122 ? 5.379 7.246 15.18 1 98.75 122 ARG B N 1
ATOM 3286 C CA . ARG B 1 122 ? 6.438 8.242 15.328 1 98.75 122 ARG B CA 1
ATOM 3287 C C . ARG B 1 122 ? 6.918 8.734 13.969 1 98.75 122 ARG B C 1
ATOM 3289 O O . ARG B 1 122 ? 7.324 7.941 13.117 1 98.75 122 ARG B O 1
ATOM 3296 N N . ALA B 1 123 ? 6.902 10.047 13.789 1 98.88 123 ALA B N 1
ATOM 3297 C CA . ALA B 1 123 ? 7.316 10.609 12.5 1 98.88 123 ALA B CA 1
ATOM 3298 C C . ALA B 1 123 ? 8.281 11.766 12.695 1 98.88 123 ALA B C 1
ATOM 3300 O O . ALA B 1 123 ? 8.109 12.586 13.602 1 98.88 123 ALA B O 1
ATOM 3301 N N . VAL B 1 124 ? 9.305 11.789 11.898 1 98.94 124 VAL B N 1
ATOM 3302 C CA . VAL B 1 124 ? 10.266 12.883 11.891 1 98.94 124 VAL B CA 1
ATOM 3303 C C . VAL B 1 124 ? 10.398 13.445 10.477 1 98.94 124 VAL B C 1
ATOM 3305 O O . VAL B 1 124 ? 10.617 12.695 9.516 1 98.94 124 VAL B O 1
ATOM 3308 N N . PHE B 1 125 ? 10.227 14.719 10.336 1 98.94 125 PHE B N 1
ATOM 3309 C CA . PHE B 1 125 ? 10.492 15.461 9.109 1 98.94 125 PHE B CA 1
ATOM 3310 C C . PHE B 1 125 ? 11.633 16.453 9.312 1 98.94 125 PHE B C 1
ATOM 3312 O O . PHE B 1 125 ? 11.594 17.266 10.242 1 98.94 125 PHE B O 1
ATOM 3319 N N . ARG B 1 126 ? 12.656 16.375 8.453 1 98.81 126 ARG B N 1
ATOM 3320 C CA . ARG B 1 126 ? 13.82 17.234 8.555 1 98.81 126 ARG B CA 1
ATOM 3321 C C . ARG B 1 126 ? 14.156 17.859 7.207 1 98.81 126 ARG B C 1
ATOM 3323 O O . ARG B 1 126 ? 14.383 17.156 6.227 1 98.81 126 ARG B O 1
ATOM 3330 N N . ARG B 1 127 ? 14.234 19.188 7.184 1 98.88 127 ARG B N 1
ATOM 3331 C CA . ARG B 1 127 ? 14.586 19.891 5.953 1 98.88 127 ARG B CA 1
ATOM 3332 C C . ARG B 1 127 ? 13.656 19.5 4.812 1 98.88 127 ARG B C 1
ATOM 3334 O O . ARG B 1 127 ? 14.117 19.156 3.721 1 98.88 127 ARG B O 1
ATOM 3341 N N . VAL B 1 128 ? 12.422 19.578 5.156 1 98.94 128 VAL B N 1
ATOM 3342 C CA . VAL B 1 128 ? 11.359 19.234 4.219 1 98.94 128 VAL B CA 1
ATOM 3343 C C . VAL B 1 128 ? 10.469 20.469 3.99 1 98.94 128 VAL B C 1
ATOM 3345 O O . VAL B 1 128 ? 10.258 21.266 4.906 1 98.94 128 VAL B O 1
ATOM 3348 N N . LYS B 1 129 ? 10 20.656 2.758 1 99 129 LYS B N 1
ATOM 3349 C CA . LYS B 1 129 ? 8.922 21.594 2.469 1 99 129 LYS B CA 1
ATOM 3350 C C . LYS B 1 129 ? 7.598 20.875 2.268 1 99 129 LYS B C 1
ATOM 3352 O O . LYS B 1 129 ? 7.516 19.922 1.479 1 99 129 LYS B O 1
ATOM 3357 N N . LEU B 1 130 ? 6.609 21.188 3.064 1 99 130 LEU B N 1
ATOM 3358 C CA . LEU B 1 130 ? 5.227 20.781 2.857 1 99 130 LEU B CA 1
ATOM 3359 C C . LEU B 1 130 ? 4.387 21.922 2.312 1 99 130 LEU B C 1
ATOM 3361 O O . LEU B 1 130 ? 4.172 22.922 3.002 1 99 130 LEU B O 1
ATOM 3365 N N . LEU B 1 131 ? 3.93 21.766 1.05 1 98.94 131 LEU B N 1
ATOM 3366 C CA . LEU B 1 131 ? 3.338 22.922 0.365 1 98.94 131 LEU B CA 1
ATOM 3367 C C . LEU B 1 131 ? 1.918 22.594 -0.095 1 98.94 131 LEU B C 1
ATOM 3369 O O . LEU B 1 131 ? 1.657 21.516 -0.613 1 98.94 131 LEU B O 1
ATOM 3373 N N . GLY B 1 132 ? 1.031 23.453 0.127 1 98.62 132 GLY B N 1
ATOM 3374 C CA . GLY B 1 132 ? -0.357 23.359 -0.296 1 98.62 132 GLY B CA 1
ATOM 3375 C C . GLY B 1 132 ? -1.143 24.625 -0.03 1 98.62 132 GLY B C 1
ATOM 3376 O O . GLY B 1 132 ? -0.6 25.734 -0.122 1 98.62 132 GLY B O 1
ATOM 3377 N N . SER B 1 133 ? -2.471 24.531 0.101 1 97.81 133 SER B N 1
ATOM 3378 C CA . SER B 1 133 ? -3.371 25.625 0.471 1 97.81 133 SER B CA 1
ATOM 3379 C C . SER B 1 133 ? -4.195 25.266 1.704 1 97.81 133 SER B C 1
ATOM 3381 O O . SER B 1 133 ? -3.697 25.328 2.83 1 97.81 133 SER B O 1
ATOM 3383 N N . GLN B 1 134 ? -5.336 24.672 1.489 1 98.38 134 GLN B N 1
ATOM 3384 C CA . GLN B 1 134 ? -6.164 24.281 2.623 1 98.38 134 GLN B CA 1
ATOM 3385 C C . GLN B 1 134 ? -5.828 22.859 3.074 1 98.38 134 GLN B C 1
ATOM 3387 O O . GLN B 1 134 ? -5.781 21.938 2.256 1 98.38 134 GLN B O 1
ATOM 3392 N N . ASP B 1 135 ? -5.562 22.656 4.406 1 98.69 135 ASP B N 1
ATOM 3393 C CA . ASP B 1 135 ? -5.336 21.344 5 1 98.69 135 ASP B CA 1
ATOM 3394 C C . ASP B 1 135 ? -4.074 20.688 4.43 1 98.69 135 ASP B C 1
ATOM 3396 O O . ASP B 1 135 ? -4.113 19.547 3.969 1 98.69 135 ASP B O 1
ATOM 3400 N N . THR B 1 136 ? -2.916 21.344 4.598 1 98.94 136 THR B N 1
ATOM 3401 C CA . THR B 1 136 ? -1.663 20.875 4.004 1 98.94 136 THR B CA 1
ATOM 3402 C C . THR B 1 136 ? -1.121 19.672 4.75 1 98.94 136 THR B C 1
ATOM 3404 O O . THR B 1 136 ? -0.782 18.656 4.133 1 98.94 136 THR B O 1
ATOM 3407 N N . LEU B 1 137 ? -1.027 19.766 6.043 1 99 137 LEU B N 1
ATOM 3408 C CA . LEU B 1 137 ? -0.445 18.734 6.895 1 99 137 LEU B CA 1
ATOM 3409 C C . LEU B 1 137 ? -1.474 18.203 7.891 1 99 137 LEU B C 1
ATOM 3411 O O . LEU B 1 137 ? -1.939 18.953 8.758 1 99 137 LEU B O 1
ATOM 3415 N N . PHE B 1 138 ? -1.814 16.984 7.734 1 98.94 138 PHE B N 1
ATOM 3416 C CA . PHE B 1 138 ? -2.674 16.328 8.711 1 98.94 138 PHE B CA 1
ATOM 3417 C C . PHE B 1 138 ? -1.848 15.516 9.695 1 98.94 138 PHE B C 1
ATOM 3419 O O . PHE B 1 138 ? -1.226 14.523 9.312 1 98.94 138 PHE B O 1
ATOM 3426 N N . CYS B 1 139 ? -1.873 15.898 10.875 1 98.94 139 CYS B N 1
ATOM 3427 C CA . CYS B 1 139 ? -1.259 15.148 11.969 1 98.94 139 CYS B CA 1
ATOM 3428 C C . CYS B 1 139 ? -2.271 14.219 12.625 1 98.94 139 CYS B C 1
ATOM 3430 O O . CYS B 1 139 ? -2.951 14.609 13.578 1 98.94 139 CYS B O 1
ATOM 3432 N N . ALA B 1 140 ? -2.297 13.008 12.258 1 98.69 140 ALA B N 1
ATOM 3433 C CA . ALA B 1 140 ? -3.246 12.039 12.789 1 98.69 140 ALA B CA 1
ATOM 3434 C C . ALA B 1 140 ? -3.027 11.82 14.289 1 98.69 140 ALA B C 1
ATOM 3436 O O . ALA B 1 140 ? -1.936 12.07 14.805 1 98.69 140 ALA B O 1
ATOM 3437 N N . PRO B 1 141 ? -4.098 11.328 15 1 98.5 141 PRO B N 1
ATOM 3438 C CA . PRO B 1 141 ? -5.281 10.625 14.5 1 98.5 141 PRO B CA 1
ATOM 3439 C C . PRO B 1 141 ? -6.449 11.562 14.203 1 98.5 141 PRO B C 1
ATOM 3441 O O . PRO B 1 141 ? -6.402 12.742 14.562 1 98.5 141 PRO B O 1
ATOM 3444 N N . LEU B 1 142 ? -7.465 11.023 13.578 1 98.44 142 LEU B N 1
ATOM 3445 C CA . LEU B 1 142 ? -8.781 11.625 13.414 1 98.44 142 LEU B CA 1
ATOM 3446 C C . LEU B 1 142 ? -9.5 11.734 14.75 1 98.44 142 LEU B C 1
ATOM 3448 O O . LEU B 1 142 ? -9.234 10.953 15.672 1 98.44 142 LEU B O 1
ATOM 3452 N N . PRO B 1 143 ? -10.43 12.734 14.75 1 96.62 143 PRO B N 1
ATOM 3453 C CA . PRO B 1 143 ? -11.375 12.672 15.875 1 96.62 143 PRO B CA 1
ATOM 3454 C C . PRO B 1 143 ? -12.188 11.383 15.891 1 96.62 143 PRO B C 1
ATOM 3456 O O . PRO B 1 143 ? -12.219 10.656 14.898 1 96.62 143 PRO B O 1
ATOM 3459 N N . GLU B 1 144 ? -12.852 11.109 17.016 1 95.12 144 GLU B N 1
ATOM 3460 C CA . GLU B 1 144 ? -13.609 9.875 17.172 1 95.12 144 GLU B CA 1
ATOM 3461 C C . GLU B 1 144 ? -14.797 9.828 16.203 1 95.12 144 GLU B C 1
ATOM 3463 O O . GLU B 1 144 ? -15.125 8.766 15.68 1 95.12 144 GLU B O 1
ATOM 3468 N N . LYS B 1 145 ? -15.414 11.031 16.016 1 94.44 145 LYS B N 1
ATOM 3469 C CA . LYS B 1 145 ? -16.609 11.07 15.188 1 94.44 145 LYS B CA 1
ATOM 3470 C C . LYS B 1 145 ? -16.516 12.164 14.133 1 94.44 145 LYS B C 1
ATOM 3472 O O . LYS B 1 145 ? -16.016 13.258 14.406 1 94.44 145 LYS B O 1
ATOM 3477 N N . GLU B 1 146 ? -17.047 11.828 12.93 1 94.62 146 GLU B N 1
ATOM 3478 C CA . GLU B 1 146 ? -17.125 12.844 11.883 1 94.62 146 GLU B CA 1
ATOM 3479 C C . GLU B 1 146 ? -18.266 13.82 12.156 1 94.62 146 GLU B C 1
ATOM 3481 O O . GLU B 1 146 ? -19.219 13.492 12.859 1 94.62 146 GLU B O 1
ATOM 3486 N N . ARG B 1 147 ? -18.203 15.023 11.625 1 89.12 147 ARG B N 1
ATOM 3487 C CA . ARG B 1 147 ? -19.266 16.016 11.766 1 89.12 147 ARG B CA 1
ATOM 3488 C C . ARG B 1 147 ? -20.297 15.883 10.656 1 89.12 147 ARG B C 1
ATOM 3490 O O . ARG B 1 147 ? -21.469 16.219 10.844 1 89.12 147 ARG B O 1
ATOM 3497 N N . GLU B 1 148 ? -19.797 15.484 9.562 1 89.69 148 GLU B N 1
ATOM 3498 C CA . GLU B 1 148 ? -20.656 15.273 8.406 1 89.69 148 GLU B CA 1
ATOM 3499 C C . GLU B 1 148 ? -20.422 13.898 7.781 1 89.69 148 GLU B C 1
ATOM 3501 O O . GLU B 1 148 ? -19.344 13.32 7.93 1 89.69 148 GLU B O 1
ATOM 3506 N N . LYS B 1 149 ? -21.5 13.555 7.09 1 87.69 149 LYS B N 1
ATOM 3507 C CA . LYS B 1 149 ? -21.406 12.25 6.441 1 87.69 149 LYS B CA 1
ATOM 3508 C C . LYS B 1 149 ? -20.203 12.18 5.504 1 87.69 149 LYS B C 1
ATOM 3510 O O . LYS B 1 149 ? -19.969 13.102 4.727 1 87.69 149 LYS B O 1
ATOM 3515 N N . ASP B 1 150 ? -19.359 11.125 5.629 1 89 150 ASP B N 1
ATOM 3516 C CA . ASP B 1 150 ? -18.203 10.836 4.789 1 89 150 ASP B CA 1
ATOM 3517 C C . ASP B 1 150 ? -17.078 11.828 5.055 1 89 150 ASP B C 1
ATOM 3519 O O . ASP B 1 150 ? -16.141 11.945 4.254 1 89 150 ASP B O 1
ATOM 3523 N N . GLY B 1 151 ? -17.219 12.531 6.199 1 94.62 151 GLY B N 1
ATOM 3524 C CA . GLY B 1 151 ? -16.203 13.516 6.543 1 94.62 151 GLY B CA 1
ATOM 3525 C C . GLY B 1 151 ? -14.836 12.906 6.77 1 94.62 151 GLY B C 1
ATOM 3526 O O . GLY B 1 151 ? -13.82 13.602 6.691 1 94.62 151 GLY B O 1
ATOM 3527 N N . PHE B 1 152 ? -14.82 11.586 7.074 1 97.44 152 PHE B N 1
ATOM 3528 C CA . PHE B 1 152 ? -13.555 10.914 7.332 1 97.44 152 PHE B CA 1
ATOM 3529 C C . PHE B 1 152 ? -13.258 9.883 6.25 1 97.44 152 PHE B C 1
ATOM 3531 O O . PHE B 1 152 ? -12.398 9.016 6.434 1 97.44 152 PHE B O 1
ATOM 3538 N N . LEU B 1 153 ? -14.039 9.953 5.148 1 97.12 153 LEU B N 1
ATOM 3539 C CA . LEU B 1 153 ? -13.828 9.016 4.055 1 97.12 153 LEU B CA 1
ATOM 3540 C C . LEU B 1 153 ? -12.367 9.023 3.605 1 97.12 153 LEU B C 1
ATOM 3542 O O . LEU B 1 153 ? -11.852 10.062 3.193 1 97.12 153 LEU B O 1
ATOM 3546 N N . GLY B 1 154 ? -11.703 7.93 3.773 1 97.62 154 GLY B N 1
ATOM 3547 C CA . GLY B 1 154 ? -10.281 7.816 3.48 1 97.62 154 GLY B CA 1
ATOM 3548 C C . GLY B 1 154 ? -9.602 6.691 4.234 1 97.62 154 GLY B C 1
ATOM 3549 O O . GLY B 1 154 ? -10.273 5.805 4.77 1 97.62 154 GLY B O 1
ATOM 3550 N N . PRO B 1 155 ? -8.305 6.648 4.266 1 98.06 155 PRO B N 1
ATOM 3551 C CA . PRO B 1 155 ? -7.535 5.48 4.699 1 98.06 155 PRO B CA 1
ATOM 3552 C C . PRO B 1 155 ? -7.789 5.117 6.16 1 98.06 155 PRO B C 1
ATOM 3554 O O . PRO B 1 155 ? -7.723 3.943 6.527 1 98.06 155 PRO B O 1
ATOM 3557 N N . ARG B 1 156 ? -8.172 6.086 7.031 1 98.19 156 ARG B N 1
ATOM 3558 C CA . ARG B 1 156 ? -8.242 5.766 8.453 1 98.19 156 ARG B CA 1
ATOM 3559 C C . ARG B 1 156 ? -9.617 6.109 9.023 1 98.19 156 ARG B C 1
ATOM 3561 O O . ARG B 1 156 ? -9.781 6.203 10.242 1 98.19 156 ARG B O 1
ATOM 3568 N N . GLY B 1 157 ? -10.547 6.293 8.086 1 97.81 157 GLY B N 1
ATOM 3569 C CA . GLY B 1 157 ? -11.898 6.629 8.516 1 97.81 157 GLY B CA 1
ATOM 3570 C C . GLY B 1 157 ? -12.516 5.574 9.422 1 97.81 157 GLY B C 1
ATOM 3571 O O . GLY B 1 157 ? -13.227 5.906 10.375 1 97.81 157 GLY B O 1
ATOM 3572 N N . LEU B 1 158 ? -12.141 4.293 9.188 1 96.75 158 LEU B N 1
ATOM 3573 C CA . LEU B 1 158 ? -12.766 3.184 9.898 1 96.75 158 LEU B CA 1
ATOM 3574 C C . LEU B 1 158 ? -11.82 2.592 10.938 1 96.75 158 LEU B C 1
ATOM 3576 O O . LEU B 1 158 ? -12.172 1.647 11.641 1 96.75 158 LEU B O 1
ATOM 3580 N N . ALA B 1 159 ? -10.672 3.098 11.016 1 96.5 159 ALA B N 1
ATOM 3581 C CA . ALA B 1 159 ? -9.625 2.52 11.852 1 96.5 159 ALA B CA 1
ATOM 3582 C C . ALA B 1 159 ? -9.727 3.023 13.281 1 96.5 159 ALA B C 1
ATOM 3584 O O . ALA B 1 159 ? -10.227 4.125 13.531 1 96.5 159 ALA B O 1
ATOM 3585 N N . PRO B 1 160 ? -9.234 2.189 14.227 1 95.81 160 PRO B N 1
ATOM 3586 C CA . PRO B 1 160 ? -9.086 2.74 15.57 1 95.81 160 PRO B CA 1
ATOM 3587 C C . PRO B 1 160 ? -8.141 3.943 15.617 1 95.81 160 PRO B C 1
ATOM 3589 O O . PRO B 1 160 ? -7.215 4.035 14.805 1 95.81 160 PRO B O 1
ATOM 3592 N N . ARG B 1 161 ? -8.445 4.84 16.562 1 97.31 161 ARG B N 1
ATOM 3593 C CA . ARG B 1 161 ? -7.574 6 16.75 1 97.31 161 ARG B CA 1
ATOM 3594 C C . ARG B 1 161 ? -6.32 5.633 17.531 1 97.31 161 ARG B C 1
ATOM 3596 O O . ARG B 1 161 ? -6.41 5.098 18.641 1 97.31 161 ARG B O 1
ATOM 3603 N N . LYS B 1 162 ? -5.23 5.895 16.922 1 96.12 162 LYS B N 1
ATOM 3604 C CA . LYS B 1 162 ? -3.953 5.66 17.578 1 96.12 162 LYS B CA 1
ATOM 3605 C C . LYS B 1 162 ? -3.166 6.961 17.734 1 96.12 162 LYS B C 1
ATOM 3607 O O . LYS B 1 162 ? -3.059 7.742 16.781 1 96.12 162 LYS B O 1
ATOM 3612 N N . PRO B 1 163 ? -2.637 7.145 18.953 1 97.44 163 PRO B N 1
ATOM 3613 C CA . PRO B 1 163 ? -1.849 8.367 19.141 1 97.44 163 PRO B CA 1
ATOM 3614 C C . PRO B 1 163 ? -0.612 8.406 18.234 1 97.44 163 PRO B C 1
ATOM 3616 O O . PRO B 1 163 ? 0.011 7.375 17.984 1 97.44 163 PRO B O 1
ATOM 3619 N N . THR B 1 164 ? -0.285 9.57 17.812 1 98.56 164 THR B N 1
ATOM 3620 C CA . THR B 1 164 ? 0.941 9.797 17.062 1 98.56 164 THR B CA 1
ATOM 3621 C C . THR B 1 164 ? 1.777 10.898 17.688 1 98.56 164 THR B C 1
ATOM 3623 O O . THR B 1 164 ? 1.233 11.828 18.297 1 98.56 164 THR B O 1
ATOM 3626 N N . ALA B 1 165 ? 3.1 10.773 17.609 1 98.81 165 ALA B N 1
ATOM 3627 C CA . ALA B 1 165 ? 4.074 11.789 18 1 98.81 165 ALA B CA 1
ATOM 3628 C C . ALA B 1 165 ? 4.934 12.203 16.812 1 98.81 165 ALA B C 1
ATOM 3630 O O . ALA B 1 165 ? 5.609 11.367 16.203 1 98.81 165 ALA B O 1
ATOM 3631 N N . GLN B 1 166 ? 4.926 13.508 16.531 1 98.94 166 GLN B N 1
ATOM 3632 C CA . GLN B 1 166 ? 5.531 13.961 15.281 1 98.94 166 GLN B CA 1
ATOM 3633 C C . GLN B 1 166 ? 6.496 15.117 15.523 1 98.94 166 GLN B C 1
ATOM 3635 O O . GLN B 1 166 ? 6.227 15.992 16.344 1 98.94 166 GLN B O 1
ATOM 3640 N N . TYR B 1 167 ? 7.633 15.094 14.859 1 98.94 167 TYR B N 1
ATOM 3641 C CA . TYR B 1 167 ? 8.68 16.094 15 1 98.94 167 TYR B CA 1
ATOM 3642 C C . TYR B 1 167 ? 9.047 16.703 13.648 1 98.94 167 TYR B C 1
ATOM 3644 O O . TYR B 1 167 ? 9.422 15.977 12.719 1 98.94 167 TYR B O 1
ATOM 3652 N N . TYR B 1 168 ? 8.922 17.953 13.523 1 98.94 168 TYR B N 1
ATOM 3653 C CA . TYR B 1 168 ? 9.289 18.719 12.336 1 98.94 168 TYR B CA 1
ATOM 3654 C C . TYR B 1 168 ? 10.406 19.703 12.648 1 98.94 168 TYR B C 1
ATOM 3656 O O . TYR B 1 168 ? 10.258 20.578 13.516 1 98.94 168 TYR B O 1
ATOM 3664 N N . THR B 1 169 ? 11.516 19.609 11.992 1 98.94 169 THR B N 1
ATOM 3665 C CA . THR B 1 169 ? 12.617 20.516 12.258 1 98.94 169 THR B CA 1
ATOM 3666 C C . THR B 1 169 ? 13.227 21.031 10.961 1 98.94 169 THR B C 1
ATOM 3668 O O . THR B 1 169 ? 13.406 20.281 10.008 1 98.94 169 THR B O 1
ATOM 3671 N N . ASP B 1 170 ? 13.469 22.312 10.898 1 98.88 170 ASP B N 1
ATOM 3672 C CA . ASP B 1 170 ? 14.055 22.953 9.727 1 98.88 170 ASP B CA 1
ATOM 3673 C C . ASP B 1 170 ? 13.211 22.719 8.477 1 98.88 170 ASP B C 1
ATOM 3675 O O . ASP B 1 170 ? 13.75 22.453 7.402 1 98.88 170 ASP B O 1
ATOM 3679 N N . CYS B 1 171 ? 11.891 22.766 8.719 1 98.94 171 CYS B N 1
ATOM 3680 C CA . CYS B 1 171 ? 10.938 22.578 7.629 1 98.94 171 CYS B CA 1
ATOM 3681 C C . CYS B 1 171 ? 10.281 23.891 7.238 1 98.94 171 CYS B C 1
ATOM 3683 O O . CYS B 1 171 ? 10.344 24.875 7.984 1 98.94 171 CYS B O 1
ATOM 3685 N N . GLU B 1 172 ? 9.766 23.938 6.051 1 98.94 172 GLU B N 1
ATOM 3686 C CA . GLU B 1 172 ? 8.797 24.938 5.621 1 98.94 172 GLU B CA 1
ATOM 3687 C C . GLU B 1 172 ? 7.422 24.297 5.402 1 98.94 172 GLU B C 1
ATOM 3689 O O . GLU B 1 172 ? 7.293 23.312 4.684 1 98.94 172 GLU B O 1
ATOM 3694 N N . ILE B 1 173 ? 6.422 24.797 6.07 1 99 173 ILE B N 1
ATOM 3695 C CA . ILE B 1 173 ? 5.047 24.344 5.887 1 99 173 ILE B CA 1
ATOM 3696 C C . ILE B 1 173 ? 4.18 25.516 5.43 1 99 173 ILE B C 1
ATOM 3698 O O . ILE B 1 173 ? 4.137 26.562 6.082 1 99 173 ILE B O 1
ATOM 3702 N N . ALA B 1 174 ? 3.531 25.328 4.289 1 98.94 174 ALA B N 1
ATOM 3703 C CA . ALA B 1 174 ? 2.795 26.438 3.697 1 98.94 174 ALA B CA 1
ATOM 3704 C C . ALA B 1 174 ? 1.343 26.062 3.428 1 98.94 174 ALA B C 1
ATOM 3706 O O . ALA B 1 174 ? 1.056 24.922 3.037 1 98.94 174 ALA B O 1
ATOM 3707 N N . GLY B 1 175 ? 0.45 26.953 3.611 1 98.69 175 GLY B N 1
ATOM 3708 C CA . GLY B 1 175 ? -0.97 26.812 3.33 1 98.69 175 GLY B CA 1
ATOM 3709 C C . GLY B 1 175 ? -1.771 28.062 3.666 1 98.69 175 GLY B C 1
ATOM 3710 O O . GLY B 1 175 ? -1.199 29.109 3.949 1 98.69 175 GLY B O 1
ATOM 3711 N N . ASP B 1 176 ? -3.115 28 3.58 1 97.5 176 ASP B N 1
ATOM 3712 C CA . ASP B 1 176 ? -3.922 29.188 3.846 1 97.5 176 ASP B CA 1
ATOM 3713 C C . ASP B 1 176 ? -4.969 28.906 4.922 1 97.5 176 ASP B C 1
ATOM 3715 O O . ASP B 1 176 ? -5.117 29.672 5.871 1 97.5 176 ASP B O 1
ATOM 3719 N N . ILE B 1 177 ? -5.688 27.797 4.773 1 98.06 177 ILE B N 1
ATOM 3720 C CA . ILE B 1 177 ? -6.754 27.516 5.727 1 98.06 177 ILE B CA 1
ATOM 3721 C C . ILE B 1 177 ? -6.445 26.219 6.48 1 98.06 177 ILE B C 1
ATOM 3723 O O . ILE B 1 177 ? -6.328 25.156 5.871 1 98.06 177 ILE B O 1
ATOM 3727 N N . ASP B 1 178 ? -6.34 26.312 7.836 1 98.31 178 ASP B N 1
ATOM 3728 C CA . ASP B 1 178 ? -6.145 25.141 8.695 1 98.31 178 ASP B CA 1
ATOM 3729 C C . ASP B 1 178 ? -5.043 24.234 8.148 1 98.31 178 ASP B C 1
ATOM 3731 O O . ASP B 1 178 ? -5.219 23.031 8.062 1 98.31 178 ASP B O 1
ATOM 3735 N N . PHE B 1 179 ? -3.941 24.828 7.773 1 98.69 179 PHE B N 1
ATOM 3736 C CA . PHE B 1 179 ? -3.045 24.031 6.938 1 98.69 179 PHE B CA 1
ATOM 3737 C C . PHE B 1 179 ? -2.141 23.156 7.789 1 98.69 179 PHE B C 1
ATOM 3739 O O . PHE B 1 179 ? -1.384 22.328 7.262 1 98.69 179 PHE B O 1
ATOM 3746 N N . ILE B 1 180 ? -2.178 23.266 9.062 1 98.94 180 ILE B N 1
ATOM 3747 C CA . ILE B 1 180 ? -1.679 22.281 10.016 1 98.94 180 ILE B CA 1
ATOM 3748 C C . ILE B 1 180 ? -2.809 21.844 10.938 1 98.94 180 ILE B C 1
ATOM 3750 O O . ILE B 1 180 ? -3.273 22.625 11.773 1 98.94 180 ILE B O 1
ATOM 3754 N N . PHE B 1 181 ? -3.273 20.594 10.828 1 98.81 181 PHE B N 1
ATOM 3755 C CA . PHE B 1 181 ? -4.48 20.219 11.562 1 98.81 181 PHE B CA 1
ATOM 3756 C C . PHE B 1 181 ? -4.414 18.766 12 1 98.81 181 PHE B C 1
ATOM 3758 O O . PHE B 1 181 ? -3.568 18 11.531 1 98.81 181 PHE B O 1
ATOM 3765 N N . GLY B 1 182 ? -5.246 18.391 12.953 1 98.56 182 GLY B N 1
ATOM 3766 C CA . GLY B 1 182 ? -5.34 17 13.367 1 98.56 182 GLY B CA 1
ATOM 3767 C C . GLY B 1 182 ? -5.199 16.812 14.859 1 98.56 182 GLY B C 1
ATOM 3768 O O . GLY B 1 182 ? -5.234 17.781 15.625 1 98.56 182 GLY B O 1
ATOM 3769 N N . GLY B 1 183 ? -5.133 15.539 15.234 1 98.31 183 GLY B N 1
ATOM 3770 C CA . GLY B 1 183 ? -5.199 15.203 16.641 1 98.31 183 GLY B CA 1
ATOM 3771 C C . GLY B 1 183 ? -3.877 14.719 17.203 1 98.31 183 GLY B C 1
ATOM 3772 O O . GLY B 1 183 ? -3.807 14.289 18.359 1 98.31 183 GLY B O 1
ATOM 3773 N N . GLY B 1 184 ? -2.816 14.773 16.453 1 98.44 184 GLY B N 1
ATOM 3774 C CA . GLY B 1 184 ? -1.52 14.281 16.891 1 98.44 184 GLY B CA 1
ATOM 3775 C C . GLY B 1 184 ? -0.796 15.242 17.812 1 98.44 184 GLY B C 1
ATOM 3776 O O . GLY B 1 184 ? -1.2 16.406 17.953 1 98.44 184 GLY B O 1
ATOM 3777 N N . ASP B 1 185 ? 0.198 14.758 18.5 1 98.81 185 ASP B N 1
ATOM 3778 C CA . ASP B 1 185 ? 1.165 15.562 19.234 1 98.81 185 ASP B CA 1
ATOM 3779 C C . ASP B 1 185 ? 2.375 15.898 18.359 1 98.81 185 ASP B C 1
ATOM 3781 O O . ASP B 1 185 ? 3.057 15.008 17.859 1 98.81 185 ASP B O 1
ATOM 3785 N N . ALA B 1 186 ? 2.629 17.188 18.219 1 98.94 186 ALA B N 1
ATOM 3786 C CA . ALA B 1 186 ? 3.668 17.562 17.266 1 98.94 186 ALA B CA 1
ATOM 3787 C C . ALA B 1 186 ? 4.504 18.719 17.781 1 98.94 186 ALA B C 1
ATOM 3789 O O . ALA B 1 186 ? 3.969 19.656 18.391 1 98.94 186 ALA B O 1
ATOM 3790 N N . LEU B 1 187 ? 5.766 18.609 17.609 1 98.94 187 LEU B N 1
ATOM 3791 C CA . LEU B 1 187 ? 6.707 19.703 17.859 1 98.94 187 LEU B CA 1
ATOM 3792 C C . LEU B 1 187 ? 7.293 20.219 16.547 1 98.94 187 LEU B C 1
ATOM 3794 O O . LEU B 1 187 ? 7.855 19.438 15.766 1 98.94 187 LEU B O 1
ATOM 3798 N N . PHE B 1 188 ? 7.094 21.5 16.281 1 99 188 PHE B N 1
ATOM 3799 C CA . PHE B 1 188 ? 7.703 22.203 15.164 1 99 188 PHE B CA 1
ATOM 3800 C C . PHE B 1 188 ? 8.852 23.078 15.641 1 99 188 PHE B C 1
ATOM 3802 O O . PHE B 1 188 ? 8.648 24.031 16.391 1 99 188 PHE B O 1
ATOM 3809 N N . GLU B 1 189 ? 10.039 22.719 15.234 1 98.88 189 GLU B N 1
ATOM 3810 C CA . GLU B 1 189 ? 11.242 23.391 15.719 1 98.88 189 GLU B CA 1
ATOM 3811 C C . GLU B 1 189 ? 12.031 24.016 14.57 1 98.88 189 GLU B C 1
ATOM 3813 O O . GLU B 1 189 ? 12.414 23.312 13.625 1 98.88 189 GLU B O 1
ATOM 3818 N N . ASN B 1 190 ? 12.312 25.312 14.641 1 98.88 190 ASN B N 1
ATOM 3819 C CA . ASN B 1 190 ? 13.102 26.016 13.633 1 98.88 190 ASN B CA 1
ATOM 3820 C C . ASN B 1 190 ? 12.477 25.906 12.25 1 98.88 190 ASN B C 1
ATOM 3822 O O . ASN B 1 190 ? 13.172 25.656 11.266 1 98.88 190 ASN B O 1
ATOM 3826 N N . CYS B 1 191 ? 11.164 26.047 12.242 1 98.94 191 CYS B N 1
ATOM 3827 C CA . CYS B 1 191 ? 10.445 25.922 10.984 1 98.94 191 CYS B CA 1
ATOM 3828 C C . CYS B 1 191 ? 10.016 27.297 10.469 1 98.94 191 CYS B C 1
ATOM 3830 O O . CYS B 1 191 ? 9.961 28.266 11.234 1 98.94 191 CYS B O 1
ATOM 3832 N N . VAL B 1 192 ? 9.812 27.391 9.18 1 99 192 VAL B N 1
ATOM 3833 C CA . VAL B 1 192 ? 9.102 28.5 8.555 1 99 192 VAL B CA 1
ATOM 3834 C C . VAL B 1 192 ? 7.648 28.094 8.305 1 99 192 VAL B C 1
ATOM 3836 O O . VAL B 1 192 ? 7.375 27.125 7.605 1 99 192 VAL B O 1
ATOM 3839 N N . ILE B 1 193 ? 6.77 28.797 8.961 1 99 193 ILE B N 1
ATOM 3840 C CA . ILE B 1 193 ? 5.336 28.609 8.75 1 99 193 ILE B CA 1
ATOM 3841 C C . ILE B 1 193 ? 4.797 29.719 7.848 1 99 193 ILE B C 1
ATOM 3843 O O . ILE B 1 193 ? 4.66 30.859 8.273 1 99 193 ILE B O 1
ATOM 3847 N N . ARG B 1 194 ? 4.465 29.406 6.609 1 98.94 194 ARG B N 1
ATOM 3848 C CA . ARG B 1 194 ? 4.156 30.438 5.625 1 98.94 194 ARG B CA 1
ATOM 3849 C C . ARG B 1 194 ? 2.688 30.375 5.211 1 98.94 194 ARG B C 1
ATOM 3851 O O . ARG B 1 194 ? 2.252 29.406 4.582 1 98.94 194 ARG B O 1
ATOM 3858 N N . THR B 1 195 ? 1.916 31.438 5.559 1 98.81 195 THR B N 1
ATOM 3859 C CA . THR B 1 195 ? 0.554 31.531 5.047 1 98.81 195 THR B CA 1
ATOM 3860 C C . THR B 1 195 ? 0.55 32.062 3.617 1 98.81 195 THR B C 1
ATOM 3862 O O . THR B 1 195 ? 1.081 33.156 3.352 1 98.81 195 THR B O 1
ATOM 3865 N N . VAL B 1 196 ? -0.06 31.281 2.75 1 98.31 196 VAL B N 1
ATOM 3866 C CA . VAL B 1 196 ? -0.147 31.656 1.344 1 98.31 196 VAL B CA 1
ATOM 3867 C C . VAL B 1 196 ? -1.289 32.656 1.146 1 98.31 196 VAL B C 1
ATOM 3869 O O . VAL B 1 196 ? -2.387 32.469 1.674 1 98.31 196 VAL B O 1
ATOM 3872 N N . ASP B 1 197 ? -0.987 33.719 0.41 1 97.88 197 ASP B N 1
ATOM 3873 C CA . ASP B 1 197 ? -2.027 34.688 0.117 1 97.88 197 ASP B CA 1
ATOM 3874 C C . ASP B 1 197 ? -2.861 34.281 -1.089 1 97.88 197 ASP B C 1
ATOM 3876 O O . ASP B 1 197 ? -2.484 34.531 -2.234 1 97.88 197 ASP B O 1
ATOM 3880 N N . ASN B 1 198 ? -3.936 33.688 -0.816 1 96.31 198 ASN B N 1
ATOM 3881 C CA . ASN B 1 198 ? -4.887 33.344 -1.866 1 96.31 198 ASN B CA 1
ATOM 3882 C C . ASN B 1 198 ? -6.035 34.344 -1.938 1 96.31 198 ASN B C 1
ATOM 3884 O O . ASN B 1 198 ? -7.094 34.031 -2.492 1 96.31 198 ASN B O 1
ATOM 3888 N N . HIS B 1 199 ? -5.875 35.5 -1.337 1 96.06 199 HIS B N 1
ATOM 3889 C CA . HIS B 1 199 ? -6.773 36.656 -1.373 1 96.06 199 HIS B CA 1
ATOM 3890 C C . HIS B 1 199 ? -8.117 36.312 -0.725 1 96.06 199 HIS B C 1
ATOM 3892 O O . HIS B 1 199 ? -9.172 36.625 -1.276 1 96.06 199 HIS B O 1
ATOM 3898 N N . ILE B 1 200 ? -8.047 35.594 0.371 1 96.06 200 ILE B N 1
ATOM 3899 C CA . ILE B 1 200 ? -9.227 35.344 1.184 1 96.06 200 ILE B CA 1
ATOM 3900 C C . ILE B 1 200 ? -9.211 36.25 2.416 1 96.06 200 ILE B C 1
ATOM 3902 O O . ILE B 1 200 ? -8.156 36.719 2.82 1 96.06 200 ILE B O 1
ATOM 3906 N N . PRO B 1 201 ? -10.375 36.438 2.994 1 96.06 201 PRO B N 1
ATOM 3907 C CA . PRO B 1 201 ? -10.445 37.469 4.059 1 96.06 201 PRO B CA 1
ATOM 3908 C C . PRO B 1 201 ? -9.641 37.062 5.293 1 96.06 201 PRO B C 1
ATOM 3910 O O . PRO B 1 201 ? -9.016 37.906 5.93 1 96.06 201 PRO B O 1
ATOM 3913 N N . HIS B 1 202 ? -9.688 35.75 5.621 1 96.94 202 HIS B N 1
ATOM 3914 C CA . HIS B 1 202 ? -8.961 35.25 6.781 1 96.94 202 HIS B CA 1
ATOM 3915 C C . HIS B 1 202 ? -8.359 33.875 6.508 1 96.94 202 HIS B C 1
ATOM 3917 O O . HIS B 1 202 ? -8.93 33.094 5.754 1 96.94 202 HIS B O 1
ATOM 3923 N N . SER B 1 203 ? -7.238 33.688 7.07 1 97.75 203 SER B N 1
ATOM 3924 C CA . SER B 1 203 ? -6.57 32.375 7.047 1 97.75 203 SER B CA 1
ATOM 3925 C C . SER B 1 203 ? -6.305 31.875 8.461 1 97.75 203 SER B C 1
ATOM 3927 O O . SER B 1 203 ? -6.414 32.625 9.43 1 97.75 203 SER B O 1
ATOM 3929 N N . TYR B 1 204 ? -6.09 30.578 8.586 1 98.12 204 TYR B N 1
ATOM 3930 C CA . TYR B 1 204 ? -5.844 29.922 9.859 1 98.12 204 TYR B CA 1
ATOM 3931 C C . TYR B 1 204 ? -4.656 28.969 9.758 1 98.12 204 TYR B C 1
ATOM 3933 O O . TYR B 1 204 ? -4.625 28.094 8.883 1 98.12 204 TYR B O 1
ATOM 3941 N N . VAL B 1 205 ? -3.74 29.078 10.672 1 98.88 205 VAL B N 1
ATOM 3942 C CA . VAL B 1 205 ? -2.527 28.266 10.594 1 98.88 205 VAL B CA 1
ATOM 3943 C C . VAL B 1 205 ? -2.809 26.859 11.133 1 98.88 205 VAL B C 1
ATOM 3945 O O . VAL B 1 205 ? -2.51 25.875 10.461 1 98.88 205 VAL B O 1
ATOM 3948 N N . THR B 1 206 ? -3.416 26.766 12.297 1 98.75 206 THR B N 1
ATOM 3949 C CA . THR B 1 206 ? -3.59 25.469 12.922 1 98.75 206 THR B CA 1
ATOM 3950 C C . THR B 1 206 ? -5.066 25.188 13.188 1 98.75 206 THR B C 1
ATOM 3952 O O . THR B 1 206 ? -5.844 26.109 13.445 1 98.75 206 THR B O 1
ATOM 3955 N N . ALA B 1 207 ? -5.473 23.938 13.102 1 98.06 207 ALA B N 1
ATOM 3956 C CA . ALA B 1 207 ? -6.766 23.422 13.547 1 98.06 207 ALA B CA 1
ATOM 3957 C C . ALA B 1 207 ? -6.602 22.125 14.328 1 98.06 207 ALA B C 1
ATOM 3959 O O . ALA B 1 207 ? -6.902 21.047 13.82 1 98.06 207 ALA B O 1
ATOM 3960 N N . PRO B 1 208 ? -6.215 22.266 15.609 1 97.62 208 PRO B N 1
ATOM 3961 C CA . PRO B 1 208 ? -5.965 21.078 16.422 1 97.62 208 PRO B CA 1
ATOM 3962 C C . PRO B 1 208 ? -7.25 20.391 16.891 1 97.62 208 PRO B C 1
ATOM 3964 O O . PRO B 1 208 ? -8.258 21.062 17.125 1 97.62 208 PRO B O 1
ATOM 3967 N N . SER B 1 209 ? -7.191 19.062 16.984 1 96.5 209 SER B N 1
ATOM 3968 C CA . SER B 1 209 ? -8.328 18.281 17.469 1 96.5 209 SER B CA 1
ATOM 3969 C C . SER B 1 209 ? -7.906 17.281 18.547 1 96.5 209 SER B C 1
ATOM 3971 O O . SER B 1 209 ? -8.625 16.328 18.812 1 96.5 209 SER B O 1
ATOM 3973 N N . GLY B 1 210 ? -6.727 17.438 19.094 1 94.06 210 GLY B N 1
ATOM 3974 C CA . GLY B 1 210 ? -6.191 16.5 20.062 1 94.06 210 GLY B CA 1
ATOM 3975 C C . GLY B 1 210 ? -6.961 16.5 21.375 1 94.06 210 GLY B C 1
ATOM 3976 O O . GLY B 1 210 ? -7.836 17.344 21.578 1 94.06 210 GLY B O 1
ATOM 3977 N N . LYS B 1 211 ? -6.535 15.555 22.172 1 90.62 211 LYS B N 1
ATOM 3978 C CA . LYS B 1 211 ? -7.184 15.375 23.469 1 90.62 211 LYS B CA 1
ATOM 3979 C C . LYS B 1 211 ? -6.645 16.375 24.484 1 90.62 211 LYS B C 1
ATOM 3981 O O . LYS B 1 211 ? -5.512 16.844 24.375 1 90.62 211 LYS B O 1
ATOM 3986 N N . ALA B 1 212 ? -7.461 16.453 25.5 1 89.44 212 ALA B N 1
ATOM 3987 C CA . ALA B 1 212 ? -7.113 17.422 26.547 1 89.44 212 ALA B CA 1
ATOM 3988 C C . ALA B 1 212 ? -5.824 17.016 27.266 1 89.44 212 ALA B C 1
ATOM 3990 O O . ALA B 1 212 ? -5.047 17.875 27.688 1 89.44 212 ALA B O 1
ATOM 3991 N N . ASP B 1 213 ? -5.656 15.75 27.344 1 92.12 213 ASP B N 1
ATOM 3992 C CA . ASP B 1 213 ? -4.496 15.281 28.094 1 92.12 213 ASP B CA 1
ATOM 3993 C C . ASP B 1 213 ? -3.295 15.07 27.188 1 92.12 213 ASP B C 1
ATOM 3995 O O . ASP B 1 213 ? -2.256 14.57 27.609 1 92.12 213 ASP B O 1
ATOM 3999 N N . GLY B 1 214 ? -3.379 15.422 25.953 1 95.62 214 GLY B N 1
ATOM 4000 C CA . GLY B 1 214 ? -2.271 15.336 25.016 1 95.62 214 GLY B CA 1
ATOM 4001 C C . GLY B 1 214 ? -1.455 16.609 24.938 1 95.62 214 GLY B C 1
ATOM 4002 O O . GLY B 1 214 ? -1.769 17.594 25.594 1 95.62 214 GLY B O 1
ATOM 4003 N N . LEU B 1 215 ? -0.396 16.641 24.125 1 97.94 215 LEU B N 1
ATOM 4004 C CA . LEU B 1 215 ? 0.501 17.766 23.906 1 97.94 215 LEU B CA 1
ATOM 4005 C C . LEU B 1 215 ? -0.117 18.781 22.953 1 97.94 215 LEU B C 1
ATOM 4007 O O . LEU B 1 215 ? 0.011 19.984 23.156 1 97.94 215 LEU B O 1
ATOM 4011 N N . GLY B 1 216 ? -0.751 18.266 21.938 1 98.25 216 GLY B N 1
ATOM 4012 C CA . GLY B 1 216 ? -1.165 19.125 20.828 1 98.25 216 GLY B CA 1
ATOM 4013 C C . GLY B 1 216 ? -0.005 19.594 19.969 1 98.25 216 GLY B C 1
ATOM 4014 O O . GLY B 1 216 ? 0.962 18.859 19.766 1 98.25 216 GLY B O 1
ATOM 4015 N N . PHE B 1 217 ? -0.172 20.844 19.406 1 98.94 217 PHE B N 1
ATOM 4016 C CA . PHE B 1 217 ? 0.863 21.422 18.547 1 98.94 217 PHE B CA 1
ATOM 4017 C C . PHE B 1 217 ? 1.717 22.406 19.328 1 98.94 217 PHE B C 1
ATOM 4019 O O . PHE B 1 217 ? 1.189 23.328 19.953 1 98.94 217 PHE B O 1
ATOM 4026 N N . VAL B 1 218 ? 3 22.234 19.281 1 98.94 218 VAL B N 1
ATOM 4027 C CA . VAL B 1 218 ? 3.932 23.172 19.906 1 98.94 218 VAL B CA 1
ATOM 4028 C C . VAL B 1 218 ? 4.902 23.703 18.859 1 98.94 218 VAL B C 1
ATOM 4030 O O . VAL B 1 218 ? 5.605 22.938 18.203 1 98.94 218 VAL B O 1
ATOM 4033 N N . PHE B 1 219 ? 4.898 24.984 18.672 1 98.94 219 PHE B N 1
ATOM 4034 C CA . PHE B 1 219 ? 5.871 25.672 17.828 1 98.94 219 PHE B CA 1
ATOM 4035 C C . PHE B 1 219 ? 6.957 26.312 18.672 1 98.94 219 PHE B C 1
ATOM 4037 O O . PHE B 1 219 ? 6.66 27.094 19.594 1 98.94 219 PHE B O 1
ATOM 4044 N N . TRP B 1 220 ? 8.133 26 18.344 1 98.81 220 TRP B N 1
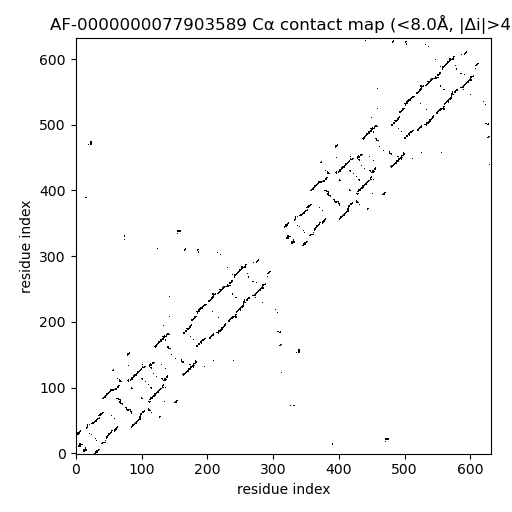ATOM 4045 C CA . TRP B 1 220 ? 9.266 26.594 19.062 1 98.81 220 TRP B CA 1
ATOM 4046 C C . TRP B 1 220 ? 10.289 27.156 18.078 1 98.81 220 TRP B C 1
ATOM 4048 O O . TRP B 1 220 ? 10.773 26.438 17.188 1 98.81 220 TRP B O 1
ATOM 4058 N N . SER B 1 221 ? 10.664 28.438 18.219 1 98.75 221 SER B N 1
ATOM 4059 C CA . SER B 1 221 ? 11.695 29.078 17.406 1 98.75 221 SER B CA 1
ATOM 4060 C C . SER B 1 221 ? 11.359 29 15.93 1 98.75 221 SER B C 1
ATOM 4062 O O . SER B 1 221 ? 12.211 28.641 15.109 1 98.75 221 SER B O 1
ATOM 4064 N N . CYS B 1 222 ? 10.07 29.266 15.648 1 98.94 222 CYS B N 1
ATOM 4065 C CA . CYS B 1 222 ? 9.609 29.266 14.266 1 98.94 222 CYS B CA 1
ATOM 4066 C C . CYS B 1 222 ? 9.414 30.688 13.758 1 98.94 222 CYS B C 1
ATOM 4068 O O . CYS B 1 222 ? 9.312 31.625 14.547 1 98.94 222 CYS B O 1
ATOM 4070 N N . ASP B 1 223 ? 9.453 30.859 12.477 1 98.94 223 ASP B N 1
ATOM 4071 C CA . ASP B 1 223 ? 9.117 32.125 11.797 1 98.94 223 ASP B CA 1
ATOM 4072 C C . ASP B 1 223 ? 7.777 32 11.07 1 98.94 223 ASP B C 1
ATOM 4074 O O . ASP B 1 223 ? 7.629 31.203 10.141 1 98.94 223 ASP B O 1
ATOM 4078 N N . PHE B 1 224 ? 6.785 32.75 11.539 1 98.94 224 PHE B N 1
ATOM 4079 C CA . PHE B 1 224 ? 5.52 32.875 10.828 1 98.94 224 PHE B CA 1
ATOM 4080 C C . PHE B 1 224 ? 5.578 34.031 9.812 1 98.94 224 PHE B C 1
ATOM 4082 O O . PHE B 1 224 ? 5.703 35.188 10.195 1 98.94 224 PHE B O 1
ATOM 4089 N N . VAL B 1 225 ? 5.465 33.656 8.531 1 98.94 225 VAL B N 1
ATOM 4090 C CA . VAL B 1 225 ? 5.676 34.656 7.484 1 98.94 225 VAL B CA 1
ATOM 4091 C C . VAL B 1 225 ? 4.512 34.625 6.492 1 98.94 225 VAL B C 1
ATOM 4093 O O . VAL B 1 225 ? 3.822 33.625 6.371 1 98.94 225 VAL B O 1
ATOM 4096 N N . SER B 1 226 ? 4.258 35.781 5.805 1 98.81 226 SER B N 1
ATOM 4097 C CA . SER B 1 226 ? 3.195 35.844 4.805 1 98.81 226 SER B CA 1
ATOM 4098 C C . SER B 1 226 ? 3.193 37.188 4.078 1 98.81 226 SER B C 1
ATOM 4100 O O . SER B 1 226 ? 3.721 38.156 4.59 1 98.81 226 SER B O 1
ATOM 4102 N N . ASP B 1 227 ? 2.602 37.125 2.91 1 97.94 227 ASP B N 1
ATOM 4103 C CA . ASP B 1 227 ? 2.291 38.344 2.193 1 97.94 227 ASP B CA 1
ATOM 4104 C C . ASP B 1 227 ? 0.823 38.75 2.371 1 97.94 227 ASP B C 1
ATOM 4106 O O . ASP B 1 227 ? 0.342 39.688 1.74 1 97.94 227 ASP B O 1
ATOM 4110 N N . CYS B 1 228 ? 0.121 38.094 3.152 1 98.56 228 CYS B N 1
ATOM 4111 C CA . CYS B 1 228 ? -1.272 38.406 3.424 1 98.56 228 CYS B CA 1
ATOM 4112 C C . CYS B 1 228 ? -1.387 39.781 4.09 1 98.56 228 CYS B C 1
ATOM 4114 O O . CYS B 1 228 ? -0.426 40.281 4.688 1 98.56 228 CYS B O 1
ATOM 4116 N N . PRO B 1 229 ? -2.549 40.406 4.055 1 98.44 229 PRO B N 1
ATOM 4117 C CA . PRO B 1 229 ? -2.744 41.688 4.734 1 98.44 229 PRO B CA 1
ATOM 4118 C C . PRO B 1 229 ? -2.49 41.625 6.238 1 98.44 229 PRO B C 1
ATOM 4120 O O . PRO B 1 229 ? -2.705 40.562 6.848 1 98.44 229 PRO B O 1
ATOM 4123 N N . PRO B 1 230 ? -2.057 42.75 6.789 1 98.5 230 PRO B N 1
ATOM 4124 C CA . PRO B 1 230 ? -1.847 42.75 8.242 1 98.5 230 PRO B CA 1
ATOM 4125 C C . PRO B 1 230 ? -3.094 42.344 9.016 1 98.5 230 PRO B C 1
ATOM 4127 O O . PRO B 1 230 ? -4.203 42.781 8.68 1 98.5 230 PRO B O 1
ATOM 4130 N N . GLY B 1 231 ? -2.902 41.469 9.953 1 98.5 231 GLY B N 1
ATOM 4131 C CA . GLY B 1 231 ? -3.949 41.094 10.891 1 98.5 231 GLY B CA 1
ATOM 4132 C C . GLY B 1 231 ? -4.984 40.156 10.297 1 98.5 231 GLY B C 1
ATOM 4133 O O . GLY B 1 231 ? -6.055 39.969 10.875 1 98.5 231 GLY B O 1
ATOM 4134 N N . SER B 1 232 ? -4.695 39.531 9.164 1 98.5 232 SER B N 1
ATOM 4135 C CA . SER B 1 232 ? -5.711 38.75 8.453 1 98.5 232 SER B CA 1
ATOM 4136 C C . SER B 1 232 ? -5.57 37.25 8.742 1 98.5 232 SER B C 1
ATOM 4138 O O . SER B 1 232 ? -6.422 36.469 8.336 1 98.5 232 SER B O 1
ATOM 4140 N N . VAL B 1 233 ? -4.547 36.844 9.469 1 98.75 233 VAL B N 1
ATOM 4141 C CA . VAL B 1 233 ? -4.254 35.406 9.664 1 98.75 233 VAL B CA 1
ATOM 4142 C C . VAL B 1 233 ? -4.273 35.094 11.156 1 98.75 233 VAL B C 1
ATOM 4144 O O . VAL B 1 233 ? -3.611 35.75 11.953 1 98.75 233 VAL B O 1
ATOM 4147 N N . TYR B 1 234 ? -5.062 34.062 11.5 1 98.31 234 TYR B N 1
ATOM 4148 C CA . TYR B 1 234 ? -5.066 33.594 12.883 1 98.31 234 TYR B CA 1
ATOM 4149 C C . TYR B 1 234 ? -4.086 32.438 13.062 1 98.31 234 TYR B C 1
ATOM 4151 O O . TYR B 1 234 ? -3.914 31.609 12.156 1 98.31 234 TYR B O 1
ATOM 4159 N N . LEU B 1 235 ? -3.445 32.344 14.258 1 98.62 235 LEU B N 1
ATOM 4160 C CA . LEU B 1 235 ? -2.535 31.266 14.602 1 98.62 235 LEU B CA 1
ATOM 4161 C C . LEU B 1 235 ? -3.281 29.938 14.68 1 98.62 235 LEU B C 1
ATOM 4163 O O . LEU B 1 235 ? -2.689 28.875 14.477 1 98.62 235 LEU B O 1
ATOM 4167 N N . GLY B 1 236 ? -4.582 30.047 14.984 1 96.88 236 GLY B N 1
ATOM 4168 C CA . GLY B 1 236 ? -5.324 28.797 14.953 1 96.88 236 GLY B CA 1
ATOM 4169 C C . GLY B 1 236 ? -6.746 28.938 15.469 1 96.88 236 GLY B C 1
ATOM 4170 O O . GLY B 1 236 ? -7.129 29.984 15.977 1 96.88 236 GLY B O 1
ATOM 4171 N N . ARG B 1 237 ? -7.48 27.938 15.281 1 96.44 237 ARG B N 1
ATOM 4172 C CA . ARG B 1 237 ? -8.82 27.719 15.805 1 96.44 237 ARG B CA 1
ATOM 4173 C C . ARG B 1 237 ? -9.055 26.25 16.109 1 96.44 237 ARG B C 1
ATOM 4175 O O . ARG B 1 237 ? -8.5 25.375 15.445 1 96.44 237 ARG B O 1
ATOM 4182 N N . PRO B 1 238 ? -9.844 25.938 17.156 1 95.56 238 PRO B N 1
ATOM 4183 C CA . PRO B 1 238 ? -9.977 24.547 17.609 1 95.56 238 PRO B CA 1
ATOM 4184 C C . PRO B 1 238 ? -10.938 23.75 16.734 1 95.56 238 PRO B C 1
ATOM 4186 O O . PRO B 1 238 ? -12.156 23.938 16.828 1 95.56 238 PRO B O 1
ATOM 4189 N N . TRP B 1 239 ? -10.406 22.812 15.977 1 95.12 239 TRP B N 1
ATOM 4190 C CA . TRP B 1 239 ? -11.25 21.938 15.18 1 95.12 239 TRP B CA 1
ATOM 4191 C C . TRP B 1 239 ? -12.195 21.125 16.062 1 95.12 239 TRP B C 1
ATOM 4193 O O 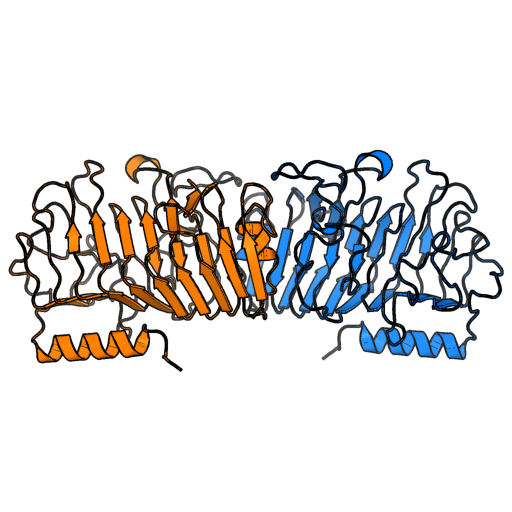. TRP B 1 239 ? -13.312 20.812 15.664 1 95.12 239 TRP B O 1
ATOM 4203 N N . ARG B 1 240 ? -11.688 20.719 17.203 1 93.88 240 ARG B N 1
ATOM 4204 C CA . ARG B 1 240 ? -12.484 20.125 18.266 1 93.88 240 ARG B CA 1
ATOM 4205 C C . ARG B 1 240 ? -12.281 20.859 19.578 1 93.88 240 ARG B C 1
ATOM 4207 O O . ARG B 1 240 ? -11.289 21.562 19.75 1 93.88 240 ARG B O 1
ATOM 4214 N N . PRO B 1 241 ? -13.148 20.609 20.547 1 90.69 241 PRO B N 1
ATOM 4215 C CA . PRO B 1 241 ? -13.219 21.5 21.703 1 90.69 241 PRO B CA 1
ATOM 4216 C C . PRO B 1 241 ? -11.922 21.531 22.516 1 90.69 241 PRO B C 1
ATOM 4218 O O . PRO B 1 241 ? -11.562 22.578 23.062 1 90.69 241 PRO B O 1
ATOM 4221 N N . GLU B 1 242 ? -11.188 20.5 22.484 1 92.44 242 GLU B N 1
ATOM 4222 C CA . GLU B 1 242 ? -10.031 20.422 23.359 1 92.44 242 GLU B CA 1
ATOM 4223 C C . GLU B 1 242 ? -8.734 20.672 22.594 1 92.44 242 GLU B C 1
ATOM 4225 O O . GLU B 1 242 ? -7.645 20.406 23.109 1 92.44 242 GLU B O 1
ATOM 4230 N N . GLY B 1 243 ? -8.875 21.109 21.406 1 94.19 243 GLY B N 1
ATOM 4231 C CA . GLY B 1 243 ? -7.695 21.375 20.594 1 94.19 243 GLY B CA 1
ATOM 4232 C C . GLY B 1 243 ? -6.684 22.266 21.297 1 94.19 243 GLY B C 1
ATOM 4233 O O . GLY B 1 243 ? -7.059 23.203 22.016 1 94.19 243 GLY B O 1
ATOM 4234 N N . LYS B 1 244 ? -5.371 22.016 21.062 1 95.94 244 LYS B N 1
ATOM 4235 C CA . LYS B 1 244 ? -4.293 22.719 21.75 1 95.94 244 LYS B CA 1
ATOM 4236 C C . LYS B 1 244 ? -3.205 23.141 20.766 1 95.94 244 LYS B C 1
ATOM 4238 O O . LYS B 1 244 ? -2.785 22.359 19.906 1 95.94 244 LYS B O 1
ATOM 4243 N N . THR B 1 245 ? -2.771 24.422 20.906 1 98.12 245 THR B N 1
ATOM 4244 C CA . THR B 1 245 ? -1.606 24.938 20.188 1 98.12 245 THR B CA 1
ATOM 4245 C C . THR B 1 245 ? -0.823 25.906 21.078 1 98.12 245 THR B C 1
ATOM 4247 O O . THR B 1 245 ? -1.41 26.766 21.734 1 98.12 245 THR B O 1
ATOM 4250 N N . ALA B 1 246 ? 0.428 25.703 21.125 1 98.69 246 ALA B N 1
ATOM 4251 C CA . ALA B 1 246 ? 1.309 26.641 21.828 1 98.69 246 ALA B CA 1
ATOM 4252 C C . ALA B 1 246 ? 2.369 27.203 20.891 1 98.69 246 ALA B C 1
ATOM 4254 O O . ALA B 1 246 ? 2.973 26.469 20.109 1 98.69 246 ALA B O 1
ATOM 4255 N N . VAL B 1 247 ? 2.564 28.516 20.922 1 98.88 247 VAL B N 1
ATOM 4256 C CA . VAL B 1 247 ? 3.559 29.234 20.141 1 98.88 247 VAL B CA 1
ATOM 4257 C C . VAL B 1 247 ? 4.605 29.844 21.078 1 98.88 247 VAL B C 1
ATOM 4259 O O . VAL B 1 247 ? 4.324 30.812 21.781 1 98.88 247 VAL B O 1
ATOM 4262 N N . LEU B 1 248 ? 5.812 29.281 21.031 1 98.75 248 LEU B N 1
ATOM 4263 C CA . LEU B 1 248 ? 6.848 29.625 22 1 98.75 248 LEU B CA 1
ATOM 4264 C C . LEU B 1 248 ? 8.078 30.203 21.312 1 98.75 248 LEU B C 1
ATOM 4266 O O . LEU B 1 248 ? 8.695 29.547 20.469 1 98.75 248 LEU B O 1
ATOM 4270 N N . GLY B 1 249 ? 8.438 31.375 21.688 1 98.44 249 GLY B N 1
ATOM 4271 C CA . GLY B 1 249 ? 9.656 31.969 21.172 1 98.44 249 GLY B CA 1
ATOM 4272 C C . GLY B 1 249 ? 9.672 32.094 19.672 1 98.44 249 GLY B C 1
ATOM 4273 O O . GLY B 1 249 ? 10.695 31.812 19.031 1 98.44 249 GLY B O 1
ATOM 4274 N N . CYS B 1 250 ? 8.555 32.438 19.078 1 98.81 250 CYS B N 1
ATOM 4275 C CA . CYS B 1 250 ? 8.438 32.531 17.625 1 98.81 250 CYS B CA 1
ATOM 4276 C C . CYS B 1 250 ? 8.422 33.969 17.156 1 98.81 250 CYS B C 1
ATOM 4278 O O . CYS B 1 250 ? 8.156 34.875 17.953 1 98.81 250 CYS B O 1
ATOM 4280 N N . ARG B 1 251 ? 8.82 34.188 15.914 1 98.88 251 ARG B N 1
ATOM 4281 C CA . ARG B 1 251 ? 8.664 35.469 15.258 1 98.88 251 ARG B CA 1
ATOM 4282 C C . ARG B 1 251 ? 7.395 35.531 14.422 1 98.88 251 ARG B C 1
ATOM 4284 O O . ARG B 1 251 ? 7.211 34.719 13.516 1 98.88 251 ARG B O 1
ATOM 4291 N N . LEU B 1 252 ? 6.523 36.5 14.766 1 98.88 252 LEU B N 1
ATOM 4292 C CA . LEU B 1 252 ? 5.223 36.594 14.117 1 98.88 252 LEU B CA 1
ATOM 4293 C C . LEU B 1 252 ? 5.18 37.812 13.195 1 98.88 252 LEU B C 1
ATOM 4295 O O . LEU B 1 252 ? 5.406 38.938 13.641 1 98.88 252 LEU B O 1
ATOM 4299 N N . GLY B 1 253 ? 4.91 37.562 11.922 1 98.88 253 GLY B N 1
ATOM 4300 C CA . GLY B 1 253 ? 4.793 38.656 10.984 1 98.88 253 GLY B CA 1
ATOM 4301 C C . GLY B 1 253 ? 3.541 39.469 11.188 1 98.88 253 GLY B C 1
ATOM 4302 O O . GLY B 1 253 ? 2.654 39.094 11.961 1 98.88 253 GLY B O 1
ATOM 4303 N N . ALA B 1 254 ? 3.459 40.625 10.406 1 98.69 254 ALA B N 1
ATOM 4304 C CA . ALA B 1 254 ? 2.383 41.594 10.578 1 98.69 254 ALA B CA 1
ATOM 4305 C C . ALA B 1 254 ? 1.037 41 10.18 1 98.69 254 ALA B C 1
ATOM 4307 O O . ALA B 1 254 ? -0.016 41.531 10.547 1 98.69 254 ALA B O 1
ATOM 4308 N N . HIS B 1 255 ? 1.127 39.938 9.484 1 98.75 255 HIS B N 1
ATOM 4309 C CA . HIS B 1 255 ? -0.097 39.312 8.984 1 98.75 255 HIS B CA 1
ATOM 4310 C C . HIS B 1 255 ? -0.885 38.656 10.109 1 98.75 255 HIS B C 1
ATOM 4312 O O . HIS B 1 255 ? -2.066 38.344 9.945 1 98.75 255 HIS B O 1
ATOM 4318 N N . ILE B 1 256 ? -0.331 38.344 11.258 1 98.88 256 ILE B N 1
ATOM 4319 C CA . ILE B 1 256 ? -1.006 37.656 12.352 1 98.88 256 ILE B CA 1
ATOM 4320 C C . ILE B 1 256 ? -2.014 38.594 13.016 1 98.88 256 ILE B C 1
ATOM 4322 O O . ILE B 1 256 ? -1.684 39.75 13.352 1 98.88 256 ILE B O 1
ATOM 4326 N N . ALA B 1 257 ? -3.203 38.125 13.188 1 98.56 257 ALA B N 1
ATOM 4327 C CA . ALA B 1 257 ? -4.273 38.875 13.836 1 98.56 257 ALA B CA 1
ATOM 4328 C C . ALA B 1 257 ? -3.93 39.188 15.289 1 98.56 257 ALA B C 1
ATOM 4330 O O . ALA B 1 257 ? -3.369 38.344 15.992 1 98.56 257 ALA B O 1
ATOM 4331 N N . PRO B 1 258 ? -4.363 40.312 15.742 1 97.5 258 PRO B N 1
ATOM 4332 C CA . PRO B 1 258 ? -4.055 40.656 17.125 1 97.5 258 PRO B CA 1
ATOM 4333 C C . PRO B 1 258 ? -4.668 39.688 18.125 1 97.5 258 PRO B C 1
ATOM 4335 O O . PRO B 1 258 ? -4.098 39.438 19.203 1 97.5 258 PRO B O 1
ATOM 4338 N N . GLU B 1 259 ? -5.738 39.031 17.844 1 95.94 259 GLU B N 1
ATOM 4339 C CA . GLU B 1 259 ? -6.391 38.062 18.719 1 95.94 259 GLU B CA 1
ATOM 4340 C C . GLU B 1 259 ? -5.57 36.781 18.828 1 95.94 259 GLU B C 1
ATOM 4342 O O . GLU B 1 259 ? -5.73 36.031 19.781 1 95.94 259 GLU B O 1
ATOM 4347 N N . GLY B 1 260 ? -4.707 36.594 17.797 1 97.31 260 GLY B N 1
ATOM 4348 C CA . GLY B 1 260 ? -3.916 35.375 17.766 1 97.31 260 GLY B CA 1
ATOM 4349 C C . GLY B 1 260 ? -4.715 34.156 17.344 1 97.31 260 GLY B C 1
ATOM 4350 O O . GLY B 1 260 ? -4.535 33.625 16.234 1 97.31 260 GLY B O 1
ATOM 4351 N N . PHE B 1 261 ? -5.637 33.781 18.312 1 96.5 261 PHE B N 1
ATOM 4352 C CA . PHE B 1 261 ? -6.512 32.656 18.078 1 96.5 261 PHE B CA 1
ATOM 4353 C C . PHE B 1 261 ? -7.973 33.094 18.047 1 96.5 261 PHE B C 1
ATOM 4355 O O . PHE B 1 261 ? -8.312 34.156 18.531 1 96.5 261 PHE B O 1
ATOM 4362 N N . ILE B 1 262 ? -8.766 32.219 17.406 1 94.25 262 ILE B N 1
ATOM 4363 C CA . ILE B 1 262 ? -10.188 32.531 17.312 1 94.25 262 ILE B CA 1
ATOM 4364 C C . ILE B 1 262 ? -11.023 31.281 17.547 1 94.25 262 ILE B C 1
ATOM 4366 O O . ILE B 1 262 ? -10.547 30.172 17.359 1 94.25 262 ILE B O 1
ATOM 4370 N N . ALA B 1 263 ? -12.25 31.5 18.031 1 91.31 263 ALA B N 1
ATOM 4371 C CA . ALA B 1 263 ? -13.195 30.406 18.219 1 91.31 263 ALA B CA 1
ATOM 4372 C C . ALA B 1 263 ? -13.633 29.828 16.875 1 91.31 263 ALA B C 1
ATOM 4374 O O . ALA B 1 263 ? -13.523 30.5 15.844 1 91.31 263 ALA B O 1
ATOM 4375 N N . TRP B 1 264 ? -14.008 28.531 16.938 1 90.25 264 TRP B N 1
ATOM 4376 C CA . TRP B 1 264 ? -14.57 27.922 15.742 1 90.25 264 TRP B CA 1
ATOM 4377 C C . TRP B 1 264 ? -16.078 28.141 15.664 1 90.25 264 TRP B C 1
ATOM 4379 O O . TRP B 1 264 ? -16.859 27.328 16.156 1 90.25 264 TRP B O 1
ATOM 4389 N N . ASN B 1 265 ? -16.359 29.062 14.953 1 73.19 265 ASN B N 1
ATOM 4390 C CA . ASN B 1 265 ? -17.75 29.469 14.875 1 73.19 265 ASN B CA 1
ATOM 4391 C C . ASN B 1 265 ? -18.422 29.438 16.25 1 73.19 265 ASN B C 1
ATOM 4393 O O . ASN B 1 265 ? -17.828 29.844 17.25 1 73.19 265 ASN B O 1
ATOM 4397 N N . ASP B 1 266 ? -19.688 29.109 16.281 1 64.06 266 ASP B N 1
ATOM 4398 C CA . ASP B 1 266 ? -20.453 29.078 17.531 1 64.06 266 ASP B CA 1
ATOM 4399 C C . ASP B 1 266 ? -20.266 27.75 18.266 1 64.06 266 ASP B C 1
ATOM 4401 O O . ASP B 1 266 ? -20.953 27.469 19.234 1 64.06 266 ASP B O 1
ATOM 4405 N N . ARG B 1 267 ? -19.391 27 17.844 1 59.31 267 ARG B N 1
ATOM 4406 C CA . ARG B 1 267 ? -19.281 25.625 18.312 1 59.31 267 ARG B CA 1
ATOM 4407 C C . ARG B 1 267 ? -18.25 25.5 19.438 1 59.31 267 ARG B C 1
ATOM 4409 O O . ARG B 1 267 ? -18.109 24.438 20.031 1 59.31 267 ARG B O 1
ATOM 4416 N N . THR B 1 268 ? -17.344 26.453 19.547 1 61.59 268 THR B N 1
ATOM 4417 C CA . THR B 1 268 ? -16.25 26.156 20.453 1 61.59 268 THR B CA 1
ATOM 4418 C C . THR B 1 268 ? -16.422 26.922 21.766 1 61.59 268 THR B C 1
ATOM 4420 O O . THR B 1 268 ? -16.734 28.109 21.766 1 61.59 268 THR B O 1
ATOM 4423 N N . ASP B 1 269 ? -16.562 26.141 22.75 1 61.94 269 ASP B N 1
ATOM 4424 C CA . ASP B 1 269 ? -16.297 26.641 24.094 1 61.94 269 ASP B CA 1
ATOM 4425 C C . ASP B 1 269 ? -14.82 26.938 24.281 1 61.94 269 ASP B C 1
ATOM 4427 O O . ASP B 1 269 ? -14.016 26.016 24.438 1 61.94 269 ASP B O 1
ATOM 4431 N N . THR B 1 270 ? -14.508 28.141 24.031 1 67.31 270 THR B N 1
ATOM 4432 C CA . THR B 1 270 ? -13.133 28.609 24.172 1 67.31 270 THR B CA 1
ATOM 4433 C C . THR B 1 270 ? -12.555 28.203 25.516 1 67.31 270 THR B C 1
ATOM 4435 O O . THR B 1 270 ? -11.336 28.188 25.703 1 67.31 270 THR B O 1
ATOM 4438 N N . GLY B 1 271 ? -13.461 27.812 26.297 1 75.25 271 GLY B N 1
ATOM 4439 C CA . GLY B 1 271 ? -12.977 27.391 27.594 1 75.25 271 GLY B CA 1
ATOM 4440 C C . GLY B 1 271 ? -12.367 26 27.594 1 75.25 271 GLY B C 1
ATOM 4441 O O . GLY B 1 271 ? -11.633 25.641 28.516 1 75.25 271 GLY B O 1
ATOM 4442 N N . LEU B 1 272 ? -12.57 25.281 26.562 1 85 272 LEU B N 1
ATOM 4443 C CA . LEU B 1 272 ? -12.07 23.906 26.547 1 85 272 LEU B CA 1
ATOM 4444 C C . LEU B 1 272 ? -10.766 23.812 25.75 1 85 272 LEU B C 1
ATOM 4446 O O . LEU B 1 272 ? -9.922 22.969 26.031 1 85 272 LEU B O 1
ATOM 4450 N N . ALA B 1 273 ? -10.648 24.719 24.828 1 87.81 273 ALA B N 1
ATOM 4451 C CA . ALA B 1 273 ? -9.422 24.766 24.031 1 87.81 273 ALA B CA 1
ATOM 4452 C C . ALA B 1 273 ? -8.258 25.312 24.844 1 87.81 273 ALA B C 1
ATOM 4454 O O . ALA B 1 273 ? -8.461 26.031 25.828 1 87.81 273 ALA B O 1
ATOM 4455 N N . SER B 1 274 ? -7.117 24.922 24.516 1 92.62 274 SER B N 1
ATOM 4456 C CA . SER B 1 274 ? -5.926 25.422 25.188 1 92.62 274 SER B CA 1
ATOM 4457 C C . SER B 1 274 ? -4.934 26.016 24.203 1 92.62 274 SER B C 1
ATOM 4459 O O . SER B 1 274 ? -4.074 25.312 23.672 1 92.62 274 SER B O 1
ATOM 4461 N N . PHE B 1 275 ? -5.02 27.297 24.031 1 96.44 275 PHE B N 1
ATOM 4462 C CA . PHE B 1 275 ? -4.09 28.062 23.203 1 96.44 275 PHE B CA 1
ATOM 4463 C C . PHE B 1 275 ? -3.17 28.922 24.078 1 96.44 275 PHE B C 1
ATOM 4465 O O . PHE B 1 275 ? -3.602 29.484 25.078 1 96.44 275 PHE B O 1
ATOM 4472 N N . ALA B 1 276 ? -1.927 28.906 23.688 1 97.31 276 ALA B N 1
ATOM 4473 C CA . ALA B 1 276 ? -0.956 29.578 24.547 1 97.31 276 ALA B CA 1
ATOM 4474 C C . ALA B 1 276 ? 0.16 30.219 23.719 1 97.31 276 ALA B C 1
ATOM 4476 O O . ALA B 1 276 ? 0.447 29.781 22.609 1 97.31 276 ALA B O 1
ATOM 4477 N N . GLU B 1 277 ? 0.744 31.234 24.219 1 98.19 277 GLU B N 1
ATOM 4478 C CA . GLU B 1 277 ? 1.917 31.891 23.656 1 98.19 277 GLU B CA 1
ATOM 4479 C C . GLU B 1 277 ? 2.918 32.25 24.734 1 98.19 277 GLU B C 1
ATOM 4481 O O . GLU B 1 277 ? 2.537 32.5 25.891 1 98.19 277 GLU B O 1
ATOM 4486 N N . ALA B 1 278 ? 4.117 32.281 24.375 1 98.06 278 ALA B N 1
ATOM 4487 C CA . ALA B 1 278 ? 5.176 32.812 25.234 1 98.06 278 ALA B CA 1
ATOM 4488 C C . ALA B 1 278 ? 6.312 33.375 24.391 1 98.06 278 ALA B C 1
ATOM 4490 O O . ALA B 1 278 ? 6.766 32.75 23.422 1 98.06 278 ALA B O 1
ATOM 4491 N N . ASP B 1 279 ? 6.668 34.625 24.688 1 96.75 279 ASP B N 1
ATOM 4492 C CA . ASP B 1 279 ? 7.895 35.25 24.203 1 96.75 279 ASP B CA 1
ATOM 4493 C C . ASP B 1 279 ? 7.902 35.344 22.672 1 96.75 279 ASP B C 1
ATOM 4495 O O . ASP B 1 279 ? 8.922 35.094 22.031 1 96.75 279 ASP B O 1
ATOM 4499 N N . SER B 1 280 ? 6.746 35.562 22.125 1 95.62 280 SER B N 1
ATOM 4500 C CA . SER B 1 280 ? 6.699 35.812 20.688 1 95.62 280 SER B CA 1
ATOM 4501 C C . SER B 1 280 ? 7.195 37.219 20.375 1 95.62 280 SER B C 1
ATOM 4503 O O . SER B 1 280 ? 7.051 38.125 21.188 1 95.62 280 SER B O 1
ATOM 4505 N N . THR B 1 281 ? 7.793 37.344 19.281 1 98.19 281 THR B N 1
ATOM 4506 C CA . THR B 1 281 ? 8.289 38.656 18.828 1 98.19 281 THR B CA 1
ATOM 4507 C C . THR B 1 281 ? 7.797 38.969 17.422 1 98.19 281 THR B C 1
ATOM 4509 O O . THR B 1 281 ? 7.129 38.125 16.797 1 98.19 281 THR B O 1
ATOM 4512 N N . GLY B 1 282 ? 8.102 40.219 16.953 1 98.44 282 GLY B N 1
ATOM 4513 C CA . GLY B 1 282 ? 7.695 40.656 15.625 1 98.44 282 GLY B CA 1
ATOM 4514 C C . GLY B 1 282 ? 6.422 41.5 15.641 1 98.44 282 GLY B C 1
ATOM 4515 O O . GLY B 1 282 ? 5.785 41.625 16.688 1 98.44 282 GLY B O 1
ATOM 4516 N N . PRO B 1 283 ? 6.047 42 14.508 1 98.44 283 PRO B N 1
ATOM 4517 C CA . PRO B 1 283 ? 4.902 42.906 14.43 1 98.44 283 PRO B CA 1
ATOM 4518 C C . PRO B 1 283 ? 3.578 42.219 14.766 1 98.44 283 PRO B C 1
ATOM 4520 O O . PRO B 1 283 ? 2.6 42.906 15.094 1 98.44 283 PRO B O 1
ATOM 4523 N N . GLY B 1 284 ? 3.568 40.906 14.703 1 98.12 284 GLY B N 1
ATOM 4524 C CA . GLY B 1 284 ? 2.346 40.188 14.984 1 98.12 284 GLY B CA 1
ATOM 4525 C C . GLY B 1 284 ? 2.215 39.781 16.438 1 98.12 284 GLY B C 1
ATOM 4526 O O . GLY B 1 284 ? 1.185 39.219 16.844 1 98.12 284 GLY B O 1
ATOM 4527 N N . ALA B 1 285 ? 3.359 40.031 17.141 1 97.31 285 ALA B N 1
ATOM 4528 C CA . ALA B 1 285 ? 3.27 39.781 18.578 1 97.31 285 ALA B CA 1
ATOM 4529 C C . ALA B 1 285 ? 2.402 40.844 19.266 1 97.31 285 ALA B C 1
ATOM 4531 O O . ALA B 1 285 ? 2.564 42.031 19.016 1 97.31 285 ALA B O 1
ATOM 4532 N N . ALA B 1 286 ? 1.4 40.469 20 1 94.62 286 ALA B N 1
ATOM 4533 C CA . ALA B 1 286 ? 0.455 41.375 20.656 1 94.62 286 ALA B CA 1
ATOM 4534 C C . ALA B 1 286 ? -0.124 40.719 21.906 1 94.62 286 ALA B C 1
ATOM 4536 O O . ALA B 1 286 ? 0.042 39.531 22.141 1 94.62 286 ALA B O 1
ATOM 4537 N N . GLU B 1 287 ? -0.73 41.594 22.719 1 94.12 287 GLU B N 1
ATOM 4538 C CA . GLU B 1 287 ? -1.551 41.062 23.797 1 94.12 287 GLU B CA 1
ATOM 4539 C C . GLU B 1 287 ? -2.787 40.344 23.25 1 94.12 287 GLU B C 1
ATOM 4541 O O . GLU B 1 287 ? -3.439 40.844 22.344 1 94.12 287 GLU B O 1
ATOM 4546 N N . ARG B 1 288 ? -2.941 39.25 23.828 1 96.38 288 ARG B N 1
ATOM 4547 C CA . ARG B 1 288 ? -4.043 38.406 23.359 1 96.38 288 ARG B CA 1
ATOM 4548 C C . ARG B 1 288 ? -5.25 38.531 24.297 1 96.38 288 ARG B C 1
ATOM 4550 O O . ARG B 1 288 ? -5.137 39.031 25.406 1 96.38 288 ARG B O 1
ATOM 4557 N N . PRO B 1 289 ? -6.402 38.062 23.734 1 93.12 289 PRO B N 1
ATOM 4558 C CA . PRO B 1 289 ? -7.539 37.938 24.656 1 93.12 289 PRO B CA 1
ATOM 4559 C C . PRO B 1 289 ? -7.258 37.031 25.844 1 93.12 289 PRO B C 1
ATOM 4561 O O . PRO B 1 289 ? -6.391 36.156 25.766 1 93.12 289 PRO B O 1
ATOM 4564 N N . ALA B 1 290 ? -8.086 37.094 26.828 1 91.06 290 ALA B N 1
ATOM 4565 C CA . ALA B 1 290 ? -7.836 36.469 28.109 1 91.06 290 ALA B CA 1
ATOM 4566 C C . ALA B 1 290 ? -7.875 34.938 28 1 91.06 290 ALA B C 1
ATOM 4568 O O . ALA B 1 290 ? -7.227 34.25 28.766 1 91.06 290 ALA B O 1
ATOM 4569 N N . TRP B 1 291 ? -8.594 34.438 27.031 1 91.19 291 TRP B N 1
ATOM 4570 C CA . TRP B 1 291 ? -8.742 33 26.938 1 91.19 291 TRP B CA 1
ATOM 4571 C C . TRP B 1 291 ? -7.508 32.344 26.312 1 91.19 291 TRP B C 1
ATOM 4573 O O . TRP B 1 291 ? -7.348 31.141 26.328 1 91.19 291 TRP B O 1
ATOM 4583 N N . VAL B 1 292 ? -6.605 33.188 25.766 1 94.94 292 VAL B N 1
ATOM 4584 C CA . VAL B 1 292 ? -5.309 32.719 25.297 1 94.94 292 VAL B CA 1
ATOM 4585 C C . VAL B 1 292 ? -4.289 32.812 26.438 1 94.94 292 VAL B C 1
ATOM 4587 O O . VAL B 1 292 ? -3.984 33.906 26.922 1 94.94 292 VAL B O 1
ATOM 4590 N N . LYS B 1 293 ? -3.762 31.766 26.75 1 95.56 293 LYS B N 1
ATOM 4591 C CA . LYS B 1 293 ? -2.873 31.719 27.922 1 95.56 293 LYS B CA 1
ATOM 4592 C C . LYS B 1 293 ? -1.521 32.344 27.594 1 95.56 293 LYS B C 1
ATOM 4594 O O . LYS B 1 293 ? -0.905 32.031 26.578 1 95.56 293 LYS B O 1
ATOM 4599 N N . ARG B 1 294 ? -1.108 33.219 28.422 1 96.81 294 ARG B N 1
ATOM 4600 C CA . ARG B 1 294 ? 0.267 33.719 28.406 1 96.81 294 ARG B CA 1
ATOM 4601 C C . ARG B 1 294 ? 1.142 32.938 29.375 1 96.81 294 ARG B C 1
ATOM 4603 O O . ARG B 1 294 ? 1.019 33.094 30.594 1 96.81 294 ARG B O 1
ATOM 4610 N N . LEU B 1 295 ? 2.01 32.188 28.844 1 97.81 295 LEU B N 1
ATOM 4611 C CA . LEU B 1 295 ? 2.836 31.328 29.688 1 97.81 295 LEU B CA 1
ATOM 4612 C C . LEU B 1 295 ? 4.02 32.094 30.266 1 97.81 295 LEU B C 1
ATOM 4614 O O . LEU B 1 295 ? 4.617 32.938 29.562 1 97.81 295 LEU B O 1
ATOM 4618 N N . SER B 1 296 ? 4.312 31.75 31.516 1 97.5 296 SER B N 1
ATOM 4619 C CA . SER B 1 296 ? 5.555 32.25 32.094 1 97.5 296 SER B CA 1
ATOM 4620 C C . SER B 1 296 ? 6.766 31.547 31.5 1 97.5 296 SER B C 1
ATOM 4622 O O . SER B 1 296 ? 6.625 30.531 30.828 1 97.5 296 SER B O 1
ATOM 4624 N N . GLY B 1 297 ? 7.895 32.094 31.781 1 96.81 297 GLY B N 1
ATOM 4625 C CA . GLY B 1 297 ? 9.125 31.453 31.344 1 96.81 297 GLY B CA 1
ATOM 4626 C C . GLY B 1 297 ? 9.219 30.016 31.781 1 96.81 297 GLY B C 1
ATOM 4627 O O . GLY B 1 297 ? 9.383 29.125 30.938 1 96.81 297 GLY B O 1
ATOM 4628 N N . PRO B 1 298 ? 9.039 29.797 33.062 1 98 298 PRO B N 1
ATOM 4629 C CA . PRO B 1 298 ? 9.109 28.422 33.562 1 98 298 PRO B CA 1
ATOM 4630 C C . PRO B 1 298 ? 8.039 27.516 32.969 1 98 298 PRO B C 1
ATOM 4632 O O . PRO B 1 298 ? 8.312 26.359 32.656 1 98 298 PRO B O 1
ATOM 4635 N N . GLU B 1 299 ? 6.875 27.938 32.75 1 98 299 GLU B N 1
ATOM 4636 C CA . GLU B 1 299 ? 5.805 27.156 32.156 1 98 299 GLU B CA 1
ATOM 4637 C C . GLU B 1 299 ? 6.141 26.781 30.703 1 98 299 GLU B C 1
ATOM 4639 O O . GLU B 1 299 ? 5.922 25.656 30.281 1 98 299 GLU B O 1
ATOM 4644 N N . ALA B 1 300 ? 6.625 27.781 30 1 98.31 300 ALA B N 1
ATOM 4645 C CA . ALA B 1 300 ? 7.023 27.562 28.609 1 98.31 300 ALA B CA 1
ATOM 4646 C C . ALA B 1 300 ? 8.156 26.547 28.516 1 98.31 300 ALA B C 1
ATOM 4648 O O . ALA B 1 300 ? 8.141 25.672 27.641 1 98.31 300 ALA B O 1
ATOM 4649 N N . ALA B 1 301 ? 9.086 26.672 29.406 1 98.44 301 ALA B N 1
ATOM 4650 C CA . ALA B 1 301 ? 10.219 25.75 29.422 1 98.44 301 ALA B CA 1
ATOM 4651 C C . ALA B 1 301 ? 9.758 24.328 29.719 1 98.44 301 ALA B C 1
ATOM 4653 O O . ALA B 1 301 ? 10.266 23.359 29.125 1 98.44 301 ALA B O 1
ATOM 4654 N N . GLU B 1 302 ? 8.914 24.156 30.609 1 98.44 302 GLU B N 1
ATOM 4655 C CA . GLU B 1 302 ? 8.375 22.844 30.953 1 98.44 302 GLU B CA 1
ATOM 4656 C C . GLU B 1 302 ? 7.613 22.234 29.781 1 98.44 302 GLU B C 1
ATOM 4658 O O . GLU B 1 302 ? 7.762 21.047 29.484 1 98.44 302 GLU B O 1
ATOM 4663 N N . LEU B 1 303 ? 6.758 23.016 29.172 1 98.25 303 LEU B N 1
ATOM 4664 C CA . LEU B 1 303 ? 6.012 22.547 28 1 98.25 303 LEU B CA 1
ATOM 4665 C C . LEU B 1 303 ? 6.957 22.109 26.891 1 98.25 303 LEU B C 1
ATOM 4667 O O . LEU B 1 303 ? 6.754 21.078 26.266 1 98.25 303 LEU B O 1
ATOM 4671 N N . LEU B 1 304 ? 7.945 22.906 26.672 1 98.5 304 LEU B N 1
ATOM 4672 C CA . LEU B 1 304 ? 8.914 22.578 25.625 1 98.5 304 LEU B CA 1
ATOM 4673 C C . LEU B 1 304 ? 9.664 21.297 25.969 1 98.5 304 LEU B C 1
ATOM 4675 O O . LEU B 1 304 ? 9.906 20.453 25.094 1 98.5 304 LEU B O 1
ATOM 4679 N N . ALA B 1 305 ? 10.023 21.109 27.188 1 98.56 305 ALA B N 1
ATOM 4680 C CA . ALA B 1 305 ? 10.688 19.891 27.625 1 98.56 305 ALA B CA 1
ATOM 4681 C C . ALA B 1 305 ? 9.805 18.672 27.375 1 98.56 305 ALA B C 1
ATOM 4683 O O . ALA B 1 305 ? 10.289 17.625 26.938 1 98.56 305 ALA B O 1
ATOM 4684 N N . ASN B 1 306 ? 8.602 18.75 27.703 1 98.38 306 ASN B N 1
ATOM 4685 C CA . ASN B 1 306 ? 7.648 17.672 27.453 1 98.38 306 ASN B CA 1
ATOM 4686 C C . ASN B 1 306 ? 7.527 17.375 25.969 1 98.38 306 ASN B C 1
ATOM 4688 O O . ASN B 1 306 ? 7.504 16.203 25.562 1 98.38 306 ASN B O 1
ATOM 4692 N N . ALA B 1 307 ? 7.398 18.453 25.156 1 98.75 307 ALA B N 1
ATOM 4693 C CA . ALA B 1 307 ? 7.301 18.297 23.703 1 98.75 307 ALA B CA 1
ATOM 4694 C C . ALA B 1 307 ? 8.531 17.578 23.156 1 98.75 307 ALA B C 1
ATOM 4696 O O . ALA B 1 307 ? 8.406 16.688 22.312 1 98.75 307 ALA B O 1
ATOM 4697 N N . ARG B 1 308 ? 9.695 17.984 23.625 1 98.5 308 ARG B N 1
ATOM 4698 C CA . ARG B 1 308 ? 10.945 17.375 23.172 1 98.5 308 ARG B CA 1
ATOM 4699 C C . ARG B 1 308 ? 11.008 15.906 23.547 1 98.5 308 ARG B C 1
ATOM 4701 O O . ARG B 1 308 ? 11.414 15.062 22.75 1 98.5 308 ARG B O 1
ATOM 4708 N N . THR B 1 309 ? 10.625 15.578 24.734 1 98.12 309 THR B N 1
ATOM 4709 C CA . THR B 1 309 ? 10.633 14.203 25.219 1 98.12 309 THR B CA 1
ATOM 4710 C C . THR B 1 309 ? 9.68 13.336 24.406 1 98.12 309 THR B C 1
ATOM 4712 O O . THR B 1 309 ? 10.008 12.195 24.062 1 98.12 309 THR B O 1
ATOM 4715 N N . LEU B 1 310 ? 8.594 13.852 24.047 1 97.94 310 LEU B N 1
ATOM 4716 C CA . LEU B 1 310 ? 7.543 13.086 23.375 1 97.94 310 LEU B CA 1
ATOM 4717 C C . LEU B 1 310 ? 7.84 12.953 21.875 1 97.94 310 LEU B C 1
ATOM 4719 O O . LEU B 1 310 ? 7.605 11.891 21.297 1 97.94 310 LEU B O 1
ATOM 4723 N N . CYS B 1 311 ? 8.352 14.023 21.25 1 98.56 311 CYS B N 1
ATOM 4724 C CA . CYS B 1 311 ? 8.289 14.078 19.781 1 98.56 311 CYS B CA 1
ATOM 4725 C C . CYS B 1 311 ? 9.672 13.859 19.172 1 98.56 311 CYS B C 1
ATOM 4727 O O . CYS B 1 311 ? 9.797 13.367 18.062 1 98.56 311 CYS B O 1
ATOM 4729 N N . ARG B 1 312 ? 10.75 14.227 19.891 1 97.62 312 ARG B N 1
ATOM 4730 C CA . ARG B 1 312 ? 12.078 14.07 19.312 1 97.62 312 ARG B CA 1
ATOM 4731 C C . ARG B 1 312 ? 12.492 12.602 19.266 1 97.62 312 ARG B C 1
ATOM 4733 O O . ARG B 1 312 ? 12.148 11.828 20.156 1 97.62 312 ARG B O 1
ATOM 4740 N N . PRO B 1 313 ? 13.172 12.312 18.141 1 92 313 PRO B N 1
ATOM 4741 C CA . PRO B 1 313 ? 13.672 10.938 18.109 1 92 313 PRO B CA 1
ATOM 4742 C C . PRO B 1 313 ? 14.656 10.648 19.234 1 92 313 PRO B C 1
ATOM 4744 O O . PRO B 1 313 ? 15.414 11.531 19.641 1 92 313 PRO B O 1
ATOM 4747 N N . LYS B 1 314 ? 14.5 9.484 19.891 1 76 314 LYS B N 1
ATOM 4748 C CA . LYS B 1 314 ? 15.375 9.055 20.984 1 76 314 LYS B CA 1
ATOM 4749 C C . LYS B 1 314 ? 16.781 8.742 20.469 1 76 314 LYS B C 1
ATOM 4751 O O . LYS B 1 314 ? 16.938 8.148 19.406 1 76 314 LYS B O 1
ATOM 4756 N N . THR B 1 315 ? 17.688 9.68 20.688 1 58.22 315 THR B N 1
ATOM 4757 C CA . THR B 1 315 ? 19.078 9.375 20.359 1 58.22 315 THR B CA 1
ATOM 4758 C C . THR B 1 315 ? 19.516 8.062 21.031 1 58.22 315 THR B C 1
ATOM 4760 O O . THR B 1 315 ? 19.234 7.84 22.203 1 58.22 315 THR B O 1
ATOM 4763 N N . ASN B 1 316 ? 19.438 6.949 20.328 1 42.84 316 ASN B N 1
ATOM 4764 C CA . ASN B 1 316 ? 20.156 5.836 20.938 1 42.84 316 ASN B CA 1
ATOM 4765 C C . ASN B 1 316 ? 21.469 6.293 21.562 1 42.84 316 ASN B C 1
ATOM 4767 O O . ASN B 1 316 ? 22.156 7.16 21.016 1 42.84 316 ASN B O 1
#

Foldseek 3Di:
DAEFEEPCVPPTPYPAPQVRLVVDDQADAYEYEYEFDEHAAQHEHAHAHYEYEYPAAVGAEQEYAAAQQDADPVGDGCAAANQESYEYEHAEYEYEGHEFEHVNDECVPRNHHERYHYHYQAYEYYNYEQYDAHQHHEDDDADPDDPDPCNQVYDCSPPDGDEHAAEYENYEYEYFAQNAEYAYQYEYEAYEYEYEPPPDQAGERHAYAHDLPGLAYEYDAYEYYYPADFQRYAPHEYNHAQHEYEYEQYEHERNYHQQNYDYDPPPYPLQRYAAEYENYDYNNDHDHPPSYHYDDPVRRVVSVVVSCVRHPDDPD/DAEFEEPCVPPTPYPAPQVRLVVDDQADAYEYEYEFDEHAAQHEHAHAHYEYEYPAAVGAEQEYAAAQQDADPVGDGCAAANQESYEYEHAEYEYEGHEFEHPNDECVPRNHHERYHYHYQAYEYYNYEQYDAHQHHEDDDADPDDPDDCNQVYDPSPPDGDEHFAEYENYEYEYFAQNAEYAYQYEYYAYEYEYEPPPDQAGERHAYAHDLPGLAYEYDAYEYYYPADFQRYAPHEYNHAQHEYEYEQYEYERNYHQQNYDYDPPPYPLQRYAAEYENYDYNNDHDHDPSYHYDDPVRRVVSVVVSCVRHPDDDD

pLDDT: mean 96.33, std 6.55, range [42.84, 99.0]

Secondary structure (DSSP, 8-state):
-EEEEE-TTS-SSBSSHHHHHHTS-TTSEEEEEE-SEEEE--EEEEEEEEEEE-S-TTTEEEEE---TTSBPTTSSB--GGG--SEEEEEEEEEEEEEEEEE-S--HHHH----SEEEEEEEEEEEEEEEE-STT-EEESPPPSS-SSTTTT-STTSSSPP---EEEEES-EEEESEEEEEESSEEEEES-EEEE---S-S-EEEEEE---TTS--EEEES-EEEESSPTT-EEEE--SSTT-EEEEES-EE-TTB-TT-B---GGG--TTT-EEEEES-BSTT--PPPTTSEE--HHHHHHHHHHHHHHHS----/-EEEEE-TTS-SSBSSHHHHHHTS-TTSEEEEEE-SEEEE--EEEEEEEEEEE-S-TTTEEEEE---TTSBPTTSSB--GGG--SEEEEEEEEEEEEEEEEE-S--HHHH----SEEEEEEEEEEEEEEEE-STT-EEESPPPSS-SSTTTT-STTSSSPP---EEEEES-EEEESEEEEEESSEEEEES-EEEE---S-S-EEEEEE---TTS--EEEES-EEEESSPTT-EEEE--SSTT-EEEEES-EE-TTB-TT-B---GGG--TTT-EEEEES-BSTT--PPPTTSEE--HHHHHHHHHHHHHHHS----

InterPro domains:
  IPR000070 Pectinesterase, catalytic [PF01095] (4-139)
  IPR000070 Pectinesterase, catalytic [PF01095] (165-287)
  IPR011050 Pectin lyase fold/virulence factor [SSF51126] (3-287)
  IPR012334 Pectin lyase fold [G3DSA:2.160.20.10] (2-289)
  IPR033131 Pectinesterase, Asp active site [PS00503] (173-182)

Solvent-accessible surface area (backbone atoms only — not comparable to full-atom values): 28713 Å² total; per-residue (Å²): 119,49,76,44,36,24,19,72,85,57,82,30,83,23,53,40,67,56,60,46,52,54,22,50,54,45,88,47,44,35,40,38,43,32,42,62,42,78,42,81,45,73,37,76,44,68,33,40,30,40,33,43,34,34,65,26,44,89,40,9,33,42,31,26,58,41,12,15,62,32,76,32,97,84,71,43,64,27,28,46,58,53,5,40,12,29,38,36,30,44,41,37,40,35,40,29,21,20,21,36,27,13,69,40,47,54,38,92,71,16,23,30,13,12,12,37,37,43,51,22,37,32,31,38,37,37,41,25,33,40,34,31,20,14,33,11,34,34,34,23,24,71,68,96,68,68,92,45,91,67,59,43,43,40,46,59,51,82,42,84,76,52,82,21,25,26,23,37,32,50,24,38,43,28,13,27,40,32,17,38,23,32,27,19,28,32,29,36,34,50,24,38,41,34,43,51,68,80,83,61,84,66,32,23,45,25,22,22,36,12,55,76,89,51,76,14,36,37,36,35,50,26,38,38,43,60,81,41,59,70,44,30,26,28,62,21,31,40,69,31,52,32,7,22,40,37,43,32,48,23,38,28,32,50,23,35,14,56,53,36,54,48,68,36,72,94,72,36,54,60,81,53,28,46,40,35,37,30,72,51,35,57,74,22,43,60,80,53,48,83,72,44,40,74,48,49,71,69,55,46,51,51,51,49,51,52,41,47,66,64,19,46,80,78,77,124,119,49,76,43,37,25,19,70,85,57,82,28,82,24,53,40,68,58,59,45,53,56,23,48,55,44,88,47,45,35,40,37,42,33,42,62,43,78,42,80,46,73,35,75,44,70,33,42,31,40,32,45,35,36,64,26,44,90,39,10,32,42,30,27,57,39,12,14,61,33,78,32,95,84,74,42,64,27,29,46,58,53,6,39,12,28,39,37,30,44,42,36,40,35,40,31,21,20,20,35,26,13,68,40,45,54,37,93,70,15,24,30,14,13,11,36,38,42,54,21,38,32,32,39,37,36,40,26,34,40,34,33,19,14,34,10,34,34,33,24,24,70,68,95,67,67,94,45,92,66,56,44,43,42,46,59,51,82,40,83,76,52,81,22,25,28,25,37,33,50,24,36,43,28,11,25,41,31,18,37,24,32,28,20,26,33,30,35,34,49,24,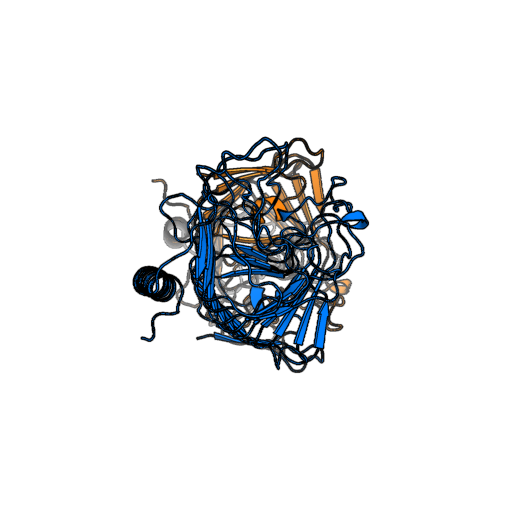40,41,33,43,50,67,78,84,60,84,64,33,24,44,26,21,22,35,14,53,75,89,52,74,14,35,37,37,34,51,25,39,40,41,62,82,42,58,69,44,30,27,28,61,21,32,40,70,30,50,31,8,24,39,34,41,32,48,23,38,28,31,49,23,34,15,55,52,37,52,48,68,38,72,96,73,37,53,60,81,53,30,46,39,35,38,28,74,51,34,58,74,22,44,60,80,54,49,84,72,45,40,74,46,50,70,69,54,47,52,51,52,48,51,53,43,47,68,63,18,46,78,78,77,126

Radius of gyration: 28.18 Å; Cα contacts (8 Å, |Δi|>4): 2023; chains: 2; bounding box: 44×89×64 Å

Sequence (632 aa):
MLTVTVAQDGSGDFASIAEAVLAVPYEEEALVQIGPGIYREKLVCEKRCITLRGAGADKTKLVWGDGGKLPHKDGRPTHTFRSYTAFFSGETLCVEEMTIENDAGPGAKAGQAVAAYVDSTRAVFRRVKLLGSQDTLFCAPLPEKEREKDGFLGPRGLAPRKPTAQYYTDCEIAGDIDFIFGGGDALFENCVIRTVDNHIPHSYVTAPSGKADGLGFVFWSCDFVSDCPPGSVYLGRPWRPEGKTAVLGCRLGAHIAPEGFIAWNDRTDTGLASFAEADSTGPGAAERPAWVKRLSGPEAAELLANARTLCRPKTNMLTVTVAQDGSGDFASIAEAVLAVPYEEEALVQIGPGIYREKLVCEKRCITLRGAGADKTKLVWGDGGKLPHKDGRPTHTFRSYTAFFSGETLCVEEMTIENDAGPGAKAGQAVAAYVDSTRAVFRRVKLLGSQDTLFCAPLPEKEREKDGFLGPRGLAPRKPTAQYYTDCEIAGDIDFIFGGGDALFENCVIRTVDNHIPHSYVTAPSGKADGLGFVFWSCDFVSDCPPGSVYLGRPWRPEGKTAVLGCRLGAHIAPEGFIAWNDRTDTGLASFAEADSTGPGAAERPAWVKRLSGPEAAELLANARTLCRPKTN